Protein AF-A0A397I1F9-F1 (afdb_monomer_lite)

pLDDT: mean 70.6, std 22.12, range [21.94, 96.38]

Structure (mmCIF, N/CA/C/O backbone):
data_AF-A0A397I1F9-F1
#
_entry.id   AF-A0A397I1F9-F1
#
loop_
_atom_site.group_PDB
_atom_site.id
_atom_site.type_symbol
_atom_site.label_atom_id
_atom_site.label_alt_id
_atom_site.label_comp_id
_atom_site.label_asym_id
_atom_site.label_entity_id
_atom_site.label_seq_id
_atom_site.pdbx_PDB_ins_code
_atom_site.Cartn_x
_atom_site.Cartn_y
_atom_site.Cartn_z
_atom_site.occupancy
_atom_site.B_iso_or_equiv
_atom_site.auth_seq_id
_atom_site.auth_comp_id
_atom_site.auth_asym_id
_atom_site.auth_atom_id
_atom_site.pdbx_PDB_model_num
ATOM 1 N N . MET A 1 1 ? 2.936 24.582 43.185 1.00 27.88 1 MET A N 1
ATOM 2 C CA . MET A 1 1 ? 1.797 25.486 42.926 1.00 27.88 1 MET A CA 1
ATOM 3 C C . MET A 1 1 ? 1.192 25.019 41.609 1.00 27.88 1 MET A C 1
ATOM 5 O O . MET A 1 1 ? 1.853 25.183 40.596 1.00 27.88 1 MET A O 1
ATOM 9 N N . ALA A 1 2 ? 0.303 24.017 41.672 1.00 24.47 2 ALA A N 1
ATOM 10 C CA . ALA A 1 2 ? -1.173 24.152 41.738 1.00 24.47 2 ALA A CA 1
ATOM 11 C C . ALA A 1 2 ? -1.699 24.600 40.354 1.00 24.47 2 ALA A C 1
ATOM 13 O O . ALA A 1 2 ? -1.201 25.593 39.843 1.00 24.47 2 ALA A O 1
ATOM 14 N N . ASP A 1 3 ? -2.541 23.876 39.606 1.00 26.34 3 ASP A N 1
ATOM 15 C CA . ASP A 1 3 ? -3.704 23.024 39.932 1.00 26.34 3 ASP A CA 1
ATOM 16 C C . ASP A 1 3 ? -3.904 21.947 38.836 1.00 26.34 3 ASP A C 1
ATOM 18 O O . ASP A 1 3 ? -3.631 22.211 37.669 1.00 26.34 3 ASP A O 1
ATOM 22 N N . SER A 1 4 ? -4.156 20.657 39.097 1.00 28.75 4 SER A N 1
ATOM 23 C CA . SER A 1 4 ? -5.245 19.961 39.818 1.00 28.75 4 SER A CA 1
ATOM 24 C C . SER A 1 4 ? -6.558 19.838 39.014 1.00 28.75 4 SER A C 1
ATOM 26 O O . SER A 1 4 ? -7.244 20.820 38.779 1.00 28.75 4 SER A O 1
ATOM 28 N N . VAL A 1 5 ? -6.898 18.604 38.599 1.00 28.44 5 VAL A N 1
ATOM 29 C CA . VAL A 1 5 ? -8.202 17.960 38.869 1.00 28.44 5 VAL A CA 1
ATOM 30 C C . VAL A 1 5 ? -7.964 16.453 39.037 1.00 28.44 5 VAL A C 1
ATOM 32 O O . VAL A 1 5 ? -7.463 15.774 38.141 1.00 28.44 5 VAL A O 1
ATOM 35 N N . SER A 1 6 ? -8.316 15.982 40.232 1.00 28.05 6 SER A N 1
ATOM 36 C CA . SER A 1 6 ? -8.391 14.602 40.714 1.00 28.05 6 SER A CA 1
ATOM 37 C C . SER A 1 6 ? -9.757 13.984 40.373 1.00 28.05 6 SER A C 1
ATOM 39 O O . SER A 1 6 ? -10.758 14.699 40.310 1.00 28.05 6 SER A O 1
ATOM 41 N N . THR A 1 7 ? -9.832 12.660 40.218 1.00 33.09 7 THR A N 1
ATOM 42 C CA . THR A 1 7 ? -10.742 11.876 41.076 1.00 33.09 7 THR A CA 1
ATOM 43 C C . THR A 1 7 ? -10.315 10.415 41.155 1.00 33.09 7 THR A C 1
ATOM 45 O O . THR A 1 7 ? -10.215 9.702 40.157 1.00 33.09 7 THR A O 1
ATOM 48 N N . ASP A 1 8 ? -10.048 10.034 42.397 1.00 28.78 8 ASP A N 1
ATOM 49 C CA . ASP A 1 8 ? -9.703 8.728 42.932 1.00 28.78 8 ASP A CA 1
ATOM 50 C C . ASP A 1 8 ? -10.804 7.672 42.766 1.00 28.78 8 ASP A C 1
ATOM 52 O O . ASP A 1 8 ? -11.992 7.979 42.846 1.00 28.78 8 ASP A O 1
ATOM 56 N N . LEU A 1 9 ? -10.390 6.403 42.681 1.00 28.23 9 LEU A N 1
ATOM 57 C CA . LEU A 1 9 ? -10.968 5.312 43.472 1.00 28.23 9 LEU A CA 1
ATOM 58 C C . LEU A 1 9 ? -9.906 4.221 43.693 1.00 28.23 9 LEU A C 1
ATOM 60 O O . LEU A 1 9 ? -9.104 3.902 42.819 1.00 28.23 9 LEU A O 1
ATOM 64 N N . ASN A 1 10 ? -9.884 3.731 44.925 1.00 27.23 10 ASN A N 1
ATOM 65 C CA . ASN A 1 10 ? -8.749 3.170 45.646 1.00 27.23 10 ASN A CA 1
ATOM 66 C C . ASN A 1 10 ? -8.631 1.633 45.498 1.00 27.23 10 ASN A C 1
ATOM 68 O O . ASN A 1 10 ? -9.631 0.940 45.321 1.00 27.23 10 ASN A O 1
ATOM 72 N N . THR A 1 11 ? -7.410 1.120 45.709 1.00 30.20 11 THR A N 1
ATOM 73 C CA . THR A 1 11 ? -7.029 -0.271 46.077 1.00 30.20 11 THR A CA 1
ATOM 74 C C . THR A 1 11 ? -7.217 -1.433 45.079 1.00 30.20 11 THR A C 1
ATOM 76 O O . THR A 1 11 ? -8.131 -2.240 45.189 1.00 30.20 11 THR A O 1
ATOM 79 N N . SER A 1 12 ? -6.248 -1.612 44.176 1.00 30.16 12 SER A N 1
ATOM 80 C CA . SER A 1 12 ? -5.321 -2.771 44.110 1.00 30.16 12 SER A CA 1
ATOM 81 C C . SER A 1 12 ? -4.331 -2.531 42.956 1.00 30.16 12 SER A C 1
ATOM 83 O O . SER A 1 12 ? -4.649 -1.794 42.025 1.00 30.16 12 SER A O 1
ATOM 85 N N . HIS A 1 13 ? -3.107 -3.057 43.034 1.00 39.09 13 HIS A N 1
ATOM 86 C CA . HIS A 1 13 ? -2.066 -2.896 42.009 1.00 39.09 13 HIS A CA 1
ATOM 87 C C . HIS A 1 13 ? -2.605 -3.176 40.590 1.00 39.09 13 HIS A C 1
ATOM 89 O O . HIS A 1 13 ? -2.785 -4.329 40.214 1.00 39.09 13 HIS A O 1
ATOM 95 N N . SER A 1 14 ? -2.846 -2.142 39.773 1.00 41.03 14 SER A N 1
ATOM 96 C CA . SER A 1 14 ? -3.224 -2.354 38.372 1.00 41.03 14 SER A CA 1
ATOM 97 C C . SER A 1 14 ? -1.960 -2.607 37.544 1.00 41.03 14 SER A C 1
ATOM 99 O O . SER A 1 14 ? -1.305 -1.665 37.085 1.00 41.03 14 SER A O 1
ATOM 101 N N . THR A 1 15 ? -1.609 -3.874 37.344 1.00 53.12 15 THR A N 1
ATOM 102 C CA . THR A 1 15 ? -0.437 -4.332 36.571 1.00 53.12 15 THR A CA 1
ATOM 103 C C . THR A 1 15 ? -0.440 -3.817 35.122 1.00 53.12 15 THR A C 1
ATOM 105 O O . THR A 1 15 ? 0.609 -3.680 34.515 1.00 53.12 15 THR A O 1
ATOM 108 N N . ILE A 1 16 ? -1.578 -3.381 34.570 1.00 58.34 16 ILE A N 1
ATOM 109 C CA . ILE A 1 16 ? -1.631 -2.783 33.222 1.00 58.34 16 ILE A CA 1
ATOM 110 C C . ILE A 1 16 ? -1.205 -1.306 33.157 1.00 58.34 16 ILE A C 1
ATOM 112 O O . ILE A 1 16 ? -0.896 -0.778 32.087 1.00 58.34 16 ILE A O 1
ATOM 116 N N . GLY A 1 17 ? -1.182 -0.605 34.296 1.00 58.22 17 GLY A N 1
ATOM 117 C CA . GLY A 1 17 ? -0.945 0.840 34.333 1.00 58.22 17 GLY A CA 1
ATOM 118 C C . GLY A 1 17 ? 0.463 1.238 33.883 1.00 58.22 17 GLY A C 1
ATOM 119 O O . GLY A 1 17 ? 0.652 2.346 33.375 1.00 58.22 17 GLY A O 1
ATOM 120 N N . PHE A 1 18 ? 1.454 0.351 34.042 1.00 68.75 18 PHE A N 1
ATOM 121 C CA . PHE A 1 18 ? 2.818 0.613 33.583 1.00 68.75 18 PHE A CA 1
ATOM 122 C C . PHE A 1 18 ? 3.005 0.353 32.081 1.00 68.75 18 PHE A C 1
ATOM 124 O O . PHE A 1 18 ? 3.746 1.105 31.451 1.00 68.75 18 PHE A O 1
ATOM 131 N N . LEU A 1 19 ? 2.285 -0.617 31.495 1.00 65.19 19 LEU A N 1
ATOM 132 C CA . LEU A 1 19 ? 2.363 -0.965 30.066 1.00 65.19 19 LEU A CA 1
ATOM 133 C C . LEU A 1 19 ? 2.066 0.229 29.152 1.00 65.19 19 LEU A C 1
ATOM 135 O O . LEU A 1 19 ? 2.640 0.375 28.079 1.00 65.19 19 LEU A O 1
ATOM 139 N N . PHE A 1 20 ? 1.191 1.129 29.595 1.00 65.06 20 PHE A N 1
ATOM 140 C CA . PHE A 1 20 ? 0.831 2.329 28.837 1.00 65.06 20 PHE A CA 1
ATOM 141 C C . PHE A 1 20 ? 1.480 3.604 29.380 1.00 65.06 20 PHE A C 1
ATOM 143 O O . PHE A 1 20 ? 1.125 4.718 28.977 1.00 65.06 20 PHE A O 1
ATOM 150 N N . ARG A 1 21 ? 2.482 3.478 30.265 1.00 67.88 21 ARG A N 1
ATOM 151 C CA . ARG A 1 21 ? 3.368 4.606 30.569 1.00 67.88 21 ARG A CA 1
ATOM 152 C C . ARG A 1 21 ? 4.138 4.980 29.313 1.00 67.88 21 ARG A C 1
ATOM 154 O O . ARG A 1 21 ? 4.514 4.131 28.510 1.00 67.88 21 ARG A O 1
ATOM 161 N N . LYS A 1 22 ? 4.429 6.281 29.183 1.00 64.56 22 LYS A N 1
ATOM 162 C CA . LYS A 1 22 ? 5.320 6.795 28.133 1.00 64.56 22 LYS A CA 1
ATOM 163 C C . LYS A 1 22 ? 6.578 5.915 28.086 1.00 64.56 22 LYS A C 1
ATOM 165 O O . LYS A 1 22 ? 7.188 5.772 29.145 1.00 64.56 22 LYS A O 1
ATOM 170 N N . PRO A 1 23 ? 7.007 5.407 26.917 1.00 66.44 23 PRO A N 1
ATOM 171 C CA . PRO A 1 23 ? 8.088 4.421 26.848 1.00 66.44 23 PRO A CA 1
ATOM 172 C C . PRO A 1 23 ? 9.387 4.855 27.547 1.00 66.44 23 PRO A C 1
ATOM 174 O O . PRO A 1 23 ? 10.055 4.074 28.207 1.00 66.44 23 PRO A O 1
ATOM 177 N N . LYS A 1 24 ? 9.681 6.163 27.558 1.00 66.69 24 LYS A N 1
ATOM 178 C CA . LYS A 1 24 ? 10.809 6.753 28.308 1.00 66.69 24 LYS A CA 1
ATOM 179 C C . LYS A 1 24 ? 10.756 6.564 29.840 1.00 66.69 24 LYS A C 1
ATOM 181 O O . LYS A 1 24 ? 11.714 6.951 30.499 1.00 66.69 24 LYS A O 1
ATOM 186 N N . ARG A 1 25 ? 9.652 6.056 30.398 1.00 76.44 25 ARG A N 1
ATOM 187 C CA . ARG A 1 25 ? 9.411 5.827 31.836 1.00 76.44 25 ARG A CA 1
ATOM 188 C C . ARG A 1 25 ? 9.384 4.341 32.218 1.00 76.44 25 ARG A C 1
ATOM 190 O O . ARG A 1 25 ? 9.014 4.027 33.348 1.00 76.44 25 ARG A O 1
ATOM 197 N N . TRP A 1 26 ? 9.704 3.447 31.286 1.00 82.12 26 TRP A N 1
ATOM 198 C CA . TRP A 1 26 ? 9.887 2.031 31.581 1.00 82.12 26 TRP A CA 1
ATOM 199 C C . TRP A 1 26 ? 11.205 1.822 32.341 1.00 82.12 26 TRP A C 1
ATOM 201 O O . TRP A 1 26 ? 12.161 2.572 32.145 1.00 82.12 26 TRP A O 1
ATOM 211 N N . THR A 1 27 ? 11.216 0.850 33.250 1.00 82.94 27 THR A N 1
ATOM 212 C CA . THR A 1 27 ? 12.340 0.506 34.135 1.00 82.94 27 THR A CA 1
ATOM 213 C C . THR A 1 27 ? 12.668 -0.968 33.925 1.00 82.94 27 THR A C 1
ATOM 215 O O . THR A 1 27 ? 11.838 -1.697 33.381 1.00 82.94 27 THR A O 1
ATOM 218 N N . GLN A 1 28 ? 13.842 -1.414 34.371 1.00 82.44 28 GLN A N 1
ATOM 219 C CA . GLN A 1 28 ? 14.217 -2.825 34.270 1.00 82.44 28 GLN A CA 1
ATOM 220 C C . GLN A 1 28 ? 13.231 -3.732 35.022 1.00 82.44 28 GLN A C 1
ATOM 222 O O . GLN A 1 28 ? 12.773 -4.714 34.460 1.00 82.44 28 GLN A O 1
ATOM 227 N N . GLU A 1 29 ? 12.776 -3.319 36.209 1.00 81.06 29 GLU A N 1
ATOM 228 C CA . GLU A 1 29 ? 11.742 -4.037 36.975 1.00 81.06 29 GLU A CA 1
ATOM 229 C C . GLU A 1 29 ? 10.452 -4.272 36.167 1.00 81.06 29 GLU A C 1
ATOM 231 O O . GLU A 1 29 ? 9.812 -5.315 36.293 1.00 81.06 29 GLU A O 1
ATOM 236 N N . HIS A 1 30 ? 10.067 -3.324 35.302 1.00 82.69 30 HIS A N 1
ATOM 237 C CA . HIS A 1 30 ? 8.920 -3.518 34.415 1.00 82.69 30 HIS A CA 1
ATOM 238 C C . HIS A 1 30 ? 9.196 -4.592 33.356 1.00 82.69 30 HIS A C 1
ATOM 240 O O . HIS A 1 30 ? 8.290 -5.361 33.052 1.00 82.69 30 HIS A O 1
ATOM 246 N N . LEU A 1 31 ? 10.410 -4.671 32.801 1.00 82.12 31 LEU A N 1
ATOM 247 C CA . LEU A 1 31 ? 10.769 -5.740 31.863 1.00 82.12 31 LEU A CA 1
ATOM 248 C C . LEU A 1 31 ? 10.821 -7.104 32.550 1.00 82.12 31 LEU A C 1
ATOM 250 O O . LEU A 1 31 ? 10.291 -8.074 32.012 1.00 82.12 31 LEU A O 1
ATOM 254 N N . ASP A 1 32 ? 11.382 -7.160 33.755 1.00 84.06 32 ASP A N 1
ATOM 255 C CA . ASP A 1 32 ? 11.480 -8.396 34.532 1.00 84.06 32 ASP A CA 1
ATOM 256 C C . ASP A 1 32 ? 10.077 -8.960 34.832 1.00 84.06 32 ASP A C 1
ATOM 258 O O . ASP A 1 32 ? 9.851 -10.169 34.753 1.00 84.06 32 ASP A O 1
ATOM 262 N N . SER A 1 33 ? 9.089 -8.080 35.054 1.00 84.12 33 SER A N 1
ATOM 263 C CA . SER A 1 33 ? 7.685 -8.469 35.255 1.00 84.12 33 SER A CA 1
ATOM 264 C C . SER A 1 33 ? 7.003 -9.077 34.019 1.00 84.12 33 SER A C 1
ATOM 266 O O . SER A 1 33 ? 5.979 -9.746 34.155 1.00 84.12 33 SER A O 1
ATOM 268 N N . LEU A 1 34 ? 7.556 -8.875 32.817 1.00 87.06 34 LEU A N 1
ATOM 269 C CA . LEU A 1 34 ? 6.991 -9.399 31.569 1.00 87.06 34 LEU A CA 1
ATOM 270 C C . LEU A 1 34 ? 7.417 -10.834 31.261 1.00 87.06 34 LEU A C 1
ATOM 272 O O . LEU A 1 34 ? 6.855 -11.423 30.338 1.00 87.06 34 LEU A O 1
ATOM 276 N N . ARG A 1 35 ? 8.377 -11.399 32.008 1.00 90.62 35 ARG A N 1
ATOM 277 C CA . ARG A 1 35 ? 8.906 -12.755 31.775 1.00 90.62 35 ARG A CA 1
ATOM 278 C C . ARG A 1 35 ? 9.281 -12.968 30.307 1.00 90.62 35 ARG A C 1
ATOM 280 O O . ARG A 1 35 ? 8.723 -13.812 29.607 1.00 90.62 35 ARG A O 1
ATOM 287 N N . ILE A 1 36 ? 10.195 -12.136 29.830 1.00 91.06 36 ILE A N 1
ATOM 288 C CA . ILE A 1 36 ? 10.608 -12.111 28.428 1.00 91.06 36 ILE A CA 1
ATOM 289 C C . ILE A 1 36 ? 11.529 -13.295 28.131 1.00 91.06 36 ILE A C 1
ATOM 291 O O . ILE A 1 36 ? 12.448 -13.580 28.898 1.00 91.06 36 ILE A O 1
ATOM 295 N N . GLN A 1 37 ? 11.294 -13.957 27.000 1.00 94.19 37 GLN A N 1
ATOM 296 C CA . GLN A 1 37 ? 12.204 -14.931 26.414 1.00 94.19 37 GLN A CA 1
ATOM 297 C C . GLN A 1 37 ? 12.677 -14.422 25.051 1.00 94.19 37 GLN A C 1
ATOM 299 O O . GLN A 1 37 ? 11.871 -14.216 24.143 1.00 94.19 37 GLN A O 1
ATOM 304 N N . GLU A 1 38 ? 13.984 -14.217 24.917 1.00 92.56 38 GLU A N 1
ATOM 305 C CA . GLU A 1 38 ? 14.588 -13.605 23.733 1.00 92.56 38 GLU A CA 1
ATOM 306 C C . GLU A 1 38 ? 15.273 -14.645 22.836 1.00 92.56 38 GLU A C 1
ATOM 308 O O . GLU A 1 38 ? 15.910 -15.587 23.311 1.00 92.56 38 GLU A O 1
ATOM 313 N N . HIS A 1 39 ? 15.132 -14.454 21.527 1.00 94.00 39 HIS A N 1
ATOM 314 C CA . HIS A 1 39 ? 15.702 -15.279 20.470 1.00 94.00 39 HIS A CA 1
ATOM 315 C C . HIS A 1 39 ? 16.428 -14.372 19.467 1.00 94.00 39 HIS A C 1
ATOM 317 O O . HIS A 1 39 ? 15.799 -13.665 18.677 1.00 94.00 39 HIS A O 1
ATOM 323 N N . GLU A 1 40 ? 17.758 -14.387 19.500 1.00 92.25 40 GLU A N 1
ATOM 324 C CA . GLU A 1 40 ? 18.604 -13.561 18.631 1.00 92.25 40 GLU A CA 1
ATOM 325 C C . GLU A 1 40 ? 18.906 -14.231 17.288 1.00 92.25 40 GLU A C 1
ATOM 327 O O . GLU A 1 40 ? 18.930 -15.458 17.189 1.00 92.25 40 GLU A O 1
ATOM 332 N N . ASN A 1 41 ? 19.190 -13.419 16.262 1.00 90.44 41 ASN A N 1
ATOM 333 C CA . ASN A 1 41 ? 19.579 -13.871 14.917 1.00 90.44 41 ASN A CA 1
ATOM 334 C C . ASN A 1 41 ? 18.622 -14.914 14.314 1.00 90.44 41 ASN A C 1
ATOM 336 O O . ASN A 1 41 ? 19.025 -15.870 13.648 1.00 90.44 41 ASN A O 1
ATOM 340 N N . THR A 1 42 ? 17.329 -14.717 14.553 1.00 93.12 42 THR A N 1
ATOM 341 C CA . THR A 1 42 ? 16.265 -15.603 14.093 1.00 93.12 42 THR A CA 1
ATOM 342 C C . THR A 1 42 ? 16.159 -15.550 12.568 1.00 93.12 42 THR A C 1
ATOM 344 O O . THR A 1 42 ? 16.169 -14.475 11.963 1.00 93.12 42 THR A O 1
ATOM 347 N N . SER A 1 43 ? 16.020 -16.715 11.927 1.00 92.62 43 SER A N 1
ATOM 348 C CA . SER A 1 43 ? 15.908 -16.786 10.466 1.00 92.62 43 SER A CA 1
ATOM 349 C C . SER A 1 43 ? 14.648 -16.076 9.953 1.00 92.62 43 SER A C 1
ATOM 351 O O . SER A 1 43 ? 13.592 -16.121 10.588 1.00 92.62 43 SER A O 1
ATOM 353 N N . VAL A 1 44 ? 14.705 -15.512 8.740 1.00 91.38 44 VAL A N 1
ATOM 354 C CA . VAL A 1 44 ? 13.540 -14.868 8.097 1.00 91.38 44 VAL A CA 1
ATOM 355 C C . VAL A 1 44 ? 12.324 -15.805 8.093 1.00 91.38 44 VAL A C 1
ATOM 357 O O . VAL A 1 44 ? 11.207 -15.394 8.398 1.00 91.38 44 VAL A O 1
ATOM 360 N N . SER A 1 45 ? 12.545 -17.093 7.811 1.00 90.88 45 SER A N 1
ATOM 361 C CA . SER A 1 45 ? 11.481 -18.099 7.743 1.00 90.88 45 SER A CA 1
ATOM 362 C C . SER A 1 45 ? 10.789 -18.377 9.076 1.00 90.88 45 SER A C 1
ATOM 364 O O . SER A 1 45 ? 9.611 -18.725 9.083 1.00 90.88 45 SER A O 1
ATOM 366 N N . GLU A 1 46 ? 11.493 -18.202 10.189 1.00 92.00 46 GLU A N 1
ATOM 367 C CA . GLU A 1 46 ? 10.959 -18.369 11.540 1.00 92.00 46 GLU A CA 1
ATOM 368 C C . GLU A 1 46 ? 10.264 -17.087 12.026 1.00 92.00 46 GLU A C 1
ATOM 370 O O . GLU A 1 46 ? 9.230 -17.145 12.702 1.00 92.00 46 GLU A O 1
ATOM 375 N N . ILE A 1 47 ? 10.744 -15.920 11.581 1.00 93.06 47 ILE A N 1
ATOM 376 C CA . ILE A 1 47 ? 10.099 -14.631 11.848 1.00 93.06 47 ILE A CA 1
ATOM 377 C C . ILE A 1 47 ? 8.713 -14.581 11.198 1.00 93.06 47 ILE A C 1
ATOM 379 O O . ILE A 1 47 ? 7.707 -14.442 11.895 1.00 93.06 47 ILE A O 1
ATOM 383 N N . VAL A 1 48 ? 8.625 -14.734 9.875 1.00 92.50 48 VAL A N 1
ATOM 384 C CA . VAL A 1 48 ? 7.354 -14.517 9.154 1.00 92.50 48 VAL A CA 1
ATOM 385 C C . VAL A 1 48 ? 6.590 -15.805 8.847 1.00 92.50 48 VAL A C 1
ATOM 387 O O . VAL A 1 48 ? 5.393 -15.750 8.569 1.00 92.50 48 VAL A O 1
ATOM 390 N N . GLY A 1 49 ? 7.237 -16.968 8.933 1.00 89.69 49 GLY A N 1
ATOM 391 C CA . GLY A 1 49 ? 6.684 -18.256 8.514 1.00 89.69 49 GLY A CA 1
ATOM 392 C C . GLY A 1 49 ? 6.958 -18.552 7.037 1.00 89.69 49 GLY A C 1
ATOM 393 O O . GLY A 1 49 ? 6.775 -17.699 6.169 1.00 89.69 49 GLY A O 1
ATOM 394 N N . LYS A 1 50 ? 7.350 -19.795 6.724 1.00 88.31 50 LYS A N 1
ATOM 395 C CA . LYS A 1 50 ? 7.702 -20.235 5.355 1.00 88.31 50 LYS A CA 1
ATOM 396 C C . LYS A 1 50 ? 6.607 -19.971 4.315 1.00 88.31 50 LYS A C 1
ATOM 398 O O . LYS A 1 50 ? 6.917 -19.674 3.169 1.00 88.31 50 LYS A O 1
ATOM 403 N N . THR A 1 51 ? 5.338 -20.054 4.707 1.00 88.50 51 THR A N 1
ATOM 404 C CA . THR A 1 51 ? 4.175 -19.826 3.830 1.00 88.50 51 THR A CA 1
ATOM 405 C C . THR A 1 51 ? 3.980 -18.355 3.450 1.00 88.50 51 THR A C 1
ATOM 407 O O . THR A 1 51 ? 3.379 -18.049 2.414 1.00 88.50 51 THR A O 1
ATOM 410 N N . ASN A 1 52 ? 4.498 -17.438 4.268 1.00 89.56 52 ASN A N 1
ATOM 411 C CA . ASN A 1 52 ? 4.395 -16.000 4.043 1.00 89.56 52 ASN A CA 1
ATOM 412 C C . ASN A 1 52 ? 5.560 -15.449 3.221 1.00 89.56 52 ASN A C 1
ATOM 414 O O . ASN A 1 52 ? 5.465 -14.334 2.719 1.00 89.56 52 ASN A O 1
ATOM 418 N N . LEU A 1 53 ? 6.633 -16.217 3.033 1.00 90.06 53 LEU A N 1
ATOM 419 C CA . LEU A 1 53 ? 7.746 -15.771 2.208 1.00 90.06 53 LEU A CA 1
ATOM 420 C C . LEU A 1 53 ? 7.351 -15.699 0.727 1.00 90.06 53 LEU A C 1
ATOM 422 O O . LEU A 1 53 ? 6.632 -16.578 0.235 1.00 90.06 53 LEU A O 1
ATOM 426 N N . PRO A 1 54 ? 7.818 -14.668 0.002 1.00 85.00 54 PRO A N 1
ATOM 427 C CA . PRO A 1 54 ? 7.700 -14.645 -1.444 1.00 85.00 54 PRO A CA 1
ATOM 428 C C . PRO A 1 54 ? 8.520 -15.794 -2.040 1.00 85.00 54 PRO A C 1
ATOM 430 O O . PRO A 1 54 ? 9.568 -16.181 -1.520 1.00 85.00 54 PRO A O 1
ATOM 433 N N . THR A 1 55 ? 8.022 -16.373 -3.130 1.00 79.25 55 THR A N 1
ATOM 434 C CA . THR A 1 55 ? 8.715 -17.474 -3.806 1.00 79.25 55 THR A CA 1
ATOM 435 C C . THR A 1 55 ? 9.527 -16.931 -4.970 1.00 79.25 55 THR A C 1
ATOM 437 O O . THR A 1 55 ? 9.084 -16.023 -5.666 1.00 79.25 55 THR A O 1
ATOM 440 N N . ASN A 1 56 ? 10.680 -17.540 -5.255 1.00 75.12 56 ASN A N 1
ATOM 441 C CA . ASN A 1 56 ? 11.479 -17.193 -6.437 1.00 75.12 56 ASN A CA 1
ATOM 442 C C . ASN A 1 56 ? 10.740 -17.435 -7.766 1.00 75.12 56 ASN A C 1
ATOM 444 O O . ASN A 1 56 ? 11.239 -17.036 -8.810 1.00 75.12 56 ASN A O 1
ATOM 448 N N . ASN A 1 57 ? 9.567 -18.069 -7.742 1.00 76.50 57 ASN A N 1
ATOM 449 C CA . ASN A 1 57 ? 8.727 -18.263 -8.918 1.00 76.50 57 ASN A CA 1
ATOM 450 C C . ASN A 1 57 ? 7.827 -17.052 -9.214 1.00 76.50 57 ASN A C 1
ATOM 452 O O . ASN A 1 57 ? 7.280 -16.983 -10.308 1.00 76.50 57 ASN A O 1
ATOM 456 N N . ASP A 1 58 ? 7.682 -16.110 -8.277 1.00 81.75 58 ASP A N 1
ATOM 457 C CA . ASP A 1 58 ? 6.902 -14.885 -8.456 1.00 81.75 58 ASP A CA 1
ATOM 458 C C . ASP A 1 58 ? 7.694 -13.859 -9.300 1.00 81.75 58 ASP A C 1
ATOM 460 O O . ASP A 1 58 ? 8.731 -13.352 -8.845 1.00 81.75 58 ASP A O 1
ATOM 464 N N . PRO A 1 59 ? 7.240 -13.531 -10.529 1.00 79.25 59 PRO A N 1
ATOM 465 C CA . PRO A 1 59 ? 7.922 -12.572 -11.395 1.00 79.25 59 PRO A CA 1
ATOM 466 C C . PRO A 1 59 ? 8.030 -11.170 -10.785 1.00 79.25 59 PRO A C 1
ATOM 468 O O . PRO A 1 59 ? 9.047 -10.504 -10.990 1.00 79.25 59 PRO A O 1
ATOM 471 N N . ALA A 1 60 ? 7.029 -10.731 -10.012 1.00 81.19 60 ALA A N 1
ATOM 472 C CA . ALA A 1 60 ? 7.034 -9.417 -9.376 1.00 81.19 60 ALA A CA 1
ATOM 473 C C . ALA A 1 60 ? 8.102 -9.353 -8.281 1.00 81.19 60 ALA A C 1
ATOM 475 O O . ALA A 1 60 ? 8.917 -8.431 -8.254 1.00 81.19 60 ALA A O 1
ATOM 476 N N . TYR A 1 61 ? 8.178 -10.379 -7.430 1.00 86.88 61 TYR A N 1
ATOM 477 C CA . TYR A 1 61 ? 9.218 -10.463 -6.406 1.00 86.88 61 TYR A CA 1
ATOM 478 C C . TYR A 1 61 ? 10.630 -10.511 -7.006 1.00 86.88 61 TYR A C 1
ATOM 480 O O . TYR A 1 61 ? 11.528 -9.815 -6.522 1.00 86.88 61 TYR A O 1
ATOM 488 N N . ARG A 1 62 ? 10.834 -11.281 -8.085 1.00 87.12 62 ARG A N 1
ATOM 489 C CA . ARG A 1 62 ? 12.120 -11.316 -8.801 1.00 87.12 62 ARG A CA 1
ATOM 490 C C . ARG A 1 62 ? 12.509 -9.937 -9.321 1.00 87.12 62 ARG A C 1
ATOM 492 O O . ARG A 1 62 ? 13.656 -9.535 -9.145 1.00 87.12 62 ARG A O 1
ATOM 499 N N . LEU A 1 63 ? 11.569 -9.217 -9.936 1.00 86.69 63 LEU A N 1
ATOM 500 C CA . LEU A 1 63 ? 11.811 -7.874 -10.457 1.00 86.69 63 LEU A CA 1
ATOM 501 C C . LEU A 1 63 ? 12.180 -6.897 -9.336 1.00 86.69 63 LEU A C 1
ATOM 503 O O . LEU A 1 63 ? 13.198 -6.218 -9.440 1.00 86.69 63 LEU A O 1
ATOM 507 N N . LEU A 1 64 ? 11.407 -6.871 -8.246 1.00 90.75 64 LEU A N 1
ATOM 508 C CA . LEU A 1 64 ? 11.681 -5.998 -7.100 1.00 90.75 64 LEU A CA 1
ATOM 509 C C . LEU A 1 64 ? 13.038 -6.310 -6.461 1.00 90.75 64 LEU A C 1
ATOM 511 O O . LEU A 1 64 ? 13.790 -5.399 -6.129 1.00 90.75 64 LEU A O 1
ATOM 515 N N . THR A 1 65 ? 13.380 -7.593 -6.344 1.00 91.69 65 THR A N 1
ATOM 516 C CA . THR A 1 65 ? 14.668 -8.033 -5.799 1.00 91.69 65 THR A CA 1
ATOM 517 C C . THR A 1 65 ? 15.838 -7.611 -6.684 1.00 91.69 65 THR A C 1
ATOM 519 O O . THR A 1 65 ? 16.855 -7.148 -6.175 1.00 91.69 65 THR A O 1
ATOM 522 N N . LEU A 1 66 ? 15.698 -7.737 -8.008 1.00 88.25 66 LEU A N 1
ATOM 523 C CA . LEU A 1 66 ? 16.710 -7.267 -8.955 1.00 88.25 66 LEU A CA 1
ATOM 524 C C . LEU A 1 66 ? 16.870 -5.746 -8.886 1.00 88.25 66 LEU A C 1
ATOM 526 O O . LEU A 1 66 ? 17.991 -5.255 -8.859 1.00 88.25 66 LEU A O 1
ATOM 530 N N . GLN A 1 67 ? 15.763 -5.004 -8.823 1.00 90.19 67 GLN A N 1
ATOM 531 C CA . GLN A 1 67 ? 15.794 -3.544 -8.786 1.00 90.19 67 GLN A CA 1
ATOM 532 C C . GLN A 1 67 ? 16.376 -2.994 -7.480 1.00 90.19 67 GLN A C 1
ATOM 534 O O . GLN A 1 67 ? 17.177 -2.062 -7.541 1.00 90.19 67 GLN A O 1
ATOM 539 N N . ILE A 1 68 ? 16.020 -3.561 -6.319 1.00 92.81 68 ILE A N 1
ATOM 540 C CA . ILE A 1 68 ? 16.506 -3.074 -5.017 1.00 92.81 68 ILE A CA 1
ATOM 541 C C . ILE A 1 68 ? 17.993 -3.388 -4.792 1.00 92.81 68 ILE A C 1
ATOM 543 O O . ILE A 1 68 ? 18.689 -2.641 -4.104 1.00 92.81 68 ILE A O 1
ATOM 547 N N . ALA A 1 69 ? 18.488 -4.480 -5.381 1.00 91.88 69 ALA A N 1
ATOM 548 C CA . ALA A 1 69 ? 19.886 -4.894 -5.291 1.00 91.88 69 ALA A CA 1
ATOM 549 C C . ALA A 1 69 ? 20.770 -4.285 -6.394 1.00 91.88 69 ALA A C 1
ATOM 551 O O . ALA A 1 69 ? 21.980 -4.475 -6.352 1.00 91.88 69 ALA A O 1
ATOM 552 N N . LEU A 1 70 ? 20.185 -3.578 -7.372 1.00 89.44 70 LEU A N 1
ATOM 553 C CA . LEU A 1 70 ? 20.906 -3.086 -8.548 1.00 89.44 70 LEU A CA 1
ATOM 554 C C . LEU A 1 70 ? 22.054 -2.119 -8.204 1.00 89.44 70 LEU A C 1
ATOM 556 O O . LEU A 1 70 ? 23.145 -2.342 -8.724 1.00 89.44 70 LEU A O 1
ATOM 560 N N . PRO A 1 71 ? 21.865 -1.070 -7.374 1.00 89.19 71 PRO A N 1
ATOM 561 C CA . PRO A 1 71 ? 22.974 -0.185 -7.021 1.00 89.19 71 PRO A CA 1
ATOM 562 C C . PRO A 1 71 ? 23.977 -0.913 -6.124 1.00 89.19 71 PRO A C 1
ATOM 564 O O . PRO A 1 71 ? 23.564 -1.658 -5.235 1.00 89.19 71 PRO A O 1
ATOM 567 N N . SER A 1 72 ? 25.274 -0.678 -6.301 1.00 90.25 72 SER A N 1
ATOM 568 C CA . SER A 1 72 ? 26.293 -1.142 -5.352 1.00 90.25 72 SER A CA 1
ATOM 569 C C . SER A 1 72 ? 26.287 -0.321 -4.047 1.00 90.25 72 SER A C 1
ATOM 571 O O . SER A 1 72 ? 25.513 0.624 -3.863 1.00 90.25 72 SER A O 1
ATOM 573 N N . LYS A 1 73 ? 27.159 -0.686 -3.104 1.00 92.00 73 LYS A N 1
ATOM 574 C CA . LYS A 1 73 ? 27.445 0.137 -1.923 1.00 92.00 73 LYS A CA 1
ATOM 575 C C . LYS A 1 73 ? 28.045 1.486 -2.317 1.00 92.00 73 LYS A C 1
ATOM 577 O O . LYS A 1 73 ? 27.605 2.527 -1.837 1.00 92.00 73 LYS A O 1
ATOM 582 N N . GLU A 1 74 ? 29.057 1.462 -3.175 1.00 88.88 74 GLU A N 1
ATOM 583 C CA . GLU A 1 74 ? 29.792 2.640 -3.633 1.00 88.88 74 GLU A CA 1
ATOM 584 C C . GLU A 1 74 ? 28.861 3.585 -4.372 1.00 88.88 74 GLU A C 1
ATOM 586 O O . GLU A 1 74 ? 28.863 4.776 -4.087 1.00 88.88 74 GLU A O 1
ATOM 591 N N . ASP A 1 75 ? 28.014 3.037 -5.239 1.00 87.38 75 ASP A N 1
ATOM 592 C CA . ASP A 1 75 ? 26.902 3.732 -5.874 1.00 87.38 75 ASP A CA 1
ATOM 593 C C . ASP A 1 75 ? 26.117 4.543 -4.827 1.00 87.38 75 ASP A C 1
ATOM 595 O O . ASP A 1 75 ? 26.063 5.772 -4.903 1.00 87.38 75 ASP A O 1
ATOM 599 N N . ILE A 1 76 ? 25.570 3.883 -3.794 1.00 88.62 76 ILE A N 1
ATOM 600 C CA . ILE A 1 76 ? 24.773 4.526 -2.727 1.00 88.62 76 ILE A CA 1
ATOM 601 C C . ILE A 1 76 ? 25.555 5.595 -1.976 1.00 88.62 76 ILE A C 1
ATOM 603 O O . ILE A 1 76 ? 24.991 6.640 -1.658 1.00 88.62 76 ILE A O 1
ATOM 607 N N . LEU A 1 77 ? 26.832 5.371 -1.685 1.00 88.31 77 LEU A N 1
ATOM 608 C CA . LEU A 1 77 ? 27.636 6.312 -0.904 1.00 88.31 77 LEU A CA 1
ATOM 609 C C . LEU A 1 77 ? 28.124 7.511 -1.726 1.00 88.31 77 LEU A C 1
ATOM 611 O O . LEU A 1 77 ? 28.241 8.608 -1.183 1.00 88.31 77 LEU A O 1
ATOM 615 N N . THR A 1 78 ? 28.390 7.320 -3.018 1.00 81.06 78 THR A N 1
ATOM 616 C CA . THR A 1 78 ? 29.015 8.323 -3.899 1.00 81.06 78 THR A CA 1
ATOM 617 C C . THR A 1 78 ? 28.020 9.115 -4.737 1.00 81.06 78 THR A C 1
ATOM 619 O O . THR A 1 78 ? 28.458 9.886 -5.590 1.00 81.06 78 THR A O 1
ATOM 622 N N . LYS A 1 79 ? 26.711 8.943 -4.486 1.00 66.88 79 LYS A N 1
ATOM 623 C CA . LYS A 1 79 ? 25.600 9.595 -5.193 1.00 66.88 79 LYS A CA 1
ATOM 624 C C . LYS A 1 79 ? 25.991 10.978 -5.728 1.00 66.88 79 LYS A C 1
ATOM 626 O O . LYS A 1 79 ? 26.111 11.940 -4.971 1.00 66.88 79 LYS A O 1
ATOM 631 N N . ALA A 1 80 ? 26.184 11.060 -7.044 1.00 51.78 80 ALA A N 1
ATOM 632 C CA . ALA A 1 80 ? 26.368 12.332 -7.722 1.00 51.78 80 ALA A CA 1
ATOM 633 C C . ALA A 1 80 ? 25.065 13.133 -7.589 1.00 51.78 80 ALA A C 1
ATOM 635 O O . ALA A 1 80 ? 23.981 12.572 -7.740 1.00 51.78 80 ALA A O 1
ATOM 636 N N . GLU A 1 81 ? 25.161 14.433 -7.321 1.00 50.44 81 GLU A N 1
ATOM 637 C CA . GLU A 1 81 ? 24.034 15.359 -7.112 1.00 50.44 81 GLU A CA 1
ATOM 638 C C . GLU A 1 81 ? 23.075 15.505 -8.323 1.00 50.44 81 GLU A C 1
ATOM 640 O O . GLU A 1 81 ? 22.266 16.425 -8.352 1.00 50.44 81 GLU A O 1
ATOM 645 N N . SER A 1 82 ? 23.137 14.638 -9.343 1.00 49.66 82 SER A N 1
ATOM 646 C CA . SER A 1 82 ? 22.224 14.688 -10.488 1.00 49.66 82 SER A CA 1
ATOM 647 C C . SER A 1 82 ? 20.881 14.023 -10.172 1.00 49.66 82 SER A C 1
ATOM 649 O O . SER A 1 82 ? 20.841 12.861 -9.763 1.00 49.66 82 SER A O 1
ATOM 651 N N . ASP A 1 83 ? 19.794 14.738 -10.459 1.00 50.22 83 ASP A N 1
ATOM 652 C CA . ASP A 1 83 ? 18.397 14.356 -10.201 1.00 50.22 83 ASP A CA 1
ATOM 653 C C . ASP A 1 83 ? 17.897 13.091 -10.941 1.00 50.22 83 ASP A C 1
ATOM 655 O O . ASP A 1 83 ? 16.819 12.591 -10.629 1.00 50.22 83 ASP A O 1
ATOM 659 N N . ASP A 1 84 ? 18.684 12.509 -11.854 1.00 54.44 84 ASP A N 1
ATOM 660 C CA . ASP A 1 84 ? 18.280 11.384 -12.716 1.00 54.44 84 ASP A CA 1
ATOM 661 C C . ASP A 1 84 ? 19.056 10.091 -12.430 1.00 54.44 84 ASP A C 1
ATOM 663 O O . ASP A 1 84 ? 19.536 9.398 -13.333 1.00 54.44 84 ASP A O 1
ATOM 667 N N . TRP A 1 85 ? 19.213 9.735 -11.157 1.00 59.94 85 TRP A N 1
ATOM 668 C CA . TRP A 1 85 ? 19.850 8.468 -10.825 1.00 59.94 85 TRP A CA 1
ATOM 669 C C . TRP A 1 85 ? 18.847 7.308 -10.906 1.00 59.94 85 TRP A C 1
ATOM 671 O O . TRP A 1 85 ? 17.906 7.223 -10.123 1.00 59.94 85 TRP A O 1
ATOM 681 N N . PHE A 1 86 ? 19.034 6.428 -11.895 1.00 62.88 86 PHE A N 1
ATOM 682 C CA . PHE A 1 86 ? 18.132 5.321 -12.246 1.00 62.88 86 PHE A CA 1
ATOM 683 C C . PHE A 1 86 ? 16.655 5.743 -12.438 1.00 62.88 86 PHE A C 1
ATOM 685 O O . PHE A 1 86 ? 15.779 5.241 -11.735 1.00 62.88 86 PHE A O 1
ATOM 692 N N . PRO A 1 87 ? 16.319 6.601 -13.421 1.00 60.53 87 PRO A N 1
ATOM 693 C CA . PRO A 1 87 ? 14.950 7.101 -13.625 1.00 60.53 87 PRO A CA 1
ATOM 694 C C . PRO A 1 87 ? 13.915 5.998 -13.914 1.00 60.53 87 PRO A C 1
ATOM 696 O O . PRO A 1 87 ? 12.716 6.217 -13.778 1.00 60.53 87 PRO A O 1
ATOM 699 N N . ALA A 1 88 ? 14.368 4.796 -14.281 1.00 70.50 88 ALA A N 1
ATOM 700 C CA . ALA A 1 88 ? 13.526 3.623 -14.506 1.00 70.50 88 ALA A CA 1
ATOM 701 C C . ALA A 1 88 ? 13.454 2.647 -13.307 1.00 70.50 88 ALA A C 1
ATOM 703 O O . ALA A 1 88 ? 12.819 1.599 -13.426 1.00 70.50 88 ALA A O 1
ATOM 704 N N . ASN A 1 89 ? 14.114 2.930 -12.176 1.00 83.62 89 ASN A N 1
ATOM 705 C CA . ASN A 1 89 ? 14.104 2.053 -11.001 1.00 83.62 89 ASN A CA 1
ATOM 706 C C . ASN A 1 89 ? 13.022 2.487 -10.001 1.00 83.62 89 ASN A C 1
ATOM 708 O O . ASN A 1 89 ? 12.960 3.638 -9.577 1.00 83.62 89 ASN A O 1
ATOM 712 N N . ALA A 1 90 ? 12.178 1.545 -9.580 1.00 85.94 90 ALA A N 1
ATOM 713 C CA . ALA A 1 90 ? 11.081 1.820 -8.658 1.00 85.94 90 ALA A CA 1
ATOM 714 C C . ALA A 1 90 ? 11.548 2.218 -7.240 1.00 85.94 90 ALA A C 1
ATOM 716 O O . ALA A 1 90 ? 10.780 2.791 -6.468 1.00 85.94 90 ALA A O 1
ATOM 717 N N . PHE A 1 91 ? 12.809 1.934 -6.897 1.00 90.56 91 PHE A N 1
ATOM 718 C CA . PHE A 1 91 ? 13.416 2.197 -5.591 1.00 90.56 91 PHE A CA 1
ATOM 719 C C . PHE A 1 91 ? 14.279 3.467 -5.549 1.00 90.56 91 PHE A C 1
ATOM 721 O O . PHE A 1 91 ? 14.963 3.696 -4.554 1.00 90.56 91 PHE A O 1
ATOM 728 N N . THR A 1 92 ? 14.243 4.339 -6.562 1.00 88.00 92 THR A N 1
ATOM 729 C CA . THR A 1 92 ? 15.090 5.550 -6.601 1.00 88.00 92 THR A CA 1
ATOM 730 C C . THR A 1 92 ? 14.971 6.420 -5.344 1.00 88.00 92 THR A C 1
ATOM 732 O O . THR A 1 92 ? 15.981 6.850 -4.783 1.00 88.00 92 THR A O 1
ATOM 735 N N . TYR A 1 93 ? 13.756 6.603 -4.821 1.00 87.31 93 TYR A N 1
ATOM 736 C CA . TYR A 1 93 ? 13.540 7.333 -3.565 1.00 87.31 93 TYR A CA 1
ATOM 737 C C . TYR A 1 93 ? 14.075 6.588 -2.325 1.00 87.31 93 TYR A C 1
ATOM 739 O O . TYR A 1 93 ? 14.533 7.207 -1.362 1.00 87.31 93 TYR A O 1
ATOM 747 N N . VAL A 1 94 ? 14.065 5.251 -2.352 1.00 92.12 94 VAL A N 1
ATOM 748 C CA . VAL A 1 94 ? 14.665 4.421 -1.296 1.00 92.12 94 VAL A CA 1
ATOM 749 C C . VAL A 1 94 ? 16.177 4.619 -1.275 1.00 92.12 94 VAL A C 1
ATOM 751 O O . VAL A 1 94 ? 16.733 4.850 -0.205 1.00 92.12 94 VAL A O 1
ATOM 754 N N . PHE A 1 95 ? 16.840 4.624 -2.433 1.00 91.56 95 PHE A N 1
ATOM 755 C CA . PHE A 1 95 ? 18.286 4.860 -2.507 1.00 91.56 95 PHE A CA 1
ATOM 756 C C . PHE A 1 95 ? 18.671 6.275 -2.069 1.00 91.56 95 PHE A C 1
ATOM 758 O O . PHE A 1 95 ? 19.657 6.439 -1.355 1.00 91.56 95 PHE A O 1
ATOM 765 N N . ASP A 1 96 ? 17.871 7.288 -2.418 1.00 88.75 96 ASP A N 1
ATOM 766 C CA . ASP A 1 96 ? 18.049 8.650 -1.899 1.00 88.75 96 ASP A CA 1
ATOM 767 C C . ASP A 1 96 ? 17.960 8.703 -0.368 1.00 88.75 96 ASP A C 1
ATOM 769 O O . ASP A 1 96 ? 18.802 9.313 0.294 1.00 88.75 96 ASP A O 1
ATOM 773 N N . SER A 1 97 ? 16.976 8.008 0.200 1.00 91.62 97 SER A N 1
ATOM 774 C CA . SER A 1 97 ? 16.797 7.940 1.649 1.00 91.62 97 SER A CA 1
ATOM 775 C C . SER A 1 97 ? 17.970 7.227 2.327 1.00 91.62 97 SER A C 1
ATOM 777 O O . SER A 1 97 ? 18.484 7.724 3.325 1.00 91.62 97 SER A O 1
ATOM 779 N N . ILE A 1 98 ? 18.444 6.107 1.769 1.00 93.44 98 ILE A N 1
ATOM 780 C CA . ILE A 1 98 ? 19.598 5.358 2.298 1.00 93.44 98 ILE A CA 1
ATOM 781 C C . ILE A 1 98 ? 20.878 6.197 2.222 1.00 93.44 98 ILE A C 1
ATOM 783 O O . ILE A 1 98 ? 21.633 6.233 3.190 1.00 93.44 98 ILE A O 1
ATOM 787 N N . HIS A 1 99 ? 21.105 6.915 1.121 1.00 91.50 99 HIS A N 1
ATOM 788 C CA . HIS A 1 99 ? 22.250 7.815 0.987 1.00 91.50 99 HIS A CA 1
ATOM 789 C C . HIS A 1 99 ? 22.251 8.894 2.082 1.00 91.50 99 HIS A C 1
ATOM 791 O O . HIS A 1 99 ? 23.241 9.072 2.791 1.00 91.50 99 HIS A O 1
ATOM 797 N N . LYS A 1 100 ? 21.111 9.564 2.293 1.00 90.94 100 LYS A N 1
ATOM 798 C CA . LYS A 1 100 ? 20.952 10.576 3.353 1.00 90.94 100 LYS A CA 1
ATOM 799 C C . LYS A 1 100 ? 21.110 9.982 4.758 1.00 90.94 100 LYS A C 1
ATOM 801 O O . LYS A 1 100 ? 21.675 10.622 5.645 1.00 90.94 100 LYS A O 1
ATOM 806 N N . LEU A 1 101 ? 20.654 8.745 4.968 1.00 91.25 101 LEU A N 1
ATOM 807 C CA . LEU A 1 101 ? 20.878 8.011 6.216 1.00 91.25 101 LEU A CA 1
ATOM 808 C C . LEU A 1 101 ? 22.366 7.717 6.441 1.00 91.25 101 LEU A C 1
ATOM 810 O O . LEU A 1 101 ? 22.856 7.930 7.547 1.00 91.25 101 LEU A O 1
ATOM 814 N N . ALA A 1 102 ? 23.096 7.302 5.404 1.00 91.12 102 ALA A N 1
ATOM 815 C CA . ALA A 1 102 ? 24.530 7.024 5.479 1.00 91.12 102 ALA A CA 1
ATOM 816 C C . ALA A 1 102 ? 25.365 8.276 5.804 1.00 91.12 102 ALA A C 1
ATOM 818 O O . ALA A 1 102 ? 26.409 8.174 6.445 1.00 91.12 102 ALA A O 1
ATOM 819 N N . GLN A 1 103 ? 24.882 9.461 5.419 1.00 89.12 103 GLN A N 1
ATOM 820 C CA . GLN A 1 103 ? 25.488 10.749 5.774 1.00 89.12 103 GLN A CA 1
ATOM 821 C C . GLN A 1 103 ? 25.168 11.214 7.203 1.00 89.12 103 GLN A C 1
ATOM 823 O O . GLN A 1 103 ? 25.751 12.190 7.681 1.00 89.12 103 GLN A O 1
ATOM 828 N N . THR A 1 104 ? 24.236 10.556 7.898 1.00 86.62 104 THR A N 1
ATOM 829 C CA . THR A 1 104 ? 23.888 10.936 9.269 1.00 86.62 104 THR A CA 1
ATOM 830 C C . THR A 1 104 ? 25.031 10.553 10.221 1.00 86.62 104 THR A C 1
ATOM 832 O O . THR A 1 104 ? 25.449 9.393 10.225 1.00 86.62 104 THR A O 1
ATOM 835 N N . PRO A 1 105 ? 25.534 11.489 11.054 1.00 84.81 105 PRO A N 1
ATOM 836 C CA . PRO A 1 105 ? 26.576 11.198 12.039 1.00 84.81 105 PRO A CA 1
ATOM 837 C C . PRO A 1 105 ? 26.189 10.064 12.996 1.00 84.81 105 PRO A C 1
ATOM 839 O O . PRO A 1 105 ? 25.026 9.950 13.379 1.00 84.81 105 PRO A O 1
ATOM 842 N N . GLU A 1 106 ? 27.164 9.254 13.420 1.00 79.31 106 GLU A N 1
ATOM 843 C CA . GLU A 1 106 ? 26.930 8.067 14.265 1.00 79.31 106 GLU A CA 1
ATOM 844 C C . GLU A 1 106 ? 26.263 8.386 15.609 1.00 79.31 106 GLU A C 1
ATOM 846 O O . GLU A 1 106 ? 25.500 7.582 16.141 1.00 79.31 106 GLU A O 1
ATOM 851 N N . ASP A 1 107 ? 26.533 9.573 16.147 1.00 79.44 107 ASP A N 1
ATOM 852 C CA . ASP A 1 107 ? 26.021 10.072 17.420 1.00 79.44 107 ASP A CA 1
ATOM 853 C C . ASP A 1 107 ? 24.601 10.661 17.318 1.00 79.44 107 ASP A C 1
ATOM 855 O O . ASP A 1 107 ? 23.964 10.942 18.340 1.00 79.44 107 ASP A O 1
ATOM 859 N N . LYS A 1 108 ? 24.076 10.844 16.098 1.00 82.75 108 LYS A N 1
ATOM 860 C CA . LYS A 1 108 ? 22.775 11.474 15.850 1.00 82.75 108 LYS A CA 1
ATOM 861 C C . LYS A 1 108 ? 21.704 10.472 15.458 1.00 82.75 108 LYS A C 1
ATOM 863 O O . LYS A 1 108 ? 21.940 9.480 14.777 1.00 82.75 108 LYS A O 1
ATOM 868 N N . THR A 1 109 ? 20.472 10.768 15.877 1.00 80.19 109 THR A N 1
ATOM 869 C CA . THR A 1 109 ? 19.329 9.925 15.531 1.00 80.19 109 THR A CA 1
ATOM 870 C C . THR A 1 109 ? 18.996 10.064 14.064 1.00 80.19 109 THR A C 1
ATOM 872 O O . THR A 1 109 ? 18.795 11.198 13.626 1.00 80.19 109 THR A O 1
ATOM 875 N N . PRO A 1 110 ? 18.906 8.940 13.320 1.00 84.38 110 PRO A N 1
ATOM 876 C CA . PRO A 1 110 ? 18.494 8.999 11.934 1.00 84.38 110 PRO A CA 1
ATOM 877 C C . PRO A 1 110 ? 17.141 9.709 11.815 1.00 84.38 110 PRO A C 1
ATOM 879 O O . PRO A 1 110 ? 16.236 9.417 12.616 1.00 84.38 110 PRO A O 1
ATOM 882 N N . PRO A 1 111 ? 16.988 10.639 10.858 1.00 86.12 111 PRO A N 1
ATOM 883 C CA . PRO A 1 111 ? 15.716 11.304 10.618 1.00 86.12 111 PRO A CA 1
ATOM 884 C C . PRO A 1 111 ? 14.604 10.276 10.361 1.00 86.12 111 PRO A C 1
ATOM 886 O O . PRO A 1 111 ? 14.736 9.371 9.535 1.00 86.12 111 PRO A O 1
ATOM 889 N N . ALA A 1 112 ? 13.520 10.377 11.131 1.00 84.69 112 ALA A N 1
ATOM 890 C CA . ALA A 1 112 ? 12.418 9.414 11.112 1.00 84.69 112 ALA A CA 1
ATOM 891 C C . ALA A 1 112 ? 11.688 9.364 9.760 1.00 84.69 112 ALA A C 1
ATOM 893 O O . ALA A 1 112 ? 11.190 8.313 9.357 1.00 84.69 112 ALA A O 1
ATOM 894 N N . ASP A 1 113 ? 11.639 10.502 9.076 1.00 86.50 113 ASP A N 1
ATOM 895 C CA . ASP A 1 113 ? 11.060 10.705 7.754 1.00 86.50 113 ASP A CA 1
ATOM 896 C C . ASP A 1 113 ? 11.803 9.925 6.666 1.00 86.50 113 ASP A C 1
ATOM 898 O O . ASP A 1 113 ? 11.149 9.366 5.792 1.00 86.50 113 ASP A O 1
ATOM 902 N N . LEU A 1 114 ? 13.132 9.788 6.757 1.00 90.81 114 LEU A N 1
ATOM 903 C CA . LEU A 1 114 ? 13.901 8.988 5.797 1.00 90.81 114 LEU A CA 1
ATOM 904 C C . LEU A 1 114 ? 13.549 7.502 5.904 1.00 90.81 114 LEU A C 1
ATOM 906 O O . LEU A 1 114 ? 13.300 6.848 4.892 1.00 90.81 114 LEU A O 1
ATOM 910 N N . PHE A 1 115 ? 13.462 6.963 7.126 1.00 92.25 115 PHE A N 1
ATOM 911 C CA . PHE A 1 115 ? 13.059 5.565 7.298 1.00 92.25 115 PHE A CA 1
ATOM 912 C C . PHE A 1 115 ? 11.591 5.342 6.926 1.00 92.25 115 PHE A C 1
ATOM 914 O O . PHE A 1 115 ? 11.263 4.364 6.252 1.00 92.25 115 PHE A O 1
ATOM 921 N N . GLY A 1 116 ? 10.716 6.279 7.306 1.00 90.56 116 GLY A N 1
ATOM 922 C CA . GLY A 1 116 ? 9.320 6.280 6.880 1.00 90.56 116 GLY A CA 1
ATOM 923 C C . GLY A 1 116 ? 9.190 6.287 5.359 1.00 90.56 116 GLY A C 1
ATOM 924 O O . GLY A 1 116 ? 8.410 5.513 4.815 1.00 90.56 116 GLY A O 1
ATOM 925 N N . GLY A 1 117 ? 10.013 7.073 4.668 1.00 90.50 117 GLY A N 1
ATOM 926 C CA . GLY A 1 117 ? 10.102 7.116 3.215 1.00 90.50 117 GLY A CA 1
ATOM 927 C C . GLY A 1 117 ? 10.438 5.765 2.582 1.00 90.50 117 GLY A C 1
ATOM 928 O O . GLY A 1 117 ? 9.742 5.323 1.667 1.00 90.50 117 GLY A O 1
ATOM 929 N N . ILE A 1 118 ? 11.445 5.067 3.119 1.00 93.31 118 ILE A N 1
ATOM 930 C CA . ILE A 1 118 ? 11.832 3.718 2.671 1.00 93.31 118 ILE A CA 1
ATOM 931 C C . ILE A 1 118 ? 10.655 2.748 2.801 1.00 93.31 118 ILE A C 1
ATOM 933 O O . ILE A 1 118 ? 10.239 2.113 1.829 1.00 93.31 118 ILE A O 1
ATOM 937 N N . VAL A 1 119 ? 10.090 2.674 4.004 1.00 93.88 119 VAL A N 1
ATOM 938 C CA . VAL A 1 119 ? 8.995 1.762 4.348 1.00 93.88 119 VAL A CA 1
ATOM 939 C C . VAL A 1 119 ? 7.734 2.066 3.524 1.00 93.88 119 VAL A C 1
ATOM 941 O O . VAL A 1 119 ? 7.048 1.144 3.079 1.00 93.88 119 VAL A O 1
ATOM 944 N N . SER A 1 120 ? 7.460 3.343 3.249 1.00 90.75 120 SER A N 1
ATOM 945 C CA . SER A 1 120 ? 6.298 3.791 2.470 1.00 90.75 120 SER A CA 1
ATOM 946 C C . SER A 1 120 ? 6.409 3.440 0.990 1.00 90.75 120 SER A C 1
ATOM 948 O O . SER A 1 120 ? 5.430 2.981 0.400 1.00 90.75 120 SER A O 1
ATOM 950 N N . VAL A 1 121 ? 7.593 3.589 0.382 1.00 92.12 121 VAL A N 1
ATOM 951 C CA . VAL A 1 121 ? 7.816 3.165 -1.011 1.00 92.12 121 VAL A CA 1
ATOM 952 C C . VAL A 1 121 ? 7.721 1.649 -1.132 1.00 92.12 121 VAL A C 1
ATOM 954 O O . VAL A 1 121 ? 7.048 1.148 -2.031 1.00 92.12 121 VAL A O 1
ATOM 957 N N . MET A 1 122 ? 8.305 0.897 -0.197 1.00 93.69 122 MET A N 1
ATOM 958 C CA . MET A 1 122 ? 8.172 -0.563 -0.191 1.00 93.69 122 MET A CA 1
ATOM 959 C C . MET A 1 122 ? 6.706 -0.999 -0.040 1.00 93.69 122 MET A C 1
ATOM 961 O O . MET A 1 122 ? 6.251 -1.891 -0.759 1.00 93.69 122 MET A O 1
ATOM 965 N N . ALA A 1 123 ? 5.934 -0.337 0.828 1.00 91.44 123 ALA A N 1
ATOM 966 C CA . ALA A 1 123 ? 4.498 -0.573 0.959 1.00 91.44 123 ALA A CA 1
ATOM 967 C C . ALA A 1 123 ? 3.720 -0.179 -0.312 1.00 91.44 123 ALA A C 1
ATOM 969 O O . ALA A 1 123 ? 2.787 -0.878 -0.702 1.00 91.44 123 ALA A O 1
ATOM 970 N N . LEU A 1 124 ? 4.093 0.908 -0.996 1.00 90.00 124 LEU A N 1
ATOM 971 C CA . LEU A 1 124 ? 3.507 1.307 -2.280 1.00 90.00 124 LEU A CA 1
ATOM 972 C C . LEU A 1 124 ? 3.720 0.239 -3.361 1.00 90.00 124 LEU A C 1
ATOM 974 O O . LEU A 1 124 ? 2.757 -0.158 -4.014 1.00 90.00 124 LEU A O 1
ATOM 978 N N . LEU A 1 125 ? 4.945 -0.266 -3.506 1.00 89.88 125 LEU A N 1
ATOM 979 C CA . LEU A 1 125 ? 5.258 -1.321 -4.472 1.00 89.88 125 LEU A CA 1
ATOM 980 C C . LEU A 1 125 ? 4.532 -2.622 -4.128 1.00 89.88 125 LEU A C 1
ATOM 982 O O . LEU A 1 125 ? 3.974 -3.274 -5.008 1.00 89.88 125 LEU A O 1
ATOM 986 N N . TYR A 1 126 ? 4.442 -2.956 -2.840 1.00 89.12 126 TYR A N 1
ATOM 987 C CA . TYR A 1 126 ? 3.652 -4.098 -2.395 1.00 89.12 126 TYR A CA 1
ATOM 988 C C . TYR A 1 126 ? 2.178 -3.979 -2.807 1.00 89.12 126 TYR A C 1
ATOM 990 O O . TYR A 1 126 ? 1.620 -4.936 -3.341 1.00 89.12 126 TYR A O 1
ATOM 998 N N . ARG A 1 127 ? 1.565 -2.801 -2.627 1.00 87.62 127 ARG A N 1
ATOM 999 C CA . ARG A 1 127 ? 0.174 -2.520 -3.029 1.00 87.62 127 ARG A CA 1
ATOM 1000 C C . ARG A 1 127 ? -0.056 -2.633 -4.524 1.00 87.62 127 ARG A C 1
ATOM 1002 O O . ARG A 1 127 ? -1.085 -3.159 -4.932 1.00 87.62 127 ARG A O 1
ATOM 1009 N N . PHE A 1 128 ? 0.898 -2.164 -5.321 1.00 84.44 128 PHE A N 1
ATOM 1010 C CA . PHE A 1 128 ? 0.808 -2.239 -6.775 1.00 84.44 128 PHE A CA 1
ATOM 1011 C C . PHE A 1 128 ? 0.704 -3.690 -7.265 1.00 84.44 128 PHE A C 1
ATOM 1013 O O . PHE A 1 128 ? -0.046 -3.981 -8.192 1.00 84.44 128 PHE A O 1
ATOM 1020 N N . HIS A 1 129 ? 1.397 -4.613 -6.594 1.00 82.38 129 HIS A N 1
ATOM 1021 C CA . HIS A 1 129 ? 1.377 -6.038 -6.930 1.00 82.38 129 HIS A CA 1
ATOM 1022 C C . HIS A 1 129 ? 0.337 -6.863 -6.150 1.00 82.38 129 HIS A C 1
ATOM 1024 O O . HIS A 1 129 ? 0.103 -8.016 -6.498 1.00 82.38 129 HIS A O 1
ATOM 1030 N N . ASN A 1 130 ? -0.298 -6.304 -5.111 1.00 81.81 130 ASN A N 1
ATOM 1031 C CA . ASN A 1 130 ? -1.238 -7.018 -4.238 1.00 81.81 130 ASN A CA 1
ATOM 1032 C C . ASN A 1 130 ? -2.504 -6.173 -3.993 1.00 81.81 130 ASN A C 1
ATOM 1034 O O . ASN A 1 130 ? -2.528 -5.362 -3.063 1.00 81.81 130 ASN A O 1
ATOM 1038 N N . PRO A 1 131 ? -3.590 -6.386 -4.762 1.00 79.12 131 PRO A N 1
ATOM 1039 C CA . PRO A 1 131 ? -4.828 -5.607 -4.638 1.00 79.12 131 PRO A CA 1
ATOM 1040 C C . PRO A 1 131 ? -5.466 -5.647 -3.240 1.00 79.12 131 PRO A C 1
ATOM 1042 O O . PRO A 1 131 ? -6.070 -4.667 -2.798 1.00 79.12 131 PRO A O 1
ATOM 1045 N N . GLU A 1 132 ? -5.297 -6.753 -2.508 1.00 81.06 132 GLU A N 1
ATOM 1046 C CA . GLU A 1 132 ? -5.773 -6.909 -1.124 1.00 81.06 132 GLU A CA 1
ATOM 1047 C C . GLU A 1 132 ? -5.103 -5.925 -0.151 1.00 81.06 132 GLU A C 1
ATOM 1049 O O . GLU A 1 132 ? -5.673 -5.575 0.881 1.00 81.06 132 GLU A O 1
ATOM 1054 N N . ALA A 1 133 ? -3.917 -5.422 -0.502 1.00 83.62 133 ALA A N 1
ATOM 1055 C CA . ALA A 1 133 ? -3.140 -4.493 0.303 1.00 83.62 133 ALA A CA 1
ATOM 1056 C C . ALA A 1 133 ? -3.524 -3.020 0.098 1.00 83.62 133 ALA A C 1
ATOM 1058 O O . ALA A 1 133 ? -2.925 -2.159 0.739 1.00 83.62 133 ALA A O 1
ATOM 1059 N N . ARG A 1 134 ? -4.498 -2.688 -0.767 1.00 81.31 134 ARG A N 1
ATOM 1060 C CA . ARG A 1 134 ? -4.816 -1.295 -1.166 1.00 81.31 134 ARG A CA 1
ATOM 1061 C C . ARG A 1 134 ? -5.027 -0.313 -0.004 1.00 81.31 134 ARG A C 1
ATOM 1063 O O . ARG A 1 134 ? -4.777 0.878 -0.146 1.00 81.31 134 ARG A O 1
ATOM 1070 N N . ASN A 1 135 ? -5.457 -0.823 1.148 1.00 82.38 135 ASN A N 1
ATOM 1071 C CA . ASN A 1 135 ? -5.749 -0.048 2.351 1.00 82.38 135 ASN A CA 1
ATOM 1072 C C . ASN A 1 135 ? -4.573 0.045 3.330 1.00 82.38 135 ASN A C 1
ATOM 1074 O O . ASN A 1 135 ? -4.747 0.548 4.436 1.00 82.38 135 ASN A O 1
ATOM 1078 N N . ILE A 1 136 ? -3.392 -0.441 2.962 1.00 85.56 136 ILE A N 1
ATOM 1079 C CA . ILE A 1 136 ? -2.188 -0.277 3.770 1.00 85.56 136 ILE A CA 1
ATOM 1080 C C . ILE A 1 136 ? -1.603 1.108 3.509 1.00 85.56 136 ILE A C 1
ATOM 1082 O O . ILE A 1 136 ? -1.273 1.451 2.374 1.00 85.56 136 ILE A O 1
ATOM 1086 N N . TRP A 1 137 ? -1.454 1.885 4.572 1.00 85.19 137 TRP A N 1
ATOM 1087 C CA . TRP A 1 137 ? -0.901 3.232 4.533 1.00 85.19 137 TRP A CA 1
ATOM 1088 C C . TRP A 1 137 ? 0.086 3.435 5.675 1.00 85.19 137 TRP A C 1
ATOM 1090 O O . TRP A 1 137 ? 0.009 2.772 6.716 1.00 85.19 137 TRP A O 1
ATOM 1100 N N . ASP A 1 138 ? 1.027 4.341 5.459 1.00 85.50 138 ASP A N 1
ATOM 1101 C CA . ASP A 1 138 ? 1.928 4.834 6.482 1.00 85.50 138 ASP A CA 1
ATOM 1102 C C . ASP A 1 138 ? 1.288 5.976 7.274 1.00 85.50 138 ASP A C 1
ATOM 1104 O O . ASP A 1 138 ? 0.430 6.718 6.792 1.00 85.50 138 ASP A O 1
ATOM 1108 N N . LEU A 1 139 ? 1.704 6.096 8.528 1.00 81.62 139 LEU A N 1
ATOM 1109 C CA . LEU A 1 139 ? 1.334 7.184 9.409 1.00 81.62 139 LEU A CA 1
ATOM 1110 C C . LEU A 1 139 ? 2.570 7.626 10.183 1.00 81.62 139 LEU A C 1
ATOM 1112 O O . LEU A 1 139 ? 3.126 6.873 10.979 1.00 81.62 139 LEU A O 1
ATOM 1116 N N . SER A 1 140 ? 2.986 8.868 9.966 1.00 73.38 140 SER A N 1
ATOM 1117 C CA . SER A 1 140 ? 4.209 9.454 10.530 1.00 73.38 140 SER A CA 1
ATOM 1118 C C . SER A 1 140 ? 3.947 10.341 11.754 1.00 73.38 140 SER A C 1
ATOM 1120 O O . SER A 1 140 ? 4.804 11.117 12.178 1.00 73.38 140 SER A O 1
ATOM 1122 N N . HIS A 1 141 ? 2.739 10.287 12.322 1.00 70.38 141 HIS A N 1
ATOM 1123 C CA . HIS A 1 141 ? 2.326 11.113 13.457 1.00 70.38 141 HIS A CA 1
ATOM 1124 C C . HIS A 1 141 ? 1.763 10.238 14.574 1.00 70.38 141 HIS A C 1
ATOM 1126 O O . HIS A 1 141 ? 1.285 9.130 14.338 1.00 70.38 141 HIS A O 1
ATOM 1132 N N . GLY A 1 142 ? 1.784 10.749 15.805 1.00 70.25 142 GLY A N 1
ATOM 1133 C CA . GLY A 1 142 ? 1.166 10.040 16.919 1.00 70.25 142 GLY A CA 1
ATOM 1134 C C . GLY A 1 142 ? -0.345 9.915 16.731 1.00 70.25 142 GLY A C 1
ATOM 1135 O O . GLY A 1 142 ? -1.005 10.905 16.416 1.00 70.25 142 GLY A O 1
ATOM 1136 N N . PHE A 1 143 ? -0.887 8.719 16.953 1.00 75.00 143 PHE A N 1
ATOM 1137 C CA . PHE A 1 143 ? -2.299 8.422 16.718 1.00 75.00 143 PHE A CA 1
ATOM 1138 C C . PHE A 1 143 ? -3.031 8.018 18.004 1.00 75.00 143 PHE A C 1
ATOM 1140 O O . PHE A 1 143 ? -2.449 7.362 18.881 1.00 75.00 143 PHE A O 1
ATOM 1147 N N . PRO A 1 144 ? -4.298 8.445 18.162 1.00 79.00 144 PRO A N 1
ATOM 1148 C CA . PRO A 1 144 ? -5.125 8.042 19.286 1.00 79.00 144 PRO A CA 1
ATOM 1149 C C . PRO A 1 144 ? -5.498 6.561 19.181 1.00 79.00 144 PRO A C 1
ATOM 1151 O O . PRO A 1 144 ? -5.702 6.031 18.093 1.00 79.00 144 PRO A O 1
ATOM 1154 N N . PHE A 1 145 ? -5.618 5.894 20.325 1.00 81.25 145 PHE A N 1
ATOM 1155 C CA . PHE A 1 145 ? -6.076 4.511 20.406 1.00 81.25 145 PHE A CA 1
ATOM 1156 C C . PHE A 1 145 ? -7.034 4.313 21.576 1.00 81.25 145 PHE A C 1
ATOM 1158 O O . PHE A 1 145 ? -6.975 5.014 22.593 1.00 81.25 145 PHE A O 1
ATOM 1165 N N . HIS A 1 146 ? -7.894 3.309 21.441 1.00 82.31 146 HIS A N 1
ATOM 1166 C CA . HIS A 1 146 ? -8.762 2.835 22.504 1.00 82.31 146 HIS A CA 1
ATOM 1167 C C . HIS A 1 146 ? -8.857 1.312 22.445 1.00 82.31 146 HIS A C 1
ATOM 1169 O O . HIS A 1 146 ? -9.396 0.776 21.485 1.00 82.31 146 HIS A O 1
ATOM 1175 N N . PHE A 1 147 ? -8.344 0.643 23.478 1.00 82.75 147 PHE A N 1
ATOM 1176 C CA . PHE A 1 147 ? -8.497 -0.793 23.676 1.00 82.75 147 PHE A CA 1
ATOM 1177 C C . PHE A 1 147 ? -9.686 -1.043 24.593 1.00 82.75 147 PHE A C 1
ATOM 1179 O O . PHE A 1 147 ? -9.631 -0.756 25.794 1.00 82.75 147 PHE A O 1
ATOM 1186 N N . GLN A 1 148 ? -10.776 -1.551 24.027 1.00 80.50 148 GLN A N 1
ATOM 1187 C CA . GLN A 1 148 ? -12.022 -1.785 24.755 1.00 80.50 148 GLN A CA 1
ATOM 1188 C C . GLN A 1 148 ? -11.895 -2.925 25.762 1.00 80.50 148 GLN A C 1
ATOM 1190 O O . GLN A 1 148 ? -12.346 -2.802 26.902 1.00 80.50 148 GLN A O 1
ATOM 1195 N N . THR A 1 149 ? -11.226 -4.000 25.358 1.00 80.56 149 THR A N 1
ATOM 1196 C CA . THR A 1 149 ? -11.020 -5.227 26.134 1.00 80.56 149 THR A CA 1
ATOM 1197 C C . THR A 1 149 ? -10.290 -4.939 27.438 1.00 80.56 149 THR A C 1
ATOM 1199 O O . THR A 1 149 ? -10.651 -5.464 28.486 1.00 80.56 149 THR A O 1
ATOM 1202 N N . CYS A 1 150 ? -9.309 -4.037 27.386 1.00 75.75 150 CYS A N 1
ATOM 1203 C CA . CYS A 1 150 ? -8.491 -3.660 28.539 1.00 75.75 150 CYS A CA 1
ATOM 1204 C C . CYS A 1 150 ? -8.911 -2.311 29.146 1.00 75.75 150 CYS A C 1
ATOM 1206 O O . CYS A 1 150 ? -8.320 -1.861 30.122 1.00 75.75 150 CYS A O 1
ATOM 1208 N N . ARG A 1 151 ? -9.949 -1.666 28.589 1.00 79.50 151 ARG A N 1
ATOM 1209 C CA . ARG A 1 151 ? -10.491 -0.361 29.012 1.00 79.50 151 ARG A CA 1
ATOM 1210 C C . ARG A 1 151 ? -9.441 0.754 29.079 1.00 79.50 151 ARG A C 1
ATOM 1212 O O . ARG A 1 151 ? -9.518 1.643 29.925 1.00 79.50 151 ARG A O 1
ATOM 1219 N N . VAL A 1 152 ? -8.483 0.740 28.155 1.00 77.44 152 VAL A N 1
ATOM 1220 C CA . VAL A 1 152 ? -7.418 1.749 28.064 1.00 77.44 152 VAL A CA 1
ATOM 1221 C C . VAL A 1 152 ? -7.646 2.634 26.843 1.00 77.44 152 VAL A C 1
ATOM 1223 O O . VAL A 1 152 ? -8.107 2.183 25.798 1.00 77.44 152 VAL A O 1
ATOM 1226 N N . ARG A 1 153 ? -7.327 3.922 26.959 1.00 81.75 153 ARG A N 1
ATOM 1227 C CA . ARG A 1 153 ? -7.252 4.849 25.825 1.00 81.75 153 ARG A CA 1
ATOM 1228 C C . ARG A 1 153 ? -6.046 5.760 25.973 1.00 81.75 153 ARG A C 1
ATOM 1230 O O . ARG A 1 153 ? -5.653 6.081 27.094 1.00 81.75 153 ARG A O 1
ATOM 1237 N N . GLY A 1 154 ? -5.488 6.208 24.859 1.00 80.25 154 GLY A N 1
ATOM 1238 C CA . GLY A 1 154 ? -4.318 7.072 24.870 1.00 80.25 154 GLY A CA 1
ATOM 1239 C C . GLY A 1 154 ? -3.946 7.572 23.486 1.00 80.25 154 GLY A C 1
ATOM 1240 O O . GLY A 1 154 ? -4.709 7.442 22.536 1.00 80.25 154 GLY A O 1
ATOM 1241 N N . VAL A 1 155 ? -2.756 8.156 23.393 1.00 79.69 155 VAL A N 1
ATOM 1242 C CA . VAL A 1 155 ? -2.133 8.546 22.126 1.00 79.69 155 VAL A CA 1
ATOM 1243 C C . VAL A 1 155 ? -0.760 7.905 22.088 1.00 79.69 155 VAL A C 1
ATOM 1245 O O . VAL A 1 155 ? 0.059 8.153 22.982 1.00 79.69 155 VAL A O 1
ATOM 1248 N N . LEU A 1 156 ? -0.511 7.082 21.074 1.00 81.62 156 LEU A N 1
ATOM 1249 C CA . LEU A 1 156 ? 0.802 6.496 20.867 1.00 81.62 156 LEU A CA 1
ATOM 1250 C C . LEU A 1 156 ? 1.699 7.522 20.175 1.00 81.62 156 LEU A C 1
ATOM 1252 O O . LEU A 1 156 ? 1.308 8.123 19.181 1.00 81.62 156 LEU A O 1
ATOM 1256 N N . LYS A 1 157 ? 2.904 7.735 20.707 1.00 82.00 157 LYS A N 1
ATOM 1257 C CA . LYS A 1 157 ? 3.940 8.542 20.054 1.00 82.00 157 LYS A CA 1
ATOM 1258 C C . LYS A 1 157 ? 5.053 7.615 19.584 1.00 82.00 157 LYS A C 1
ATOM 1260 O O . LYS A 1 157 ? 5.780 7.088 20.423 1.00 82.00 157 LYS A O 1
ATOM 1265 N N . CYS A 1 158 ? 5.175 7.455 18.276 1.00 84.88 158 CYS A N 1
ATOM 1266 C CA . CYS A 1 158 ? 6.227 6.701 17.599 1.00 84.88 158 CYS A CA 1
ATOM 1267 C C . CYS A 1 158 ? 6.740 7.508 16.400 1.00 84.88 158 CYS A C 1
ATOM 1269 O O . CYS A 1 158 ? 6.150 8.534 16.049 1.00 84.88 158 CYS A O 1
ATOM 1271 N N . ASN A 1 159 ? 7.834 7.057 15.790 1.00 87.69 159 ASN A N 1
ATOM 1272 C CA . ASN A 1 159 ? 8.372 7.690 14.584 1.00 87.69 159 ASN A CA 1
ATOM 1273 C C . ASN A 1 159 ? 7.448 7.464 13.379 1.00 87.69 159 ASN A C 1
ATOM 1275 O O . ASN A 1 159 ? 7.258 8.367 12.569 1.00 87.69 159 ASN A O 1
ATOM 1279 N N . GLY A 1 160 ? 6.831 6.286 13.303 1.00 89.75 160 GLY A N 1
ATOM 1280 C CA . GLY A 1 160 ? 5.704 6.036 12.423 1.00 89.75 160 GLY A CA 1
ATOM 1281 C C . GLY A 1 160 ? 5.203 4.600 12.502 1.00 89.75 160 GLY A C 1
ATOM 1282 O O . GLY A 1 160 ? 5.738 3.770 13.243 1.00 89.75 160 GLY A O 1
ATOM 1283 N N . ALA A 1 161 ? 4.130 4.328 11.774 1.00 90.88 161 ALA A N 1
ATOM 1284 C CA . ALA A 1 161 ? 3.513 3.018 11.699 1.00 90.88 161 ALA A CA 1
ATOM 1285 C C . ALA A 1 161 ? 2.994 2.742 10.287 1.00 90.88 161 ALA A C 1
ATOM 1287 O O . ALA A 1 161 ? 2.501 3.645 9.621 1.00 90.88 161 ALA A O 1
ATOM 1288 N N . LEU A 1 162 ? 3.057 1.484 9.859 1.00 90.56 162 LEU A N 1
ATOM 1289 C CA . LEU A 1 162 ? 2.250 0.986 8.748 1.00 90.56 162 LEU A CA 1
ATOM 1290 C C . LEU A 1 162 ? 0.985 0.361 9.316 1.00 90.56 162 LEU A C 1
ATOM 1292 O O . LEU A 1 162 ? 1.037 -0.329 10.337 1.00 90.56 162 LEU A O 1
ATOM 1296 N N . GLY A 1 163 ? -0.148 0.568 8.662 1.00 87.44 163 GLY A N 1
ATOM 1297 C CA . GLY A 1 163 ? -1.419 0.056 9.148 1.00 87.44 163 GLY A CA 1
ATOM 1298 C C . GLY A 1 163 ? -2.517 0.083 8.105 1.00 87.44 163 GLY A C 1
ATOM 1299 O O . GLY A 1 163 ? -2.357 0.611 7.008 1.00 87.44 163 GLY A O 1
ATOM 1300 N N . TRP A 1 164 ? -3.641 -0.526 8.458 1.00 84.44 164 TRP A N 1
ATOM 1301 C CA . TRP A 1 164 ? -4.831 -0.561 7.624 1.00 84.44 164 TRP A CA 1
ATOM 1302 C C . TRP A 1 164 ? -5.694 0.679 7.875 1.00 84.44 164 TRP A C 1
ATOM 1304 O O . TRP A 1 164 ? -6.184 0.870 8.992 1.00 84.44 164 TRP A O 1
ATOM 1314 N N . ALA A 1 165 ? -5.910 1.490 6.838 1.00 78.50 165 ALA A N 1
ATOM 1315 C CA . ALA A 1 165 ? -6.821 2.630 6.856 1.00 78.50 165 ALA A CA 1
ATOM 1316 C C . ALA A 1 165 ? -8.183 2.231 6.270 1.00 78.50 165 ALA A C 1
ATOM 1318 O O . ALA A 1 165 ? -8.268 1.734 5.146 1.00 78.50 165 ALA A O 1
ATOM 1319 N N . VAL A 1 166 ? -9.258 2.453 7.030 1.00 66.38 166 VAL A N 1
ATOM 1320 C CA . VAL A 1 166 ? -10.617 2.026 6.644 1.00 66.38 166 VAL A CA 1
ATOM 1321 C C . VAL A 1 166 ? -11.152 2.786 5.418 1.00 66.38 166 VAL A C 1
ATOM 1323 O O . VAL A 1 166 ? -11.878 2.192 4.625 1.00 66.38 166 VAL A O 1
ATOM 1326 N N . ASP A 1 167 ? -10.712 4.030 5.202 1.00 60.34 167 ASP A N 1
ATOM 1327 C CA . ASP A 1 167 ? -11.216 4.910 4.132 1.00 60.34 167 ASP A CA 1
ATOM 1328 C C . ASP A 1 167 ? -10.240 5.099 2.952 1.00 60.34 167 ASP A C 1
ATOM 1330 O O . ASP A 1 167 ? -10.452 5.956 2.098 1.00 60.34 167 ASP A O 1
ATOM 1334 N N . GLY A 1 168 ? -9.162 4.307 2.881 1.00 51.00 168 GLY A N 1
ATOM 1335 C CA . GLY A 1 168 ? -8.294 4.228 1.695 1.00 51.00 168 GLY A CA 1
ATOM 1336 C C . GLY A 1 168 ? -7.534 5.508 1.298 1.00 51.00 168 GLY A C 1
ATOM 1337 O O . GLY A 1 168 ? -6.968 5.540 0.209 1.00 51.00 168 GLY A O 1
ATOM 1338 N N . GLY A 1 169 ? -7.506 6.551 2.137 1.00 47.47 169 GLY A N 1
ATOM 1339 C CA . GLY A 1 169 ? -6.826 7.825 1.861 1.00 47.47 169 GLY A CA 1
ATOM 1340 C C . GLY A 1 169 ? -5.539 8.031 2.669 1.00 47.47 169 GLY A C 1
ATOM 1341 O O . GLY A 1 169 ? -5.471 7.655 3.836 1.00 47.47 169 GLY A O 1
ATOM 1342 N N . SER A 1 170 ? -4.537 8.691 2.069 1.00 44.00 170 SER A N 1
ATOM 1343 C CA . SER A 1 170 ? -3.259 9.040 2.725 1.00 44.00 170 SER A CA 1
ATOM 1344 C C . SER A 1 170 ? -3.370 10.203 3.721 1.00 44.00 170 SER A C 1
ATOM 1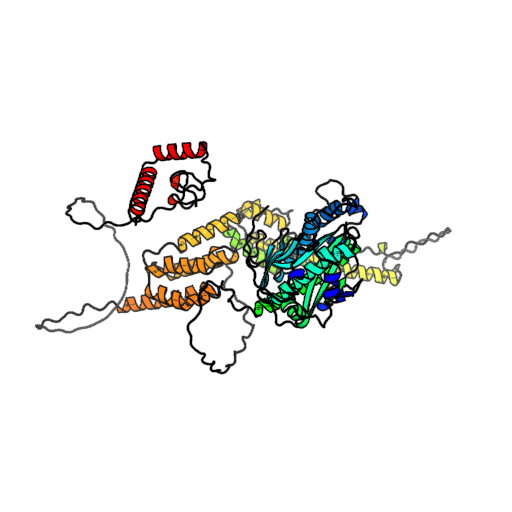346 O O . SER A 1 170 ? -2.456 10.447 4.505 1.00 44.00 170 SER A O 1
ATOM 1348 N N . THR A 1 171 ? -4.477 10.950 3.699 1.00 46.12 171 THR A N 1
ATOM 1349 C CA . THR A 1 171 ? -4.762 12.021 4.657 1.00 46.12 171 THR A CA 1
ATOM 1350 C C . THR A 1 171 ? -5.687 11.474 5.730 1.00 46.12 171 THR A C 1
ATOM 1352 O O . THR A 1 171 ? -6.906 11.640 5.655 1.00 46.12 171 THR A O 1
ATOM 1355 N N . VAL A 1 172 ? -5.108 10.787 6.713 1.00 45.97 172 VAL A N 1
ATOM 1356 C CA . VAL A 1 172 ? -5.822 10.367 7.921 1.00 45.97 172 VAL A CA 1
ATOM 1357 C C . VAL A 1 172 ? -6.300 11.642 8.619 1.00 45.97 172 VAL A C 1
ATOM 1359 O O . VAL A 1 172 ? -5.550 12.300 9.339 1.00 45.97 172 VAL A O 1
ATOM 1362 N N . ALA A 1 173 ? -7.553 12.036 8.379 1.00 46.28 173 ALA A N 1
ATOM 1363 C CA . ALA A 1 173 ? -8.247 12.921 9.301 1.00 46.28 173 ALA A CA 1
ATOM 1364 C C . ALA A 1 173 ? -8.156 12.248 10.674 1.00 46.28 173 ALA A C 1
ATOM 1366 O O . ALA A 1 173 ? -8.342 11.034 10.763 1.00 46.28 173 ALA A O 1
ATOM 1367 N N . THR A 1 174 ? -7.853 13.005 11.727 1.00 49.59 174 THR A N 1
ATOM 1368 C CA . THR A 1 174 ? -7.531 12.500 13.078 1.00 49.59 174 THR A CA 1
ATOM 1369 C C . THR A 1 174 ? -8.572 11.553 13.694 1.00 49.59 174 THR A C 1
ATOM 1371 O O . THR A 1 174 ? -8.284 10.925 14.709 1.00 49.59 174 THR A O 1
ATOM 1374 N N . ASP A 1 175 ? -9.746 11.433 13.069 1.00 51.88 175 ASP A N 1
ATOM 1375 C CA . ASP A 1 175 ? -10.881 10.609 13.484 1.00 51.88 175 ASP A CA 1
ATOM 1376 C C . ASP A 1 175 ? -11.089 9.332 12.642 1.00 51.88 175 ASP A C 1
ATOM 1378 O O . ASP A 1 175 ? -12.012 8.565 12.922 1.00 51.88 175 ASP A O 1
ATOM 1382 N N . THR A 1 176 ? -10.266 9.071 11.618 1.00 56.09 176 THR A N 1
ATOM 1383 C CA . THR A 1 176 ? -10.389 7.840 10.812 1.00 56.09 176 THR A CA 1
ATOM 1384 C C . THR A 1 176 ? -9.714 6.646 11.502 1.00 56.09 176 THR A C 1
ATOM 1386 O O . THR A 1 176 ? -8.593 6.784 11.998 1.00 56.09 176 THR A O 1
ATOM 1389 N N . PRO A 1 177 ? -10.360 5.461 11.569 1.00 66.94 177 PRO A N 1
ATOM 1390 C CA . PRO A 1 177 ? -9.776 4.302 12.236 1.00 66.94 177 PRO A CA 1
ATOM 1391 C C . PRO A 1 177 ? -8.520 3.825 11.498 1.00 66.94 177 PRO A C 1
ATOM 1393 O O . PRO A 1 177 ? -8.587 3.408 10.338 1.00 66.94 177 PRO A O 1
ATOM 1396 N N . PHE A 1 178 ? -7.381 3.869 12.189 1.00 74.94 178 PHE A N 1
ATOM 1397 C CA . PHE A 1 178 ? -6.106 3.342 11.715 1.00 74.94 178 PHE A CA 1
ATOM 1398 C C . PHE A 1 178 ? -5.715 2.127 12.551 1.00 74.94 178 PHE A C 1
ATOM 1400 O O . PHE A 1 178 ? -5.532 2.223 13.767 1.00 74.94 178 PHE A O 1
ATOM 1407 N N . HIS A 1 179 ? -5.585 0.974 11.901 1.00 82.94 179 HIS A N 1
ATOM 1408 C CA . HIS A 1 179 ? -5.175 -0.255 12.568 1.00 82.94 179 HIS A CA 1
ATOM 1409 C C . HIS A 1 179 ? -3.702 -0.531 12.295 1.00 82.94 179 HIS A C 1
ATOM 1411 O O . HIS A 1 179 ? -3.346 -1.066 11.245 1.00 82.94 179 HIS A O 1
ATOM 1417 N N . SER A 1 180 ? -2.849 -0.165 13.247 1.00 85.56 180 SER A N 1
ATOM 1418 C CA . SER A 1 180 ? -1.406 -0.367 13.151 1.00 85.56 180 SER A CA 1
ATOM 1419 C C . SER A 1 180 ? -1.054 -1.846 13.021 1.00 85.56 180 SER A C 1
ATOM 1421 O O . SER A 1 180 ? -1.509 -2.684 13.798 1.00 85.56 180 SER A O 1
ATOM 1423 N N . LEU A 1 181 ? -0.220 -2.137 12.031 1.00 86.25 181 LEU A N 1
ATOM 1424 C CA . LEU A 1 181 ? 0.326 -3.452 11.717 1.00 86.25 181 LEU A CA 1
ATOM 1425 C C . LEU A 1 181 ? 1.777 -3.568 12.160 1.00 86.25 181 LEU A C 1
ATOM 1427 O O . LEU A 1 181 ? 2.181 -4.564 12.754 1.00 86.25 181 LEU A O 1
ATOM 1431 N N . ILE A 1 182 ? 2.543 -2.524 11.861 1.00 92.38 182 ILE A N 1
ATOM 1432 C CA . ILE A 1 182 ? 3.974 -2.443 12.111 1.00 92.38 182 ILE A CA 1
ATOM 1433 C C . ILE A 1 182 ? 4.239 -1.063 12.686 1.00 92.38 182 ILE A C 1
ATOM 1435 O O . ILE A 1 182 ? 3.708 -0.071 12.185 1.00 92.38 182 ILE A O 1
ATOM 1439 N N . ILE A 1 183 ? 5.082 -0.987 13.706 1.00 92.94 183 ILE A N 1
ATOM 1440 C CA . ILE A 1 183 ? 5.645 0.278 14.177 1.00 92.94 183 ILE A CA 1
ATOM 1441 C C . ILE A 1 183 ? 7.114 0.291 13.788 1.00 92.94 183 ILE A C 1
ATOM 1443 O O . ILE A 1 183 ? 7.823 -0.687 14.021 1.00 92.94 183 ILE A O 1
ATOM 1447 N N . TYR A 1 184 ? 7.571 1.396 13.212 1.00 92.88 184 TYR A N 1
ATOM 1448 C CA . TYR A 1 184 ? 8.965 1.572 12.838 1.00 92.88 184 TYR A CA 1
ATOM 1449 C C . TYR A 1 184 ? 9.582 2.753 13.588 1.00 92.88 184 TYR A C 1
ATOM 1451 O O . TYR A 1 184 ? 8.928 3.776 13.802 1.00 92.88 184 TYR A O 1
ATOM 1459 N N . ASN A 1 185 ? 10.841 2.614 14.010 1.00 90.50 185 ASN A N 1
ATOM 1460 C CA . ASN A 1 185 ? 11.573 3.638 14.755 1.00 90.50 185 ASN A CA 1
ATOM 1461 C C . ASN A 1 185 ? 13.023 3.760 14.315 1.00 90.50 185 ASN A C 1
ATOM 1463 O O . ASN A 1 185 ? 13.612 2.821 13.789 1.00 90.50 185 ASN A O 1
ATOM 1467 N N . THR A 1 186 ? 13.600 4.928 14.586 1.00 89.25 186 THR A N 1
ATOM 1468 C CA . THR A 1 186 ? 15.031 5.185 14.437 1.00 89.25 186 THR A CA 1
ATOM 1469 C C . THR A 1 186 ? 15.685 5.261 15.813 1.00 89.25 186 THR A C 1
ATOM 1471 O O . THR A 1 186 ? 15.116 5.810 16.763 1.00 89.25 186 THR A O 1
ATOM 1474 N N . VAL A 1 187 ? 16.867 4.663 15.943 1.00 85.69 187 VAL A N 1
ATOM 1475 C CA . VAL A 1 187 ? 17.505 4.383 17.233 1.00 85.69 187 VAL A CA 1
ATOM 1476 C C . VAL A 1 187 ? 18.956 4.855 17.220 1.00 85.69 187 VAL A C 1
ATOM 1478 O O . VAL A 1 187 ? 19.696 4.584 16.281 1.00 85.69 187 VAL A O 1
ATOM 1481 N N . THR A 1 188 ? 19.374 5.528 18.296 1.00 80.00 188 THR A N 1
ATOM 1482 C CA . THR A 1 188 ? 20.791 5.856 18.596 1.00 80.00 188 THR A CA 1
ATOM 1483 C C . THR A 1 188 ? 21.320 5.203 19.853 1.00 80.00 188 THR A C 1
ATOM 1485 O O . THR A 1 188 ? 22.490 5.335 20.191 1.00 80.00 188 THR A O 1
ATOM 1488 N N . LYS A 1 189 ? 20.423 4.598 20.623 1.00 69.25 189 LYS A N 1
ATOM 1489 C CA . LYS A 1 189 ? 20.673 4.234 22.007 1.00 69.25 189 LYS A CA 1
ATOM 1490 C C . LYS A 1 189 ? 21.234 2.819 22.114 1.00 69.25 189 LYS A C 1
ATOM 1492 O O . LYS A 1 189 ? 20.988 2.013 21.211 1.00 69.25 189 LYS A O 1
ATOM 1497 N N . PRO A 1 190 ? 21.924 2.509 23.229 1.00 68.94 190 PRO A N 1
ATOM 1498 C CA . PRO A 1 190 ? 22.317 1.143 23.552 1.00 68.94 190 PRO A CA 1
ATOM 1499 C C . PRO A 1 190 ? 21.124 0.188 23.449 1.00 68.94 190 PRO A C 1
ATOM 1501 O O . PRO A 1 190 ? 19.991 0.579 23.739 1.00 68.94 190 PRO A O 1
ATOM 1504 N N . GLU A 1 191 ? 21.379 -1.064 23.073 1.00 71.81 191 GLU A N 1
ATOM 1505 C CA . GLU A 1 191 ? 20.344 -2.082 22.819 1.00 71.81 191 GLU A CA 1
ATOM 1506 C C . GLU A 1 191 ? 19.359 -2.232 23.973 1.00 71.81 191 GLU A C 1
ATOM 1508 O O . GLU A 1 191 ? 18.156 -2.140 23.752 1.00 71.81 191 GLU A O 1
ATOM 1513 N N . ALA A 1 192 ? 19.850 -2.315 25.210 1.00 75.56 192 ALA A N 1
ATOM 1514 C CA . ALA A 1 192 ? 18.997 -2.408 26.394 1.00 75.56 192 ALA A CA 1
ATOM 1515 C C . ALA A 1 192 ? 18.063 -1.192 26.558 1.00 75.56 192 ALA A C 1
ATOM 1517 O O . ALA A 1 192 ? 16.892 -1.321 26.918 1.00 75.56 192 ALA A O 1
ATOM 1518 N N . GLU A 1 193 ? 18.552 0.016 26.263 1.00 76.38 193 GLU A N 1
ATOM 1519 C CA . GLU A 1 193 ? 17.732 1.223 26.357 1.00 76.38 193 GLU A CA 1
ATOM 1520 C C . GLU A 1 193 ? 16.710 1.302 25.214 1.00 76.38 193 GLU A C 1
ATOM 1522 O O . GLU A 1 193 ? 15.591 1.780 25.419 1.00 76.38 193 GLU A O 1
ATOM 1527 N N . ASN A 1 194 ? 17.069 0.810 24.027 1.00 80.62 194 ASN A N 1
ATOM 1528 C CA . ASN A 1 194 ? 16.147 0.683 22.904 1.00 80.62 194 ASN A CA 1
ATOM 1529 C C . ASN A 1 194 ? 15.042 -0.348 23.181 1.00 80.62 194 ASN A C 1
ATOM 1531 O O . ASN A 1 194 ? 13.863 -0.049 22.967 1.00 80.62 194 ASN A O 1
ATOM 1535 N N . ALA A 1 195 ? 15.415 -1.511 23.719 1.00 79.19 195 ALA A N 1
ATOM 1536 C CA . ALA A 1 195 ? 14.498 -2.575 24.106 1.00 79.19 195 ALA A CA 1
ATOM 1537 C C . ALA A 1 195 ? 13.418 -2.041 25.061 1.00 79.19 195 ALA A C 1
ATOM 1539 O O . ALA A 1 195 ? 12.218 -2.163 24.802 1.00 79.19 195 ALA A O 1
ATOM 1540 N N . MET A 1 196 ? 13.849 -1.322 26.106 1.00 78.50 196 MET A N 1
ATOM 1541 C CA . MET A 1 196 ? 12.966 -0.697 27.096 1.00 78.50 196 MET A CA 1
ATOM 1542 C C . MET A 1 196 ? 12.082 0.426 26.540 1.00 78.50 196 MET A C 1
ATOM 1544 O O . MET A 1 196 ? 10.971 0.621 27.031 1.00 78.50 196 MET A O 1
ATOM 1548 N N . LYS A 1 197 ? 12.575 1.234 25.591 1.00 78.31 197 LYS A N 1
ATOM 1549 C CA . LYS A 1 197 ? 11.918 2.501 25.208 1.00 78.31 197 LYS A CA 1
ATOM 1550 C C . LYS A 1 197 ? 11.190 2.467 23.876 1.00 78.31 197 LYS A C 1
ATOM 1552 O O . LYS A 1 197 ? 10.400 3.374 23.631 1.00 78.31 197 LYS A O 1
ATOM 1557 N N . CYS A 1 198 ? 11.457 1.499 23.018 1.00 81.19 198 CYS A N 1
ATOM 1558 C CA . CYS A 1 198 ? 10.878 1.476 21.683 1.00 81.19 198 CYS A CA 1
ATOM 1559 C C . CYS A 1 198 ? 10.408 0.068 21.341 1.00 81.19 198 CYS A C 1
ATOM 1561 O O . CYS A 1 198 ? 9.238 -0.131 21.059 1.00 81.19 198 CYS A O 1
ATOM 1563 N N . GLU A 1 199 ? 11.276 -0.929 21.427 1.00 89.00 199 GLU A N 1
ATOM 1564 C CA . GLU A 1 199 ? 10.974 -2.255 20.890 1.00 89.00 199 GLU A CA 1
ATOM 1565 C C . GLU A 1 199 ? 9.834 -2.969 21.638 1.00 89.00 199 GLU A C 1
ATOM 1567 O O . GLU A 1 199 ? 8.766 -3.209 21.068 1.00 89.00 199 GLU A O 1
ATOM 1572 N N . ILE A 1 200 ? 10.031 -3.262 22.927 1.00 90.12 200 ILE A N 1
ATOM 1573 C CA . ILE A 1 200 ? 9.105 -4.079 23.722 1.00 90.12 200 ILE A CA 1
ATOM 1574 C C . ILE A 1 200 ? 7.762 -3.362 23.927 1.00 90.12 200 ILE A C 1
ATOM 1576 O O . ILE A 1 200 ? 6.721 -3.972 23.663 1.00 90.12 200 ILE A O 1
ATOM 1580 N N . PRO A 1 201 ? 7.723 -2.066 24.315 1.00 88.62 201 PRO A N 1
ATOM 1581 C CA . PRO A 1 201 ? 6.454 -1.367 24.494 1.00 88.62 201 PRO A CA 1
ATOM 1582 C C . PRO A 1 201 ? 5.629 -1.283 23.205 1.00 88.62 201 PRO A C 1
ATOM 1584 O O . PRO A 1 201 ? 4.406 -1.417 23.254 1.00 88.62 201 PRO A O 1
ATOM 1587 N N . PHE A 1 202 ? 6.265 -1.069 22.046 1.00 90.38 202 PHE A N 1
ATOM 1588 C CA . PHE A 1 202 ? 5.541 -0.968 20.778 1.00 90.38 202 PHE A CA 1
ATOM 1589 C C . PHE A 1 202 ? 5.078 -2.325 20.258 1.00 90.38 202 PHE A C 1
ATOM 1591 O O . PHE A 1 202 ? 3.956 -2.427 19.761 1.00 90.38 202 PHE A O 1
ATOM 1598 N N . GLY A 1 203 ? 5.875 -3.380 20.418 1.00 91.69 203 GLY A N 1
ATOM 1599 C CA . GLY A 1 203 ? 5.433 -4.713 20.028 1.00 91.69 203 GLY A CA 1
ATOM 1600 C C . GLY A 1 203 ? 4.294 -5.225 20.919 1.00 91.69 203 GLY A C 1
ATOM 1601 O O . GLY A 1 203 ? 3.319 -5.770 20.396 1.00 91.69 203 GLY A O 1
ATOM 1602 N N . LEU A 1 204 ? 4.327 -4.944 22.229 1.00 90.62 204 LEU A N 1
ATOM 1603 C CA . LEU A 1 204 ? 3.196 -5.206 23.128 1.00 90.62 204 LEU A CA 1
ATOM 1604 C C . LEU A 1 204 ? 1.964 -4.374 22.768 1.00 90.62 204 LEU A C 1
ATOM 1606 O O . LEU A 1 204 ? 0.856 -4.905 22.755 1.00 90.62 204 LEU A O 1
ATOM 1610 N N . PHE A 1 205 ? 2.137 -3.093 22.431 1.00 90.06 205 PHE A N 1
ATOM 1611 C CA . PHE A 1 205 ? 1.038 -2.255 21.954 1.00 90.06 205 PHE A CA 1
ATOM 1612 C C . PHE A 1 205 ? 0.335 -2.879 20.742 1.00 90.06 205 PHE A C 1
ATOM 1614 O O . PHE A 1 205 ? -0.892 -2.972 20.723 1.00 90.06 205 PHE A O 1
ATOM 1621 N N . LEU A 1 206 ? 1.101 -3.341 19.750 1.00 91.50 206 LEU A N 1
ATOM 1622 C CA . LEU A 1 206 ? 0.561 -3.992 18.556 1.00 91.50 206 LEU A CA 1
ATOM 1623 C C . LEU A 1 206 ? -0.119 -5.329 18.881 1.00 91.50 206 LEU A C 1
ATOM 1625 O O . LEU A 1 206 ? -1.183 -5.617 18.333 1.00 91.50 206 LEU A O 1
ATOM 1629 N N . ALA A 1 207 ? 0.441 -6.119 19.802 1.00 92.06 207 ALA A N 1
ATOM 1630 C CA . ALA A 1 207 ? -0.182 -7.358 20.264 1.00 92.06 207 ALA A CA 1
ATOM 1631 C C . ALA A 1 207 ? -1.533 -7.082 20.950 1.00 92.06 207 ALA A C 1
ATOM 1633 O O . ALA A 1 207 ? -2.524 -7.747 20.649 1.00 92.06 207 ALA A O 1
ATOM 1634 N N . PHE A 1 208 ? -1.615 -6.044 21.790 1.00 89.94 208 PHE A N 1
ATOM 1635 C CA . PHE A 1 208 ? -2.878 -5.604 22.388 1.00 89.94 208 PHE A CA 1
ATOM 1636 C C . PHE A 1 208 ? -3.864 -5.059 21.358 1.00 89.94 208 PHE A C 1
ATOM 1638 O O . PHE A 1 208 ? -5.051 -5.350 21.463 1.00 89.94 208 PHE A O 1
ATOM 1645 N N . ALA A 1 209 ? -3.402 -4.325 20.344 1.00 88.38 209 ALA A N 1
ATOM 1646 C CA . ALA A 1 209 ? -4.265 -3.870 19.257 1.00 88.38 209 ALA A CA 1
ATOM 1647 C C . ALA A 1 209 ? -4.870 -5.055 18.483 1.00 88.38 209 ALA A C 1
ATOM 1649 O O . ALA A 1 209 ? -6.054 -5.045 18.140 1.00 88.38 209 ALA A O 1
ATOM 1650 N N . ALA A 1 210 ? -4.081 -6.108 18.249 1.00 88.94 210 ALA A N 1
ATOM 1651 C CA . ALA A 1 210 ? -4.557 -7.336 17.623 1.00 88.94 210 ALA A CA 1
ATOM 1652 C C . ALA A 1 210 ? -5.522 -8.126 18.532 1.00 88.94 210 ALA A C 1
ATOM 1654 O O . ALA A 1 210 ? -6.550 -8.603 18.043 1.00 88.94 210 ALA A O 1
ATOM 1655 N N . PHE A 1 211 ? -5.227 -8.218 19.833 1.00 89.94 211 PHE A N 1
ATOM 1656 C CA . PHE A 1 211 ? -6.078 -8.848 20.851 1.00 89.94 211 PHE A CA 1
ATOM 1657 C C . PHE A 1 211 ? -7.417 -8.147 21.013 1.00 89.94 211 PHE A C 1
ATOM 1659 O O . PHE A 1 211 ? -8.450 -8.808 21.022 1.00 89.94 211 PHE A O 1
ATOM 1666 N N . ASP A 1 212 ? -7.414 -6.818 21.066 1.00 87.25 212 ASP A N 1
ATOM 1667 C CA . ASP A 1 212 ? -8.633 -6.030 21.207 1.00 87.25 212 ASP A CA 1
ATOM 1668 C C . ASP A 1 212 ? -9.575 -6.217 20.017 1.00 87.25 212 ASP A C 1
ATOM 1670 O O . ASP A 1 212 ? -10.789 -6.324 20.172 1.00 87.25 212 ASP A O 1
ATOM 1674 N N . ARG A 1 213 ? -8.999 -6.321 18.818 1.00 85.00 213 ARG A N 1
ATOM 1675 C CA . ARG A 1 213 ? -9.754 -6.559 17.592 1.00 85.00 213 ARG A CA 1
ATOM 1676 C C . ARG A 1 213 ? -10.327 -7.972 17.514 1.00 85.00 213 ARG A C 1
ATOM 1678 O O . ARG A 1 213 ? -11.437 -8.149 17.022 1.00 85.00 213 ARG A O 1
ATOM 1685 N N . ASN A 1 214 ? -9.557 -8.979 17.919 1.00 87.06 214 ASN A N 1
ATOM 1686 C CA . ASN A 1 214 ? -10.002 -10.366 17.899 1.00 87.06 214 ASN A CA 1
ATOM 1687 C C . ASN A 1 214 ? -9.495 -11.123 19.139 1.00 87.06 214 ASN A C 1
ATOM 1689 O O . ASN A 1 214 ? -8.454 -11.779 19.065 1.00 87.06 214 ASN A O 1
ATOM 1693 N N . PRO A 1 215 ? -10.240 -11.105 20.257 1.00 87.06 215 PRO A N 1
ATOM 1694 C CA . PRO A 1 215 ? -9.818 -11.699 21.526 1.00 87.06 215 PRO A CA 1
ATOM 1695 C C . PRO A 1 215 ? -9.979 -13.228 21.579 1.00 87.06 215 PRO A C 1
ATOM 1697 O O . PRO A 1 215 ? -9.875 -13.812 22.665 1.00 87.06 215 PRO A O 1
ATOM 1700 N N . THR A 1 216 ? -10.307 -13.891 20.460 1.00 87.56 216 THR A N 1
ATOM 1701 C CA . THR A 1 216 ? -10.494 -15.352 20.397 1.00 87.56 216 THR A CA 1
ATOM 1702 C C . THR A 1 216 ? -9.307 -16.104 19.812 1.00 87.56 216 THR A C 1
ATOM 1704 O O . THR A 1 216 ? -9.330 -17.328 19.866 1.00 87.56 216 THR A O 1
ATOM 1707 N N . ARG A 1 217 ? -8.300 -15.419 19.254 1.00 87.31 217 ARG A N 1
ATOM 1708 C CA . ARG A 1 217 ? -7.075 -16.076 18.774 1.00 87.31 217 ARG A CA 1
ATOM 1709 C C . ARG A 1 217 ? -6.285 -16.642 19.946 1.00 87.31 217 ARG A C 1
ATOM 1711 O O . ARG A 1 217 ? -6.302 -16.063 21.029 1.00 87.31 217 ARG A O 1
ATOM 1718 N N . ASP A 1 218 ? -5.590 -17.746 19.706 1.00 90.69 218 ASP A N 1
ATOM 1719 C CA . ASP A 1 218 ? -4.720 -18.364 20.708 1.00 90.69 218 ASP A CA 1
ATOM 1720 C C . ASP A 1 218 ? -3.409 -17.586 20.865 1.00 90.69 218 ASP A C 1
ATOM 1722 O O . ASP A 1 218 ? -2.905 -17.440 21.979 1.00 90.69 218 ASP A O 1
ATOM 1726 N N . GLU A 1 219 ? -2.915 -17.004 19.769 1.00 92.81 219 GLU A N 1
ATOM 1727 C CA . GLU A 1 219 ? -1.665 -16.250 19.717 1.00 92.81 219 GLU A CA 1
ATOM 1728 C C . GLU A 1 219 ? -1.801 -14.944 18.927 1.00 92.81 219 GLU A C 1
ATOM 1730 O O . GLU A 1 219 ? -2.576 -14.824 17.970 1.00 92.81 219 GLU A O 1
ATOM 1735 N N . TYR A 1 220 ? -0.992 -13.967 19.329 1.00 92.88 220 TYR A N 1
ATOM 1736 C CA . TYR A 1 220 ? -0.919 -12.630 18.761 1.00 92.88 220 TYR A CA 1
ATOM 1737 C C . TYR A 1 220 ? 0.520 -12.332 18.377 1.00 92.88 220 TYR A C 1
ATOM 1739 O O . TYR A 1 220 ? 1.403 -12.287 19.232 1.00 92.88 220 TYR A O 1
ATOM 1747 N N . VAL A 1 221 ? 0.732 -12.124 17.079 1.00 93.69 221 VAL A N 1
ATOM 1748 C CA . VAL A 1 221 ? 2.039 -11.830 16.493 1.00 93.69 221 VAL A CA 1
ATOM 1749 C C . VAL A 1 221 ? 2.077 -10.363 16.090 1.00 93.69 221 VAL A C 1
ATOM 1751 O O . VAL A 1 221 ? 1.165 -9.884 15.413 1.00 93.69 221 VAL A O 1
ATOM 1754 N N . SER A 1 222 ? 3.130 -9.656 16.485 1.00 94.62 222 SER A N 1
ATOM 1755 C CA . SER A 1 222 ? 3.371 -8.268 16.093 1.00 94.62 222 SER A CA 1
ATOM 1756 C C . SER A 1 222 ? 4.804 -8.049 15.628 1.00 94.62 222 SER A C 1
ATOM 1758 O O . SER A 1 222 ? 5.701 -8.817 15.973 1.00 94.62 222 SER A O 1
ATOM 1760 N N . PHE A 1 223 ? 5.013 -6.993 14.835 1.00 95.81 223 PHE A N 1
ATOM 1761 C CA . PHE A 1 223 ? 6.311 -6.673 14.249 1.00 95.81 223 PHE A CA 1
ATOM 1762 C C . PHE A 1 223 ? 6.715 -5.226 14.531 1.00 95.81 223 PHE A C 1
ATOM 1764 O O . PHE A 1 223 ? 5.924 -4.297 14.345 1.00 95.81 223 PHE A O 1
ATOM 1771 N N . VAL A 1 224 ? 7.965 -5.033 14.945 1.00 95.19 224 VAL A N 1
ATOM 1772 C CA . VAL A 1 224 ? 8.580 -3.719 15.161 1.00 95.19 224 VAL A CA 1
ATOM 1773 C C . VAL A 1 224 ? 9.851 -3.626 14.334 1.00 95.19 224 VAL A C 1
ATOM 1775 O O . VAL A 1 224 ? 10.672 -4.539 14.365 1.00 95.19 224 VAL A O 1
ATOM 1778 N N . PHE A 1 225 ? 10.013 -2.538 13.583 1.00 95.31 225 PHE A N 1
ATOM 1779 C CA . PHE A 1 225 ? 11.211 -2.295 12.780 1.00 95.31 225 PHE A CA 1
ATOM 1780 C C . PHE A 1 225 ? 12.064 -1.221 13.446 1.00 95.31 225 PHE A C 1
ATOM 1782 O O . PHE A 1 225 ? 11.592 -0.115 13.708 1.00 95.31 225 PHE A O 1
ATOM 1789 N N . ASN A 1 226 ? 13.329 -1.527 13.692 1.00 92.94 226 ASN A N 1
ATOM 1790 C CA . ASN A 1 226 ? 14.276 -0.595 14.283 1.00 92.94 226 ASN A CA 1
ATOM 1791 C C . ASN A 1 226 ? 15.389 -0.310 13.278 1.00 92.94 226 ASN A C 1
ATOM 1793 O O . ASN A 1 226 ? 16.093 -1.223 12.860 1.00 92.94 226 ASN A O 1
ATOM 1797 N N . LEU A 1 227 ? 15.547 0.957 12.901 1.00 92.56 227 LEU A N 1
ATOM 1798 C CA . LEU A 1 227 ? 16.661 1.430 12.090 1.00 92.56 227 LEU A CA 1
ATOM 1799 C C . LEU A 1 227 ? 17.744 2.024 12.995 1.00 92.56 227 LEU A C 1
ATOM 1801 O O . LEU A 1 227 ? 17.501 2.996 13.720 1.00 92.56 227 LEU A O 1
ATOM 1805 N N . ARG A 1 228 ? 18.955 1.484 12.892 1.00 89.31 228 ARG A N 1
ATOM 1806 C CA . ARG A 1 228 ? 20.178 2.008 13.495 1.00 89.31 228 ARG A CA 1
ATOM 1807 C C . ARG A 1 228 ? 21.126 2.404 12.371 1.00 89.31 228 ARG A C 1
ATOM 1809 O O . ARG A 1 228 ? 21.644 1.549 11.665 1.00 89.31 228 ARG A O 1
ATOM 1816 N N . ARG A 1 229 ? 21.363 3.709 12.211 1.00 87.94 229 ARG A N 1
ATOM 1817 C CA . ARG A 1 229 ? 22.097 4.272 11.062 1.00 87.94 229 ARG A CA 1
ATOM 1818 C C . ARG A 1 229 ? 21.457 3.835 9.737 1.00 87.94 229 ARG A C 1
ATOM 1820 O O . ARG A 1 229 ? 20.424 4.382 9.365 1.00 87.94 229 ARG A O 1
ATOM 1827 N N . THR A 1 230 ? 22.041 2.842 9.075 1.00 92.69 230 THR A N 1
ATOM 1828 C CA . THR A 1 230 ? 21.581 2.241 7.819 1.00 92.69 230 THR A CA 1
ATOM 1829 C C . THR A 1 230 ? 21.137 0.790 7.988 1.00 92.69 230 THR A C 1
ATOM 1831 O O . THR A 1 230 ? 20.579 0.227 7.053 1.00 92.69 230 THR A O 1
ATOM 1834 N N . ALA A 1 231 ? 21.338 0.192 9.164 1.00 94.00 231 ALA A N 1
ATOM 1835 C CA . ALA A 1 231 ? 20.990 -1.189 9.449 1.00 94.00 231 ALA A CA 1
ATOM 1836 C C . ALA A 1 231 ? 19.586 -1.302 10.046 1.00 94.00 231 ALA A C 1
ATOM 1838 O O . ALA A 1 231 ? 19.244 -0.600 11.003 1.00 94.00 231 ALA A O 1
ATOM 1839 N N . VAL A 1 232 ? 18.765 -2.186 9.481 1.00 95.00 232 VAL A N 1
ATOM 1840 C CA . VAL A 1 232 ? 17.420 -2.476 9.983 1.00 95.00 232 VAL A CA 1
ATOM 1841 C C . VAL A 1 232 ? 17.410 -3.813 10.702 1.00 95.00 232 VAL A C 1
ATOM 1843 O O . VAL A 1 232 ? 17.824 -4.824 10.145 1.00 95.00 232 VAL A O 1
ATOM 1846 N N . GLN A 1 233 ? 16.853 -3.827 11.907 1.00 94.44 233 GLN A N 1
ATOM 1847 C CA . GLN A 1 233 ? 16.488 -5.040 12.621 1.00 94.44 233 GLN A CA 1
ATOM 1848 C C . GLN A 1 233 ? 14.967 -5.135 12.714 1.00 94.44 233 GLN A C 1
ATOM 1850 O O . GLN A 1 233 ? 14.283 -4.145 12.997 1.00 94.44 233 GLN A O 1
ATOM 1855 N N . VAL A 1 234 ? 14.432 -6.331 12.488 1.00 96.00 234 VAL A N 1
ATOM 1856 C CA . VAL A 1 234 ? 13.012 -6.616 12.662 1.00 96.00 234 VAL A CA 1
ATOM 1857 C C . VAL A 1 234 ? 12.804 -7.535 13.848 1.00 96.00 234 VAL A C 1
ATOM 1859 O O . VAL A 1 234 ? 13.366 -8.626 13.927 1.00 96.00 234 VAL A O 1
ATOM 1862 N N . THR A 1 235 ? 11.923 -7.094 14.733 1.00 96.12 235 THR A N 1
ATOM 1863 C CA . THR A 1 235 ? 11.542 -7.810 15.939 1.00 96.12 235 THR A CA 1
ATOM 1864 C C . THR A 1 235 ? 10.129 -8.335 15.785 1.00 96.12 235 THR A C 1
ATOM 1866 O O . THR A 1 235 ? 9.200 -7.563 15.545 1.00 96.12 235 THR A O 1
ATOM 1869 N N . LYS A 1 236 ? 9.955 -9.642 15.959 1.00 96.06 236 LYS A N 1
ATOM 1870 C CA . LYS A 1 236 ? 8.659 -10.302 16.101 1.00 96.06 236 LYS A CA 1
ATOM 1871 C C . LYS A 1 236 ? 8.389 -10.546 17.578 1.00 96.06 236 LYS A C 1
ATOM 1873 O O . LYS A 1 236 ? 9.205 -11.165 18.254 1.00 96.06 236 LYS A O 1
ATOM 1878 N N . ILE A 1 237 ? 7.224 -10.126 18.051 1.00 95.69 237 ILE A N 1
ATOM 1879 C CA . ILE A 1 237 ? 6.741 -10.456 19.392 1.00 95.69 237 ILE A CA 1
ATOM 1880 C C . ILE A 1 237 ? 5.570 -11.423 19.267 1.00 95.69 237 ILE A C 1
ATOM 1882 O O . ILE A 1 237 ? 4.681 -11.215 18.440 1.00 95.69 237 ILE A O 1
ATOM 1886 N N . VAL A 1 238 ? 5.577 -12.477 20.083 1.00 95.56 238 VAL A N 1
ATOM 1887 C CA . VAL A 1 238 ? 4.489 -13.451 20.181 1.00 95.56 238 VAL A CA 1
ATOM 1888 C C . VAL A 1 238 ? 3.986 -13.486 21.616 1.00 95.56 238 VAL A C 1
ATOM 1890 O O . VAL A 1 238 ? 4.740 -13.766 22.548 1.00 95.56 238 VAL A O 1
ATOM 1893 N N . ALA A 1 239 ? 2.699 -13.194 21.778 1.00 95.00 239 ALA A N 1
ATOM 1894 C CA . ALA A 1 239 ? 2.000 -13.274 23.050 1.00 95.00 239 ALA A CA 1
ATOM 1895 C C . ALA A 1 239 ? 0.774 -14.174 22.909 1.00 95.00 239 ALA A C 1
ATOM 1897 O O . ALA A 1 239 ? 0.016 -14.062 21.943 1.00 95.00 239 ALA A O 1
ATOM 1898 N N . THR A 1 240 ? 0.549 -15.044 23.883 1.00 95.25 240 THR A N 1
ATOM 1899 C CA . THR A 1 240 ? -0.651 -15.879 23.916 1.00 95.25 240 THR A CA 1
ATOM 1900 C C . THR A 1 240 ? -1.856 -15.086 24.417 1.00 95.25 240 THR A C 1
ATOM 1902 O O . THR A 1 240 ? -1.758 -14.028 25.056 1.00 95.25 240 THR A O 1
ATOM 1905 N N . ARG A 1 241 ? -3.040 -15.635 24.169 1.00 93.44 241 ARG A N 1
ATOM 1906 C CA . ARG A 1 241 ? -4.304 -15.114 24.687 1.00 93.44 241 ARG A CA 1
ATOM 1907 C C . ARG A 1 241 ? -4.335 -15.036 26.211 1.00 93.44 241 ARG A C 1
ATOM 1909 O O . ARG A 1 241 ? -4.816 -14.047 26.765 1.00 93.44 241 ARG A O 1
ATOM 1916 N N . SER A 1 242 ? -3.879 -16.090 26.883 1.00 92.50 242 SER A N 1
ATOM 1917 C CA . SER A 1 242 ? -3.804 -16.181 28.344 1.00 92.50 242 SER A CA 1
ATOM 1918 C C . SER A 1 242 ? -2.852 -15.130 28.901 1.00 92.50 242 SER A C 1
ATOM 1920 O O . SER A 1 242 ? -3.220 -14.445 29.856 1.00 92.50 242 SER A O 1
ATOM 1922 N N . TYR A 1 243 ? -1.696 -14.936 28.261 1.00 93.19 243 TYR A N 1
ATOM 1923 C CA . TYR A 1 243 ? -0.716 -13.921 28.638 1.00 93.19 243 TYR A CA 1
ATOM 1924 C C . TYR A 1 243 ? -1.299 -12.500 28.571 1.00 93.19 243 TYR A C 1
ATOM 1926 O O . TYR A 1 243 ? -1.311 -11.781 29.573 1.00 93.19 243 TYR A O 1
ATOM 1934 N N . LEU A 1 244 ? -1.868 -12.098 27.425 1.00 91.25 244 LEU A N 1
ATOM 1935 C CA . LEU A 1 244 ? -2.449 -10.755 27.269 1.00 91.25 244 LEU A CA 1
ATOM 1936 C C . LEU A 1 244 ? -3.662 -10.534 28.184 1.00 91.25 244 LEU A C 1
ATOM 1938 O O . LEU A 1 244 ? -3.840 -9.441 28.726 1.00 91.25 244 LEU A O 1
ATOM 1942 N N . ARG A 1 245 ? -4.478 -11.571 28.410 1.00 89.50 245 ARG A N 1
ATOM 1943 C CA . ARG A 1 245 ? -5.600 -11.505 29.355 1.00 89.50 245 ARG A CA 1
ATOM 1944 C C . ARG A 1 245 ? -5.120 -11.317 30.793 1.00 89.50 245 ARG A C 1
ATOM 1946 O O . ARG A 1 245 ? -5.677 -10.471 31.488 1.00 89.50 245 ARG A O 1
ATOM 1953 N N . ALA A 1 246 ? -4.101 -12.060 31.228 1.00 88.56 246 ALA A N 1
ATOM 1954 C CA . ALA A 1 246 ? -3.526 -11.914 32.563 1.00 88.56 246 ALA A CA 1
ATOM 1955 C C . ALA A 1 246 ? -3.022 -10.481 32.787 1.00 88.56 246 ALA A C 1
ATOM 1957 O O . ALA A 1 246 ? -3.381 -9.860 33.788 1.00 88.56 246 ALA A O 1
ATOM 1958 N N . LEU A 1 247 ? -2.318 -9.911 31.802 1.00 87.38 247 LEU A N 1
ATOM 1959 C CA . LEU A 1 247 ? -1.887 -8.513 31.843 1.00 87.38 247 LEU A CA 1
ATOM 1960 C C . LEU A 1 247 ? -3.063 -7.526 31.925 1.00 87.38 247 LEU A C 1
ATOM 1962 O O . LEU A 1 247 ? -3.005 -6.590 32.724 1.00 87.38 247 LEU A O 1
ATOM 1966 N N . CYS A 1 248 ? -4.145 -7.733 31.161 1.00 83.94 248 CYS A N 1
ATOM 1967 C CA . CYS A 1 248 ? -5.327 -6.859 31.221 1.00 83.94 248 CYS A CA 1
ATOM 1968 C C . CYS A 1 248 ? -6.112 -6.945 32.526 1.00 83.94 248 CYS A C 1
ATOM 1970 O O . CYS A 1 248 ? -6.692 -5.950 32.956 1.00 83.94 248 CYS A O 1
ATOM 1972 N N . GLU A 1 249 ? -6.092 -8.098 33.182 1.00 82.94 249 GLU A N 1
ATOM 1973 C CA . GLU A 1 249 ? -6.761 -8.319 34.464 1.00 82.94 249 GLU A CA 1
ATOM 1974 C C . GLU A 1 249 ? -5.877 -7.975 35.668 1.00 82.94 249 GLU A C 1
ATOM 1976 O O . GLU A 1 249 ? -6.325 -8.074 36.808 1.00 82.94 249 GLU A O 1
ATOM 1981 N N . GLY A 1 250 ? -4.627 -7.569 35.439 1.00 78.12 250 GLY A N 1
ATOM 1982 C CA . GLY A 1 250 ? -3.695 -7.266 36.517 1.00 78.12 250 GLY A CA 1
ATOM 1983 C C . GLY A 1 250 ? -3.108 -8.501 37.211 1.00 78.12 250 GLY A C 1
ATOM 1984 O O . GLY A 1 250 ? -2.518 -8.368 38.280 1.00 78.12 250 GLY A O 1
ATOM 1985 N N . ARG A 1 251 ? -3.272 -9.698 36.638 1.00 82.75 251 ARG A N 1
ATOM 1986 C CA . ARG A 1 251 ? -2.793 -10.962 37.211 1.00 82.75 251 ARG A CA 1
ATOM 1987 C C . ARG A 1 251 ? -1.322 -11.207 36.871 1.00 82.75 251 ARG A C 1
ATOM 1989 O O . ARG A 1 251 ? -0.801 -10.668 35.898 1.00 82.75 251 ARG A O 1
ATOM 1996 N N . GLU A 1 252 ? -0.665 -12.037 37.674 1.00 80.94 252 GLU A N 1
ATOM 1997 C CA . GLU A 1 252 ? 0.698 -12.494 37.398 1.00 80.94 252 GLU A CA 1
ATOM 1998 C C . GLU A 1 252 ? 0.731 -13.341 36.115 1.00 80.94 252 GLU A C 1
ATOM 2000 O O . GLU A 1 252 ? -0.146 -14.179 35.884 1.00 80.94 252 GLU A O 1
ATOM 2005 N N . VAL A 1 253 ? 1.730 -13.106 35.262 1.00 86.69 253 VAL A N 1
ATOM 2006 C CA . VAL A 1 253 ? 1.895 -13.836 34.000 1.00 86.69 253 VAL A CA 1
ATOM 2007 C C . VAL A 1 253 ? 2.612 -15.168 34.241 1.00 86.69 253 VAL A C 1
ATOM 2009 O O . VAL A 1 253 ? 3.757 -15.225 34.691 1.00 86.69 253 VAL A O 1
ATOM 2012 N N . SER A 1 254 ? 1.940 -16.279 33.938 1.00 85.06 254 SER A N 1
ATOM 2013 C CA . SER A 1 254 ? 2.513 -17.629 34.060 1.00 85.06 254 SER A CA 1
ATOM 2014 C C . SER A 1 254 ? 3.334 -18.053 32.838 1.00 85.06 254 SER A C 1
ATOM 2016 O O . SER A 1 254 ? 4.192 -18.929 32.954 1.00 85.06 254 SER A O 1
ATOM 2018 N N . GLU A 1 255 ? 3.084 -17.431 31.690 1.00 91.88 255 GLU A N 1
ATOM 2019 C CA . GLU A 1 255 ? 3.700 -17.730 30.393 1.00 91.88 255 GLU A CA 1
ATOM 2020 C C . GLU A 1 255 ? 4.747 -16.668 30.020 1.00 91.88 255 GLU A C 1
ATOM 2022 O O . GLU A 1 255 ? 4.778 -15.594 30.627 1.00 91.88 255 GLU A O 1
ATOM 2027 N N . HIS A 1 256 ? 5.610 -16.969 29.046 1.00 93.38 256 HIS A N 1
ATOM 2028 C CA . HIS A 1 256 ? 6.652 -16.047 28.588 1.00 93.38 256 HIS A CA 1
ATOM 2029 C C . HIS A 1 256 ? 6.174 -15.195 27.409 1.00 93.38 256 HIS A C 1
ATOM 2031 O O . HIS A 1 256 ? 5.405 -15.653 26.562 1.00 93.38 256 HIS A O 1
ATOM 2037 N N . LEU A 1 257 ? 6.676 -13.962 27.334 1.00 94.38 257 LEU A N 1
ATOM 2038 C CA . LEU A 1 257 ? 6.595 -13.148 26.124 1.00 94.38 257 LEU A CA 1
ATOM 2039 C C . LEU A 1 257 ? 7.766 -13.511 25.214 1.00 94.38 257 LEU A C 1
ATOM 2041 O O . LEU A 1 257 ? 8.914 -13.243 25.568 1.00 94.38 257 LEU A O 1
ATOM 2045 N N . HIS A 1 258 ? 7.489 -14.090 24.049 1.00 96.06 258 HIS A N 1
ATOM 2046 C CA . HIS A 1 258 ? 8.548 -14.482 23.123 1.00 96.06 258 HIS A CA 1
ATOM 2047 C C . HIS A 1 258 ? 8.913 -13.325 22.198 1.00 96.06 258 HIS A C 1
ATOM 2049 O O . HIS A 1 258 ? 8.048 -12.755 21.527 1.00 96.06 258 HIS A O 1
ATOM 2055 N N . ILE A 1 259 ? 10.202 -13.003 22.141 1.00 95.44 259 ILE A N 1
ATOM 2056 C CA . ILE A 1 259 ? 10.760 -11.959 21.286 1.00 95.44 259 ILE A CA 1
ATOM 2057 C C . ILE A 1 259 ? 11.795 -12.593 20.366 1.00 95.44 259 ILE A C 1
ATOM 2059 O O . ILE A 1 259 ? 12.780 -13.154 20.831 1.00 95.44 259 ILE A O 1
ATOM 2063 N N . TYR A 1 260 ? 11.575 -12.481 19.061 1.00 96.31 260 TYR A N 1
ATOM 2064 C CA . TYR A 1 260 ? 12.478 -12.970 18.027 1.00 96.31 260 TYR A CA 1
ATOM 2065 C C . TYR A 1 260 ? 13.047 -11.787 17.262 1.00 96.31 260 TYR A C 1
ATOM 2067 O O . TYR A 1 260 ? 12.291 -11.031 16.645 1.00 96.31 260 TYR A O 1
ATOM 2075 N N . ARG A 1 261 ? 14.367 -11.635 17.275 1.00 94.81 261 ARG A N 1
ATOM 2076 C CA . ARG A 1 261 ? 15.074 -10.581 16.549 1.00 94.81 261 ARG A CA 1
ATOM 2077 C C . ARG A 1 261 ? 15.737 -11.160 15.312 1.00 94.81 261 ARG A C 1
ATOM 2079 O O . ARG A 1 261 ? 16.371 -12.214 15.377 1.00 94.81 261 ARG A O 1
ATOM 2086 N N . SER A 1 262 ? 15.570 -10.488 14.178 1.00 95.88 262 SER A N 1
ATOM 2087 C CA . SER A 1 262 ? 16.316 -10.804 12.962 1.00 95.88 262 SER A CA 1
ATOM 2088 C C . SER A 1 262 ? 17.797 -10.468 13.122 1.00 95.88 262 SER A C 1
ATOM 2090 O O . SER A 1 262 ? 18.189 -9.728 14.028 1.00 95.88 262 SER A O 1
ATOM 2092 N N . ALA A 1 263 ? 18.607 -10.943 12.177 1.00 93.94 263 ALA A N 1
ATOM 2093 C CA . ALA A 1 263 ? 19.892 -10.308 11.906 1.00 93.94 263 ALA A CA 1
ATOM 2094 C C . ALA A 1 263 ? 19.692 -8.818 11.553 1.00 93.94 263 ALA A C 1
ATOM 2096 O O . ALA A 1 263 ? 18.607 -8.414 11.114 1.00 93.94 263 ALA A O 1
ATOM 2097 N N . GLU A 1 264 ? 20.727 -8.004 11.748 1.00 93.94 264 GLU A N 1
ATOM 2098 C CA . GLU A 1 264 ? 20.741 -6.625 11.260 1.00 93.94 264 GLU A CA 1
ATOM 2099 C C . GLU A 1 264 ? 21.034 -6.608 9.749 1.00 93.94 264 GLU A C 1
ATOM 2101 O O . GLU A 1 264 ? 22.018 -7.185 9.289 1.00 93.94 264 GLU A O 1
ATOM 2106 N N . TYR A 1 265 ? 20.183 -5.934 8.975 1.00 95.88 265 TYR A N 1
ATOM 2107 C CA . TYR A 1 265 ? 20.318 -5.808 7.525 1.00 95.88 265 TYR A CA 1
ATOM 2108 C C . TYR A 1 265 ? 20.810 -4.409 7.161 1.00 95.88 265 TYR A C 1
ATOM 2110 O O . TYR A 1 265 ? 20.034 -3.452 7.219 1.00 95.88 265 TYR A O 1
ATOM 2118 N N . ASP A 1 266 ? 22.081 -4.271 6.778 1.00 95.94 266 ASP A N 1
ATOM 2119 C CA . ASP A 1 266 ? 22.612 -2.987 6.310 1.00 95.94 266 ASP A CA 1
ATOM 2120 C C . ASP A 1 266 ? 22.035 -2.634 4.936 1.00 95.94 266 ASP A C 1
ATOM 2122 O O . ASP A 1 266 ? 22.314 -3.287 3.931 1.00 95.94 266 ASP A O 1
ATOM 2126 N N . LEU A 1 267 ? 21.228 -1.575 4.884 1.00 96.25 267 LEU A N 1
ATOM 2127 C CA . LEU A 1 267 ? 20.592 -1.122 3.654 1.00 96.25 267 LEU A CA 1
ATOM 2128 C C . LEU A 1 267 ? 21.577 -0.481 2.672 1.00 96.25 267 LEU A C 1
ATOM 2130 O O . LEU A 1 267 ? 21.205 -0.262 1.521 1.00 96.25 267 LEU A O 1
ATOM 2134 N N . VAL A 1 268 ? 22.815 -0.187 3.072 1.00 95.06 268 VAL A N 1
ATOM 2135 C CA . VAL A 1 268 ? 23.875 0.221 2.136 1.00 95.06 268 VAL A CA 1
ATOM 2136 C C . VAL A 1 268 ? 24.400 -0.979 1.340 1.00 95.06 268 VAL A C 1
ATOM 2138 O O . VAL A 1 268 ? 24.792 -0.822 0.181 1.00 95.06 268 VAL A O 1
ATOM 2141 N N . GLU A 1 269 ? 24.299 -2.191 1.884 1.00 96.19 269 GLU A N 1
ATOM 2142 C CA . GLU A 1 269 ? 24.734 -3.415 1.212 1.00 96.19 269 GLU A CA 1
ATOM 2143 C C . GLU A 1 269 ? 23.621 -4.002 0.318 1.00 96.19 269 GLU A C 1
ATOM 2145 O O . GLU A 1 269 ? 22.469 -4.111 0.755 1.00 96.19 269 GLU A O 1
ATOM 2150 N N . PRO A 1 270 ? 23.923 -4.409 -0.934 1.00 95.12 270 PRO A N 1
ATOM 2151 C CA . PRO A 1 270 ? 22.940 -5.028 -1.831 1.00 95.12 270 PRO A CA 1
ATOM 2152 C C . PRO A 1 270 ? 22.231 -6.243 -1.227 1.00 95.12 270 PRO A C 1
ATOM 2154 O O . PRO A 1 270 ? 21.006 -6.361 -1.325 1.00 95.12 270 PRO A O 1
ATOM 2157 N N . ASP A 1 271 ? 22.987 -7.111 -0.555 1.00 94.69 271 ASP A N 1
ATOM 2158 C CA . ASP A 1 271 ? 22.440 -8.303 0.092 1.00 94.69 271 ASP A CA 1
ATOM 2159 C C . ASP A 1 271 ? 21.547 -7.929 1.281 1.00 94.69 271 ASP A C 1
ATOM 2161 O O . ASP A 1 271 ? 20.437 -8.451 1.397 1.00 94.69 271 ASP A O 1
ATOM 2165 N N . GLY A 1 272 ? 21.951 -6.942 2.089 1.00 95.12 272 GLY A N 1
ATOM 2166 C CA . GLY A 1 272 ? 21.138 -6.434 3.196 1.00 95.12 272 GLY A CA 1
ATOM 2167 C C . GLY A 1 272 ? 19.795 -5.869 2.721 1.00 95.12 272 GLY A C 1
ATOM 2168 O O . GLY A 1 272 ? 18.748 -6.212 3.273 1.00 95.12 272 GLY A O 1
ATOM 2169 N N . ARG A 1 273 ? 19.778 -5.092 1.627 1.00 94.94 273 ARG A N 1
ATOM 2170 C CA . ARG A 1 273 ? 18.522 -4.612 1.013 1.00 94.94 273 ARG A CA 1
ATOM 2171 C C . ARG A 1 273 ? 17.628 -5.747 0.529 1.00 94.94 273 ARG A C 1
ATOM 2173 O O . ARG A 1 273 ? 16.413 -5.697 0.725 1.00 94.94 273 ARG A O 1
ATOM 2180 N N . LYS A 1 274 ? 18.206 -6.760 -0.115 1.00 94.94 274 LYS A N 1
ATOM 2181 C CA . LYS A 1 274 ? 17.468 -7.917 -0.636 1.00 94.94 274 LYS A CA 1
ATOM 2182 C C . LYS A 1 274 ? 16.853 -8.752 0.485 1.00 94.94 274 LYS A C 1
ATOM 2184 O O . LYS A 1 274 ? 15.681 -9.136 0.396 1.00 94.94 274 LYS A O 1
ATOM 2189 N N . GLU A 1 275 ? 17.615 -9.035 1.535 1.00 94.50 275 GLU A N 1
ATOM 2190 C CA . GLU A 1 275 ? 17.120 -9.788 2.686 1.00 94.50 275 GLU A CA 1
ATOM 2191 C C . GLU A 1 275 ? 16.042 -9.005 3.436 1.00 94.50 275 GLU A C 1
ATOM 2193 O O . GLU A 1 275 ? 14.970 -9.554 3.712 1.00 94.50 275 GLU A O 1
ATOM 2198 N N . PHE A 1 276 ? 16.252 -7.701 3.644 1.00 96.38 276 PHE A N 1
ATOM 2199 C CA . PHE A 1 276 ? 15.241 -6.837 4.241 1.00 96.38 276 PHE A CA 1
ATOM 2200 C C . PHE A 1 276 ? 13.962 -6.768 3.397 1.00 96.38 276 PHE A C 1
ATOM 2202 O O . PHE A 1 276 ? 12.875 -6.901 3.952 1.00 96.38 276 PHE A O 1
ATOM 2209 N N . LEU A 1 277 ? 14.051 -6.637 2.066 1.00 95.88 277 LEU A N 1
ATOM 2210 C CA . LEU A 1 277 ? 12.879 -6.677 1.180 1.00 95.88 277 LEU A CA 1
ATOM 2211 C C . LEU A 1 277 ? 12.117 -7.997 1.319 1.00 95.88 277 LEU A C 1
ATOM 2213 O O . LEU A 1 277 ? 10.893 -8.004 1.422 1.00 95.88 277 LEU A O 1
ATOM 2217 N N . THR A 1 278 ? 12.833 -9.117 1.342 1.00 94.69 278 THR A N 1
ATOM 2218 C CA . THR A 1 278 ? 12.232 -10.450 1.475 1.00 94.69 278 THR A CA 1
ATOM 2219 C C . THR A 1 278 ? 11.467 -10.582 2.786 1.00 94.69 278 THR A C 1
ATOM 2221 O O . THR A 1 278 ? 10.316 -11.027 2.803 1.00 94.69 278 THR A O 1
ATOM 2224 N N . LEU A 1 279 ? 12.094 -10.148 3.879 1.00 95.69 279 LEU A N 1
ATOM 2225 C CA . LEU A 1 279 ? 11.487 -10.142 5.198 1.00 95.69 279 LEU A CA 1
ATOM 2226 C C . LEU A 1 279 ? 10.291 -9.181 5.257 1.00 95.69 279 LEU A C 1
ATOM 2228 O O . LEU A 1 279 ? 9.226 -9.573 5.728 1.00 95.69 279 LEU A O 1
ATOM 2232 N N . PHE A 1 280 ? 10.430 -7.969 4.716 1.00 95.75 280 PHE A N 1
ATOM 2233 C CA . PHE A 1 280 ? 9.372 -6.963 4.636 1.00 95.75 280 PHE A CA 1
ATOM 2234 C C . PHE A 1 280 ? 8.127 -7.520 3.944 1.00 95.75 280 PHE A C 1
ATOM 2236 O O . PHE A 1 280 ? 7.042 -7.501 4.520 1.00 95.75 280 PHE A O 1
ATOM 2243 N N . LEU A 1 281 ? 8.279 -8.085 2.743 1.00 93.75 281 LEU A N 1
ATOM 2244 C CA . LEU A 1 281 ? 7.168 -8.669 1.987 1.00 93.75 281 LEU A CA 1
ATOM 2245 C C . LEU A 1 281 ? 6.498 -9.818 2.754 1.00 93.75 281 LEU A C 1
ATOM 2247 O O . LEU A 1 281 ? 5.270 -9.932 2.750 1.00 93.75 281 LEU A O 1
ATOM 2251 N N . GLY A 1 282 ? 7.288 -10.628 3.463 1.00 93.31 282 GLY A N 1
ATOM 2252 C CA . GLY A 1 282 ? 6.772 -11.678 4.334 1.00 93.31 282 GLY A CA 1
ATOM 2253 C C . GLY A 1 282 ? 5.965 -11.145 5.518 1.00 93.31 282 GLY A C 1
ATOM 2254 O O . GLY A 1 282 ? 4.885 -11.663 5.808 1.00 93.31 282 GLY A O 1
ATOM 2255 N N . VAL A 1 283 ? 6.437 -10.073 6.163 1.00 94.25 283 VAL A N 1
ATOM 2256 C CA . VAL A 1 283 ? 5.707 -9.385 7.239 1.00 94.25 283 VAL A CA 1
ATOM 2257 C C . VAL A 1 283 ? 4.399 -8.801 6.708 1.00 94.25 283 VAL A C 1
ATOM 2259 O O . VAL A 1 283 ? 3.361 -8.952 7.356 1.00 94.25 283 VAL A O 1
ATOM 2262 N N . MET A 1 284 ? 4.415 -8.179 5.525 1.00 91.75 284 MET A N 1
ATOM 2263 C CA . MET A 1 284 ? 3.215 -7.620 4.897 1.00 91.75 284 MET A CA 1
ATOM 2264 C C . MET A 1 284 ? 2.174 -8.702 4.601 1.00 91.75 284 MET A C 1
ATOM 2266 O O . MET A 1 284 ? 1.005 -8.546 4.961 1.00 91.75 284 MET A O 1
ATOM 2270 N N . LYS A 1 285 ? 2.597 -9.835 4.029 1.00 90.19 285 LYS A N 1
ATOM 2271 C CA . LYS A 1 285 ? 1.711 -10.971 3.751 1.00 90.19 285 LYS A CA 1
ATOM 2272 C C . LYS A 1 285 ? 1.148 -11.580 5.037 1.00 90.19 285 LYS A C 1
ATOM 2274 O O . LYS A 1 285 ? -0.063 -11.767 5.138 1.00 90.19 285 LYS A O 1
ATOM 2279 N N . HIS A 1 286 ? 1.989 -11.811 6.049 1.00 90.25 286 HIS A N 1
ATOM 2280 C CA . HIS A 1 286 ? 1.540 -12.281 7.364 1.00 90.25 286 HIS A CA 1
ATOM 2281 C C . HIS A 1 286 ? 0.490 -11.330 7.959 1.00 90.25 286 HIS A C 1
ATOM 2283 O O . HIS A 1 286 ? -0.592 -11.743 8.379 1.00 90.25 286 HIS A O 1
ATOM 2289 N N . SER A 1 287 ? 0.786 -10.034 7.938 1.00 86.06 287 SER A N 1
ATOM 2290 C CA . SER A 1 287 ? -0.088 -8.978 8.443 1.00 86.06 287 SER A CA 1
ATOM 2291 C C . SER A 1 287 ? -1.438 -8.945 7.727 1.00 86.06 287 SER A C 1
ATOM 2293 O O . SER A 1 287 ? -2.470 -8.796 8.376 1.00 86.06 287 SER A O 1
ATOM 2295 N N . LEU A 1 288 ? -1.466 -9.150 6.408 1.00 80.31 288 LEU A N 1
ATOM 2296 C CA . LEU A 1 288 ? -2.712 -9.233 5.648 1.00 80.31 288 LEU A CA 1
ATOM 2297 C C . LEU A 1 288 ? -3.556 -10.448 6.022 1.00 80.31 288 LEU A C 1
ATOM 2299 O O . LEU A 1 288 ? -4.754 -10.286 6.244 1.00 80.31 288 LEU A O 1
ATOM 2303 N N . THR A 1 289 ? -2.952 -11.632 6.173 1.00 80.00 289 THR A N 1
ATOM 2304 C CA . THR A 1 289 ? -3.699 -12.834 6.597 1.00 80.00 289 THR A CA 1
ATOM 2305 C C . THR A 1 289 ? -4.368 -12.630 7.959 1.00 80.00 289 THR A C 1
ATOM 2307 O O . THR A 1 289 ? -5.529 -12.983 8.169 1.00 80.00 289 THR A O 1
ATOM 2310 N N . GLN A 1 290 ? -3.688 -11.920 8.866 1.00 71.25 290 GLN A N 1
ATOM 2311 C CA . GLN A 1 290 ? -4.244 -11.548 10.163 1.00 71.25 290 GLN A CA 1
ATOM 2312 C C . GLN A 1 290 ? -5.466 -10.617 10.050 1.00 71.25 290 GLN A C 1
ATOM 2314 O O . GLN A 1 290 ? -6.238 -10.557 11.009 1.00 71.25 290 GLN A O 1
ATOM 2319 N N . PHE A 1 291 ? -5.643 -9.885 8.944 1.00 66.62 291 PHE A N 1
ATOM 2320 C CA . PHE A 1 291 ? -6.758 -8.962 8.685 1.00 66.62 291 PHE A CA 1
ATOM 2321 C C . PHE A 1 291 ? -7.860 -9.577 7.810 1.00 66.62 291 PHE A C 1
ATOM 2323 O O . PHE A 1 291 ? -9.037 -9.290 8.042 1.00 66.62 291 PHE A O 1
ATOM 2330 N N . SER A 1 292 ? -7.519 -10.455 6.862 1.00 58.97 292 SER A N 1
ATOM 2331 C CA . SER A 1 292 ? -8.488 -11.134 5.994 1.00 58.97 292 SER A CA 1
ATOM 2332 C C . SER A 1 292 ? -9.460 -12.012 6.786 1.00 58.97 292 SER A C 1
ATOM 2334 O O . SER A 1 292 ? -10.651 -12.033 6.471 1.00 58.97 292 SER A O 1
ATOM 2336 N N . ASP A 1 293 ? -9.003 -12.647 7.870 1.00 49.06 293 ASP A N 1
ATOM 2337 C CA . ASP A 1 293 ? -9.867 -13.413 8.783 1.00 49.06 293 ASP A CA 1
ATOM 2338 C C . ASP A 1 293 ? -10.949 -12.550 9.447 1.00 49.06 293 ASP A C 1
ATOM 2340 O O . ASP A 1 293 ? -12.052 -13.018 9.718 1.00 49.06 293 ASP A O 1
ATOM 2344 N N . VAL A 1 294 ? -10.650 -11.269 9.682 1.00 45.66 294 VAL A N 1
ATOM 2345 C CA . VAL A 1 294 ? -11.549 -10.334 10.370 1.00 45.66 294 VAL A CA 1
ATOM 2346 C C . VAL A 1 294 ? -12.596 -9.771 9.401 1.00 45.66 294 VAL A C 1
ATOM 2348 O O . VAL A 1 294 ? -13.733 -9.521 9.796 1.00 45.66 294 VAL A O 1
ATOM 2351 N N . SER A 1 295 ? -12.272 -9.661 8.105 1.00 39.75 295 SER A N 1
ATOM 2352 C CA . SER A 1 295 ? -13.239 -9.253 7.069 1.00 39.75 295 SER A CA 1
ATOM 2353 C C . SER A 1 295 ? -14.436 -10.211 6.946 1.00 39.75 295 SER A C 1
ATOM 2355 O O . SER A 1 295 ? -15.522 -9.787 6.556 1.00 39.75 295 SER A O 1
ATOM 2357 N N . LYS A 1 296 ? -14.266 -11.478 7.353 1.00 35.25 296 LYS A N 1
ATOM 2358 C CA . LYS A 1 296 ? -15.328 -12.496 7.396 1.00 35.25 296 LYS A CA 1
ATOM 2359 C C . LYS A 1 296 ? -16.131 -12.491 8.704 1.00 35.25 296 LYS A C 1
ATOM 2361 O O . LYS A 1 296 ? -17.194 -13.103 8.749 1.00 35.25 296 LYS A O 1
ATOM 2366 N N . SER A 1 297 ? -15.652 -11.818 9.757 1.00 28.95 297 SER A N 1
ATOM 2367 C CA . SER A 1 297 ? -16.207 -11.915 11.114 1.00 28.95 297 SER A CA 1
ATOM 2368 C C . SER A 1 297 ? -16.725 -10.601 11.705 1.00 28.95 297 SER A C 1
ATOM 2370 O O . SER A 1 297 ? -17.012 -10.585 12.897 1.00 28.95 297 SER A O 1
ATOM 2372 N N . TYR A 1 298 ? -16.840 -9.503 10.950 1.00 28.11 298 TYR A N 1
ATOM 2373 C CA . TYR A 1 298 ? -17.398 -8.246 11.475 1.00 28.11 298 TYR A CA 1
ATOM 2374 C C . TYR A 1 298 ? -18.939 -8.241 11.442 1.00 28.11 298 TYR A C 1
ATOM 2376 O O . TYR A 1 298 ? -19.525 -8.128 10.363 1.00 28.11 298 TYR A O 1
ATOM 2384 N N . PRO A 1 299 ? -19.639 -8.221 12.594 1.00 28.52 299 PRO A N 1
ATOM 2385 C CA . PRO A 1 299 ? -20.955 -7.611 12.666 1.00 28.52 299 PRO A CA 1
ATOM 2386 C C . PRO A 1 299 ? -20.783 -6.083 12.626 1.00 28.52 299 PRO A C 1
ATOM 2388 O O . PRO A 1 299 ? -19.900 -5.521 13.276 1.00 28.52 299 PRO A O 1
ATOM 2391 N N . ARG A 1 300 ? -21.658 -5.387 11.892 1.00 29.81 300 ARG A N 1
ATOM 2392 C CA . ARG A 1 300 ? -21.746 -3.912 11.784 1.00 29.81 300 ARG A CA 1
ATOM 2393 C C . ARG A 1 300 ? -22.167 -3.214 13.101 1.00 29.81 300 ARG A C 1
ATOM 2395 O O . ARG A 1 300 ? -23.046 -2.352 13.101 1.00 29.81 300 ARG A O 1
ATOM 2402 N N . THR A 1 301 ? -21.580 -3.565 14.242 1.00 28.02 301 THR A N 1
ATOM 2403 C CA . THR A 1 301 ? -21.956 -3.036 15.564 1.00 28.02 301 THR A CA 1
ATOM 2404 C C . THR A 1 301 ? -20.782 -2.441 16.334 1.00 28.02 301 THR A C 1
ATOM 2406 O O . THR A 1 301 ? -20.664 -2.650 17.532 1.00 28.02 301 THR A O 1
ATOM 2409 N N . TYR A 1 302 ? -19.975 -1.600 15.691 1.00 25.86 302 TYR A N 1
ATOM 2410 C CA . TYR A 1 302 ? -19.350 -0.478 16.401 1.00 25.86 302 TYR A CA 1
ATOM 2411 C C . TYR A 1 302 ? -20.247 0.753 16.242 1.00 25.86 302 TYR A C 1
ATOM 2413 O O . TYR A 1 302 ? -19.932 1.729 15.569 1.00 25.86 302 TYR A O 1
ATOM 2421 N N . ARG A 1 303 ? -21.441 0.668 16.847 1.00 28.00 303 ARG A N 1
ATOM 2422 C CA . ARG A 1 303 ? -22.222 1.856 17.194 1.00 28.00 303 ARG A CA 1
ATOM 2423 C C . ARG A 1 303 ? -21.560 2.477 18.414 1.00 28.00 303 ARG A C 1
ATOM 2425 O O . ARG A 1 303 ? -21.382 1.808 19.427 1.00 28.00 303 ARG A O 1
ATOM 2432 N N . PHE A 1 304 ? -21.266 3.767 18.326 1.00 26.89 304 PHE A N 1
ATOM 2433 C CA . PHE A 1 304 ? -21.028 4.603 19.491 1.00 26.89 304 PHE A CA 1
ATOM 2434 C C . PHE A 1 304 ? -22.123 4.373 20.540 1.00 26.89 304 PHE A C 1
ATOM 2436 O O . PHE A 1 304 ? -23.313 4.556 20.266 1.00 26.89 304 PHE A O 1
ATOM 2443 N N . ALA A 1 305 ? -21.706 4.007 21.751 1.00 23.80 305 ALA A N 1
ATOM 2444 C CA . ALA A 1 305 ? -22.529 4.119 22.939 1.00 23.80 305 ALA A CA 1
ATOM 2445 C C . ALA A 1 305 ? -22.789 5.611 23.205 1.00 23.80 305 ALA A C 1
ATOM 2447 O O . ALA A 1 305 ? -21.940 6.325 23.737 1.00 23.80 305 ALA A O 1
ATOM 2448 N N . ARG A 1 306 ? -23.975 6.091 22.823 1.00 26.84 306 ARG A N 1
ATOM 2449 C CA . ARG A 1 306 ? -24.624 7.189 23.543 1.00 26.84 306 ARG A CA 1
ATOM 2450 C C . ARG A 1 306 ? -25.434 6.566 24.677 1.00 26.84 306 ARG A C 1
ATOM 2452 O O . ARG A 1 306 ? -26.204 5.641 24.447 1.00 26.84 306 ARG A O 1
ATOM 2459 N N . PHE A 1 307 ? -25.188 7.072 25.881 1.00 26.92 307 PHE A N 1
ATOM 2460 C CA . PHE A 1 307 ? -25.906 6.838 27.133 1.00 26.92 307 PHE A CA 1
ATOM 2461 C C . PHE A 1 307 ? -27.405 6.561 26.944 1.00 26.92 307 PHE A C 1
ATOM 2463 O O . PHE A 1 307 ? -28.070 7.395 26.346 1.00 26.92 307 PHE A O 1
ATOM 2470 N N . PHE A 1 308 ? -27.894 5.424 27.458 1.00 24.55 308 PHE A N 1
ATOM 2471 C CA . PHE A 1 308 ? -29.143 5.217 28.224 1.00 24.55 308 PHE A CA 1
ATOM 2472 C C . PHE A 1 308 ? -29.299 3.703 28.522 1.00 24.55 308 PHE A C 1
ATOM 2474 O O . PHE A 1 308 ? -29.287 2.886 27.604 1.00 24.55 308 PHE A O 1
ATOM 2481 N N . SER A 1 309 ? -29.421 3.328 29.803 1.00 23.17 309 SER A N 1
ATOM 2482 C CA . SER A 1 309 ? -29.818 1.978 30.273 1.00 23.17 309 SER A CA 1
ATOM 2483 C C . SER A 1 309 ? -31.363 1.877 30.398 1.00 23.17 309 SER A C 1
ATOM 2485 O O . SER A 1 309 ? -32.045 2.862 30.119 1.00 23.17 309 SER A O 1
ATOM 2487 N N . PRO A 1 310 ? -31.965 0.733 30.790 1.00 30.59 310 PRO A N 1
ATOM 2488 C CA . PRO A 1 310 ? -32.492 -0.270 29.865 1.00 30.59 310 PRO A CA 1
ATOM 2489 C C . PRO A 1 310 ? -34.006 -0.515 30.049 1.00 30.59 310 PRO A C 1
ATOM 2491 O O . PRO A 1 310 ? -34.577 -0.232 31.098 1.00 30.59 310 PRO A O 1
ATOM 2494 N N . SER A 1 311 ? -34.663 -1.144 29.072 1.00 21.94 311 SER A N 1
ATOM 2495 C CA . SER A 1 311 ? -35.875 -1.923 29.362 1.00 21.94 311 SER A CA 1
ATOM 2496 C C . SER A 1 311 ? -35.927 -3.202 28.529 1.00 21.94 311 SER A C 1
ATOM 2498 O O . SER A 1 311 ? -35.424 -3.289 27.412 1.00 21.94 311 SER A O 1
ATOM 2500 N N . SER A 1 312 ? -36.444 -4.218 29.201 1.00 23.77 312 SER A N 1
ATOM 2501 C CA . SER A 1 312 ? -36.394 -5.658 28.984 1.00 23.77 312 SER A CA 1
ATOM 2502 C C . SER A 1 312 ? -37.296 -6.188 27.869 1.00 23.77 312 SER A C 1
ATOM 2504 O O . SER A 1 312 ? -38.449 -5.776 27.772 1.00 23.77 312 SER A O 1
ATOM 2506 N N . SER A 1 313 ? -36.848 -7.221 27.149 1.00 25.00 313 SER A N 1
ATOM 2507 C CA . SER A 1 313 ? -37.612 -8.470 26.937 1.00 25.00 313 SER A CA 1
ATOM 2508 C C . SER A 1 313 ? -36.796 -9.523 26.168 1.00 25.00 313 SER A C 1
ATOM 2510 O O . SER A 1 313 ? -35.922 -9.208 25.366 1.00 25.00 313 SER A O 1
ATOM 2512 N N . SER A 1 314 ? -37.064 -10.776 26.527 1.00 26.53 314 SER A N 1
ATOM 2513 C CA . SER A 1 314 ? -36.318 -12.020 26.301 1.00 26.53 314 SER A CA 1
ATOM 2514 C C . SER A 1 314 ? -36.416 -12.602 24.869 1.00 26.53 314 SER A C 1
ATOM 2516 O O . SER A 1 314 ? -37.221 -12.123 24.070 1.00 26.53 314 SER A O 1
ATOM 2518 N N . PRO A 1 315 ? -35.619 -13.642 24.529 1.00 25.70 315 PRO A N 1
ATOM 2519 C CA . PRO A 1 315 ? -35.380 -14.092 23.160 1.00 25.70 315 PRO A CA 1
ATOM 2520 C C . PRO A 1 315 ? -36.298 -15.250 22.738 1.00 25.70 315 PRO A C 1
ATOM 2522 O O . PRO A 1 315 ? -36.698 -16.074 23.558 1.00 25.70 315 PRO A O 1
ATOM 2525 N N . THR A 1 316 ? -36.567 -15.366 21.437 1.00 24.83 316 THR A N 1
ATOM 2526 C CA . THR A 1 316 ? -37.107 -16.588 20.820 1.00 24.83 316 THR A CA 1
ATOM 2527 C C . THR A 1 316 ? -36.131 -17.110 19.764 1.00 24.83 316 THR A C 1
ATOM 2529 O O . THR A 1 316 ? -35.622 -16.356 18.937 1.00 24.83 316 THR A O 1
ATOM 2532 N N . SER A 1 317 ? -35.818 -18.403 19.875 1.00 25.77 317 SER A N 1
ATOM 2533 C CA . SER A 1 317 ? -34.854 -19.170 19.076 1.00 25.77 317 SER A CA 1
ATOM 2534 C C . SER A 1 317 ? -35.224 -19.277 17.586 1.00 25.77 317 SER A C 1
ATOM 2536 O O . SER A 1 317 ? -36.408 -19.221 17.253 1.00 25.77 317 SER A O 1
ATOM 2538 N N . PRO A 1 318 ? -34.246 -19.503 16.685 1.00 26.72 318 PRO A N 1
ATOM 2539 C CA . PRO A 1 318 ? -34.497 -19.636 15.255 1.00 26.72 318 PRO A CA 1
ATOM 2540 C C . PRO A 1 318 ? -34.916 -21.064 14.877 1.00 26.72 318 PRO A C 1
ATOM 2542 O O . PRO A 1 318 ? -34.257 -22.043 15.229 1.00 26.72 318 PRO A O 1
ATOM 2545 N N . THR A 1 319 ? -36.001 -21.176 14.112 1.00 24.38 319 THR A N 1
ATOM 2546 C CA . THR A 1 319 ? -36.414 -22.410 13.435 1.00 24.38 319 THR A CA 1
ATOM 2547 C C . THR A 1 319 ? -35.569 -22.611 12.178 1.00 24.38 319 THR A C 1
ATOM 2549 O O . THR A 1 319 ? -35.554 -21.774 11.279 1.00 24.38 319 THR A O 1
ATOM 2552 N N . VAL A 1 320 ? -34.863 -23.739 12.138 1.00 27.50 320 VAL A N 1
ATOM 2553 C CA . VAL A 1 320 ? -34.124 -24.269 10.987 1.00 27.50 320 VAL A CA 1
ATOM 2554 C C . VAL A 1 320 ? -35.121 -24.759 9.930 1.00 27.50 320 VAL A C 1
ATOM 2556 O O . VAL A 1 320 ? -36.017 -25.536 10.252 1.00 27.50 320 VAL A O 1
ATOM 2559 N N . LEU A 1 321 ? -34.946 -24.342 8.672 1.00 26.53 321 LEU A N 1
ATOM 2560 C CA . LEU A 1 321 ? -35.583 -24.958 7.501 1.00 26.53 321 LEU A CA 1
ATOM 2561 C C . LEU A 1 321 ? -34.511 -25.421 6.494 1.00 26.53 321 LEU A C 1
ATOM 2563 O O . LEU A 1 321 ? -33.415 -24.857 6.480 1.00 26.53 321 LEU A O 1
ATOM 2567 N N . PRO A 1 322 ? -34.790 -26.469 5.695 1.00 23.92 322 PRO A N 1
ATOM 2568 C CA . PRO A 1 322 ? -33.774 -27.283 5.036 1.00 23.92 322 PRO A CA 1
ATOM 2569 C C . PRO A 1 322 ? -33.269 -26.666 3.728 1.00 23.92 322 PRO A C 1
ATOM 2571 O O . PRO A 1 322 ? -34.025 -26.061 2.969 1.00 23.92 322 PRO A O 1
ATOM 2574 N N . LEU A 1 323 ? -31.985 -26.897 3.450 1.00 23.73 323 LEU A N 1
ATOM 2575 C CA . LEU A 1 323 ? -31.328 -26.616 2.176 1.00 23.73 323 LEU A CA 1
ATOM 2576 C C . LEU A 1 323 ? -31.985 -27.424 1.047 1.00 23.73 323 LEU A C 1
ATOM 2578 O O . LEU A 1 323 ? -32.087 -28.647 1.136 1.00 23.73 323 LEU A O 1
ATOM 2582 N N . THR A 1 324 ? -32.383 -26.743 -0.026 1.00 27.72 324 THR A N 1
ATOM 2583 C CA . THR A 1 324 ? -32.683 -27.371 -1.321 1.00 27.72 324 THR A CA 1
ATOM 2584 C C . THR A 1 324 ? -31.498 -27.173 -2.277 1.00 27.72 324 THR A C 1
ATOM 2586 O O . THR A 1 324 ? -30.770 -26.186 -2.134 1.00 27.72 324 THR A O 1
ATOM 2589 N N . PRO A 1 325 ? -31.241 -28.112 -3.208 1.00 24.44 325 PRO A N 1
ATOM 2590 C CA . PRO A 1 325 ? -30.012 -28.135 -3.997 1.00 24.44 325 PRO A CA 1
ATOM 2591 C C . PRO A 1 325 ? -30.020 -27.065 -5.094 1.00 24.44 325 PRO A C 1
ATOM 2593 O O . PRO A 1 325 ? -31.012 -26.891 -5.799 1.00 24.44 325 PRO A O 1
ATOM 2596 N N . ILE A 1 326 ? -28.885 -26.388 -5.259 1.00 25.91 326 ILE A N 1
ATOM 2597 C CA . ILE A 1 326 ? -28.600 -25.486 -6.380 1.00 25.91 326 ILE A CA 1
ATOM 2598 C C . ILE A 1 326 ? -28.310 -26.355 -7.619 1.00 25.91 326 ILE A C 1
ATOM 2600 O O . ILE A 1 326 ? -27.450 -27.230 -7.519 1.00 25.91 326 ILE A O 1
ATOM 2604 N N . PRO A 1 327 ? -28.977 -26.156 -8.771 1.00 24.70 327 PRO A N 1
ATOM 2605 C CA . PRO A 1 327 ? -28.603 -26.845 -10.001 1.00 24.70 327 PRO A CA 1
ATOM 2606 C C . PRO A 1 327 ? -27.302 -26.261 -10.571 1.00 24.70 327 PRO A C 1
ATOM 2608 O O . PRO A 1 327 ? -27.118 -25.044 -10.616 1.00 24.70 327 PRO A O 1
ATOM 2611 N N . GLU A 1 328 ? -26.403 -27.151 -10.994 1.00 24.83 328 GLU A N 1
ATOM 2612 C CA . GLU A 1 328 ? -25.148 -26.844 -11.683 1.00 24.83 328 GLU A CA 1
ATOM 2613 C C . GLU A 1 328 ? -25.399 -25.965 -12.918 1.00 24.83 328 GLU A C 1
ATOM 2615 O O . GLU A 1 328 ? -26.172 -26.322 -13.807 1.00 24.83 328 GLU A O 1
ATOM 2620 N N . ILE A 1 329 ? -24.736 -24.806 -12.978 1.00 26.48 329 ILE A N 1
ATOM 2621 C CA . ILE A 1 329 ? -24.694 -23.971 -14.180 1.00 26.48 329 ILE A CA 1
ATOM 2622 C C . ILE A 1 329 ? -23.497 -24.425 -15.012 1.00 26.48 329 ILE A C 1
ATOM 2624 O O . ILE A 1 329 ? -22.343 -24.209 -14.643 1.00 26.48 329 ILE A O 1
ATOM 2628 N N . ASP A 1 330 ? -23.816 -25.047 -16.141 1.00 23.66 330 ASP A N 1
ATOM 2629 C CA . ASP A 1 330 ? -22.920 -25.375 -17.243 1.00 23.66 330 ASP A CA 1
ATOM 2630 C C . ASP A 1 330 ? -22.264 -24.097 -17.799 1.00 23.66 330 ASP A C 1
ATOM 2632 O O . ASP A 1 330 ? -22.925 -23.187 -18.314 1.00 23.66 330 ASP A O 1
ATOM 2636 N N . VAL A 1 331 ? -20.941 -24.010 -17.657 1.00 28.09 331 VAL A N 1
ATOM 2637 C CA . VAL A 1 331 ? -20.116 -22.887 -18.115 1.00 28.09 331 VAL A CA 1
ATOM 2638 C C . VAL A 1 331 ? -19.738 -23.113 -19.580 1.00 28.09 331 VAL A C 1
ATOM 2640 O O . VAL A 1 331 ? -18.574 -23.293 -19.925 1.00 28.09 331 VAL A O 1
ATOM 2643 N N . SER A 1 332 ? -20.734 -23.118 -20.462 1.00 26.16 332 SER A N 1
ATOM 2644 C CA . SER A 1 332 ? -20.516 -23.232 -21.908 1.00 26.16 332 SER A CA 1
ATOM 2645 C C . SER A 1 332 ? -21.509 -22.394 -22.718 1.00 26.16 332 SER A C 1
ATOM 2647 O O . SER A 1 332 ? -22.116 -22.846 -23.678 1.00 26.16 332 SER A O 1
ATOM 2649 N N . ASN A 1 333 ? -21.636 -21.108 -22.380 1.00 25.16 333 ASN A N 1
ATOM 2650 C CA . ASN A 1 333 ? -22.234 -20.123 -23.283 1.00 25.16 333 ASN A CA 1
ATOM 2651 C C . ASN A 1 333 ? -21.276 -18.951 -23.498 1.00 25.16 333 ASN A C 1
ATOM 2653 O O . ASN A 1 333 ? -21.308 -17.926 -22.819 1.00 25.16 333 ASN A O 1
ATOM 2657 N N . THR A 1 334 ? -20.403 -19.130 -24.486 1.00 27.72 334 THR A N 1
ATOM 2658 C CA . THR A 1 334 ? -19.696 -18.049 -25.168 1.00 27.72 334 THR A CA 1
ATOM 2659 C C . THR A 1 334 ? -20.708 -17.038 -25.702 1.00 27.72 334 THR A C 1
ATOM 2661 O O . THR A 1 334 ? -21.596 -17.390 -26.480 1.00 27.72 334 THR A O 1
ATOM 2664 N N . TRP A 1 335 ? -20.557 -15.779 -25.300 1.00 26.62 335 TRP A N 1
ATOM 2665 C CA . TRP A 1 335 ? -21.321 -14.642 -25.798 1.00 26.62 335 TRP A CA 1
ATOM 2666 C C . TRP A 1 335 ? -21.155 -14.503 -27.314 1.00 26.62 335 TRP A C 1
ATOM 2668 O O . TRP A 1 335 ? -20.188 -13.924 -27.805 1.00 26.62 335 TRP A O 1
ATOM 2678 N N . ASN A 1 336 ? -22.122 -15.017 -28.070 1.00 25.89 336 ASN A N 1
ATOM 2679 C CA . ASN A 1 336 ? -22.272 -14.705 -29.483 1.00 25.89 336 ASN A CA 1
ATOM 2680 C C . ASN A 1 336 ? -22.875 -13.293 -29.590 1.00 25.89 336 ASN A C 1
ATOM 2682 O O . ASN A 1 336 ? -24.094 -13.118 -29.606 1.00 25.89 336 ASN A O 1
ATOM 2686 N N . MET A 1 337 ? -22.021 -12.262 -29.608 1.00 26.38 337 MET A N 1
ATOM 2687 C CA . MET A 1 337 ? -22.459 -10.900 -29.919 1.00 26.38 337 MET A CA 1
ATOM 2688 C C . MET A 1 337 ? -22.861 -10.815 -31.394 1.00 26.38 337 MET A C 1
ATOM 2690 O O . MET A 1 337 ? -22.048 -10.955 -32.307 1.00 26.38 337 MET A O 1
ATOM 2694 N N . SER A 1 338 ? -24.151 -10.587 -31.609 1.00 27.02 338 SER A N 1
ATOM 2695 C CA . SER A 1 338 ? -24.772 -10.433 -32.917 1.00 27.02 338 SER A CA 1
ATOM 2696 C C . SER A 1 338 ? -24.298 -9.149 -33.628 1.00 27.02 338 SER A C 1
ATOM 2698 O O . SER A 1 338 ? -24.405 -8.052 -33.087 1.00 27.02 338 SER A O 1
ATOM 2700 N N . SER A 1 339 ? -23.813 -9.313 -34.867 1.00 32.41 339 SER A N 1
ATOM 2701 C CA . SER A 1 339 ? -23.574 -8.311 -35.925 1.00 32.41 339 SER A CA 1
ATOM 2702 C C . SER A 1 339 ? -22.579 -7.158 -35.654 1.00 32.41 339 SER A C 1
ATOM 2704 O O . SER A 1 339 ? -22.965 -6.030 -35.348 1.00 32.41 339 SER A O 1
ATOM 2706 N N . ASN A 1 340 ? -21.294 -7.396 -35.959 1.00 39.06 340 ASN A N 1
ATOM 2707 C CA . ASN A 1 340 ? -20.246 -6.378 -36.149 1.00 39.06 340 ASN A CA 1
ATOM 2708 C C . ASN A 1 340 ? -20.645 -5.310 -37.195 1.00 39.06 340 ASN A C 1
ATOM 2710 O O . ASN A 1 340 ? -20.427 -5.487 -38.395 1.00 39.06 340 ASN A O 1
ATOM 2714 N N . LYS A 1 341 ? -21.154 -4.153 -36.758 1.00 47.78 341 LYS A N 1
ATOM 2715 C CA . LYS A 1 341 ? -20.997 -2.914 -37.535 1.00 47.78 341 LYS A CA 1
ATOM 2716 C C . LYS A 1 341 ? -19.571 -2.417 -37.301 1.00 47.78 341 LYS A C 1
ATOM 2718 O O . LYS A 1 341 ? -19.229 -2.066 -36.177 1.00 47.78 341 LYS A O 1
ATOM 2723 N N . SER A 1 342 ? -18.740 -2.398 -38.343 1.00 57.19 342 SER A N 1
ATOM 2724 C CA . SER A 1 342 ? -17.389 -1.830 -38.274 1.00 57.19 342 SER A CA 1
ATOM 2725 C C . SER A 1 342 ? -17.479 -0.353 -37.879 1.00 57.19 342 SER A C 1
ATOM 2727 O O . SER A 1 342 ? -17.985 0.461 -38.658 1.00 57.19 342 SER A O 1
ATOM 2729 N N . VAL A 1 343 ? -17.030 -0.008 -36.673 1.00 68.50 343 VAL A N 1
ATOM 2730 C CA . VAL A 1 343 ? -16.983 1.385 -36.220 1.00 68.50 343 VAL A CA 1
ATOM 2731 C C . VAL A 1 343 ? -15.856 2.066 -36.984 1.00 68.50 343 VAL A C 1
ATOM 2733 O O . VAL A 1 343 ? -14.706 1.636 -36.929 1.00 68.50 343 VAL A O 1
ATOM 2736 N N . ILE A 1 344 ? -16.203 3.093 -37.757 1.00 82.69 344 ILE A N 1
ATOM 2737 C CA . ILE A 1 344 ? -15.233 3.886 -38.510 1.00 82.69 344 ILE A CA 1
ATOM 2738 C C . ILE A 1 344 ? -14.974 5.159 -37.712 1.00 82.69 344 ILE A C 1
ATOM 2740 O O . ILE A 1 344 ? -15.909 5.927 -37.487 1.00 82.69 344 ILE A O 1
ATOM 2744 N N . LEU A 1 345 ? -13.719 5.401 -37.337 1.00 81.94 345 LEU A N 1
ATOM 2745 C CA . LEU A 1 345 ? -13.285 6.630 -36.676 1.00 81.94 345 LEU A CA 1
ATOM 2746 C C . LEU A 1 345 ? -13.405 7.809 -37.650 1.00 81.94 345 LEU A C 1
ATOM 2748 O O . LEU A 1 345 ? -12.548 8.000 -38.518 1.00 81.94 345 LEU A O 1
ATOM 2752 N N . LYS A 1 346 ? -14.502 8.566 -37.543 1.00 79.88 346 LYS A N 1
ATOM 2753 C CA . LYS A 1 346 ? -14.810 9.727 -38.398 1.00 79.88 346 LYS A CA 1
ATOM 2754 C C . LYS A 1 346 ? -14.723 11.048 -37.645 1.00 79.88 346 LYS A C 1
ATOM 2756 O O . LYS A 1 346 ? -14.573 12.088 -38.282 1.00 79.88 346 LYS A O 1
ATOM 2761 N N . SER A 1 347 ? -14.833 11.016 -36.322 1.00 71.38 347 SER A N 1
ATOM 2762 C CA . SER A 1 347 ? -14.847 12.197 -35.467 1.00 71.38 347 SER A CA 1
ATOM 2763 C C . SER A 1 347 ? -14.353 11.883 -34.053 1.00 71.38 347 SER A C 1
ATOM 2765 O O . SER A 1 347 ? -14.253 10.719 -33.669 1.00 71.38 347 SER A O 1
ATOM 2767 N N . LEU A 1 348 ? -14.124 12.930 -33.254 1.00 71.31 348 LEU A N 1
ATOM 2768 C CA . LEU A 1 348 ? -13.758 12.823 -31.833 1.00 71.31 348 LEU A CA 1
ATOM 2769 C C . LEU A 1 348 ? -14.745 11.969 -31.015 1.00 71.31 348 LEU A C 1
ATOM 2771 O O . LEU A 1 348 ? -14.348 11.295 -30.073 1.00 71.31 348 LEU A O 1
ATOM 2775 N N . ARG A 1 349 ? -16.032 11.951 -31.387 1.00 66.44 349 ARG A N 1
ATOM 2776 C CA . ARG A 1 349 ? -17.071 11.185 -30.672 1.00 66.44 349 ARG A CA 1
ATOM 2777 C C . ARG A 1 349 ? -16.946 9.677 -30.866 1.00 66.44 349 ARG A C 1
ATOM 2779 O O . ARG A 1 349 ? -17.398 8.913 -30.022 1.00 66.44 349 ARG A O 1
ATOM 2786 N N . ASP A 1 350 ? -16.324 9.257 -31.963 1.00 76.81 350 ASP A N 1
ATOM 2787 C CA . ASP A 1 350 ? -16.146 7.843 -32.288 1.00 76.81 350 ASP A CA 1
ATOM 2788 C C . ASP A 1 350 ? -14.902 7.255 -31.597 1.00 76.81 350 ASP A C 1
ATOM 2790 O O . ASP A 1 350 ? -14.725 6.037 -31.602 1.00 76.81 350 ASP A O 1
ATOM 2794 N N . TRP A 1 351 ? -14.053 8.102 -30.991 1.00 80.06 351 TRP A N 1
ATOM 2795 C CA . TRP A 1 351 ? -12.773 7.710 -30.397 1.00 80.06 351 TRP A CA 1
ATOM 2796 C C . TRP A 1 351 ? -12.923 6.658 -29.300 1.00 80.06 351 TRP A C 1
ATOM 2798 O O . TRP A 1 351 ? -12.245 5.642 -29.367 1.00 80.06 351 TRP A O 1
ATOM 2808 N N . ASP A 1 352 ? -13.822 6.844 -28.327 1.00 73.50 352 ASP A N 1
ATOM 2809 C CA . ASP A 1 352 ? -13.960 5.903 -27.200 1.00 73.50 352 ASP A CA 1
ATOM 2810 C C . ASP A 1 352 ? -14.372 4.504 -27.675 1.00 73.50 352 ASP A C 1
ATOM 2812 O O . ASP A 1 352 ? -13.780 3.493 -27.300 1.00 73.50 352 ASP A O 1
ATOM 2816 N N . THR A 1 353 ? -15.354 4.455 -28.577 1.00 77.69 353 THR A N 1
ATOM 2817 C CA . THR A 1 353 ? -15.861 3.193 -29.129 1.00 77.69 353 THR A CA 1
ATOM 2818 C C . THR A 1 353 ? -14.817 2.527 -30.026 1.00 77.69 353 THR A C 1
ATOM 2820 O O . THR A 1 353 ? -14.608 1.316 -29.947 1.00 77.69 353 THR A O 1
ATOM 2823 N N . TRP A 1 354 ? -14.131 3.307 -30.863 1.00 84.88 354 TRP A N 1
ATOM 2824 C CA . TRP A 1 354 ? -13.085 2.803 -31.747 1.00 84.88 354 TRP A CA 1
ATOM 2825 C C . TRP A 1 354 ? -11.854 2.321 -30.968 1.00 84.88 354 TRP A C 1
ATOM 2827 O O . TRP A 1 354 ? -11.340 1.241 -31.247 1.00 84.88 354 TRP A O 1
ATOM 2837 N N . ASN A 1 355 ? -11.420 3.067 -29.950 1.00 83.12 355 ASN A N 1
ATOM 2838 C CA . ASN A 1 355 ? -10.285 2.722 -29.096 1.00 83.12 355 ASN A CA 1
ATOM 2839 C C . ASN A 1 355 ? -10.550 1.427 -28.315 1.00 83.12 355 ASN A C 1
ATOM 2841 O O . ASN A 1 355 ? -9.678 0.565 -28.254 1.00 83.12 355 ASN A O 1
ATOM 2845 N N . LYS A 1 356 ? -11.770 1.228 -27.797 1.00 80.81 356 LYS A N 1
ATOM 2846 C CA . LYS A 1 356 ? -12.178 -0.042 -27.169 1.00 80.81 356 LYS A CA 1
ATOM 2847 C C . LYS A 1 356 ? -12.071 -1.225 -28.135 1.00 80.81 356 LYS A C 1
ATOM 2849 O O . LYS A 1 356 ? -11.525 -2.262 -27.771 1.00 80.81 356 LYS A O 1
ATOM 2854 N N . GLN A 1 357 ? -12.529 -1.066 -29.379 1.00 82.50 357 GLN A N 1
ATOM 2855 C CA . GLN A 1 357 ? -12.399 -2.113 -30.400 1.00 82.50 357 GLN A CA 1
ATOM 2856 C C . GLN A 1 357 ? -10.942 -2.364 -30.801 1.00 82.50 357 GLN A C 1
ATOM 2858 O O . GLN A 1 357 ? -10.546 -3.514 -30.973 1.00 82.50 357 GLN A O 1
ATOM 2863 N N . PHE A 1 358 ? -10.135 -1.309 -30.916 1.00 83.81 358 PHE A N 1
ATOM 2864 C CA . PHE A 1 358 ? -8.711 -1.419 -31.214 1.00 83.81 358 PHE A CA 1
ATOM 2865 C C . PHE A 1 358 ? -7.954 -2.152 -30.100 1.00 83.81 358 PHE A C 1
ATOM 2867 O O . PHE A 1 358 ? -7.185 -3.067 -30.391 1.00 83.81 358 PHE A O 1
ATOM 2874 N N . ARG A 1 359 ? -8.221 -1.818 -28.830 1.00 80.00 359 ARG A N 1
ATOM 2875 C CA . ARG A 1 359 ? -7.631 -2.507 -27.674 1.00 80.00 359 ARG A CA 1
ATOM 2876 C C . ARG A 1 359 ? -8.051 -3.973 -27.610 1.00 80.00 359 ARG A C 1
ATOM 2878 O O . ARG A 1 359 ? -7.180 -4.824 -27.481 1.00 80.00 359 ARG A O 1
ATOM 2885 N N . ALA A 1 360 ? -9.329 -4.285 -27.829 1.00 78.62 360 ALA A N 1
ATOM 2886 C CA . ALA A 1 360 ? -9.800 -5.671 -27.904 1.00 78.62 360 ALA A CA 1
ATOM 2887 C C . ALA A 1 360 ? -9.140 -6.463 -29.054 1.00 78.62 360 ALA A C 1
ATOM 2889 O O . ALA A 1 360 ? -8.816 -7.642 -28.912 1.00 78.62 360 ALA A O 1
ATOM 2890 N N . GLU A 1 361 ? -8.905 -5.827 -30.206 1.00 79.50 361 GLU A N 1
ATOM 2891 C CA . GLU A 1 361 ? -8.193 -6.446 -31.330 1.00 79.50 361 GLU A CA 1
ATOM 2892 C C . GLU A 1 361 ? -6.692 -6.636 -31.075 1.00 79.50 361 GLU A C 1
ATOM 2894 O O . GLU A 1 361 ? -6.120 -7.620 -31.557 1.00 79.50 361 GLU A O 1
ATOM 2899 N N . GLY A 1 362 ? -6.072 -5.720 -30.324 1.00 80.44 362 GLY A N 1
ATOM 2900 C CA . GLY A 1 362 ? -4.689 -5.813 -29.857 1.00 80.44 362 GLY A CA 1
ATOM 2901 C C . GLY A 1 362 ? -4.499 -6.918 -28.819 1.00 80.44 362 GLY A C 1
ATOM 2902 O O . GLY A 1 362 ? -3.588 -7.729 -28.965 1.00 80.44 362 GLY A O 1
ATOM 2903 N N . GLU A 1 363 ? -5.398 -7.010 -27.839 1.00 77.62 363 GLU A N 1
ATOM 2904 C CA . GLU A 1 363 ? -5.414 -8.049 -26.800 1.00 77.62 363 GLU A CA 1
ATOM 2905 C C . GLU A 1 363 ? -5.627 -9.443 -27.407 1.00 77.62 363 GLU A C 1
ATOM 2907 O O . GLU A 1 363 ? -4.851 -10.361 -27.159 1.00 77.62 363 GLU A O 1
ATOM 2912 N N . ARG A 1 364 ? -6.585 -9.592 -28.334 1.00 79.19 364 ARG A N 1
ATOM 2913 C CA . ARG A 1 364 ? -6.827 -10.858 -29.055 1.00 79.19 364 ARG A CA 1
ATOM 2914 C C . ARG A 1 364 ? -5.606 -11.370 -29.831 1.00 79.19 364 ARG A C 1
ATOM 2916 O O . ARG A 1 364 ? -5.539 -12.554 -30.158 1.00 79.19 364 ARG A O 1
ATOM 2923 N N . LYS A 1 365 ? -4.693 -10.477 -30.216 1.00 79.38 365 LYS A N 1
ATOM 2924 C CA . LYS A 1 365 ? -3.486 -10.800 -30.992 1.00 79.38 365 LYS A CA 1
ATOM 2925 C C . LYS A 1 365 ? -2.217 -10.796 -30.148 1.00 79.38 365 LYS A C 1
ATOM 2927 O O . LYS A 1 365 ? -1.161 -11.021 -30.732 1.00 79.38 365 LYS A O 1
ATOM 2932 N N . ASP A 1 366 ? -2.328 -10.556 -28.842 1.00 76.06 366 ASP A N 1
ATOM 2933 C CA . ASP A 1 366 ? -1.191 -10.444 -27.925 1.00 76.06 366 ASP A CA 1
ATOM 2934 C C . ASP A 1 366 ? -0.181 -9.366 -28.376 1.00 76.06 366 ASP A C 1
ATOM 2936 O O . ASP A 1 366 ? 1.029 -9.567 -28.434 1.00 76.06 366 ASP A O 1
ATOM 2940 N N . LEU A 1 367 ? -0.704 -8.218 -28.828 1.00 78.88 367 LEU A N 1
ATOM 2941 C CA . LEU A 1 367 ? 0.085 -7.083 -29.327 1.00 78.88 367 LEU A CA 1
ATOM 2942 C C . LEU A 1 367 ? -0.089 -5.815 -28.480 1.00 78.88 367 LEU A C 1
ATOM 2944 O O . LEU A 1 367 ? 0.507 -4.789 -28.809 1.00 78.88 367 LEU A O 1
ATOM 2948 N N . LEU A 1 368 ? -0.918 -5.853 -27.431 1.00 73.12 368 LEU A N 1
ATOM 2949 C CA . LEU A 1 368 ? -1.274 -4.669 -26.646 1.00 73.12 368 LEU A CA 1
ATOM 2950 C C . LEU A 1 368 ? -0.047 -4.072 -25.937 1.00 73.12 368 LEU A C 1
ATOM 2952 O O . LEU A 1 368 ? 0.172 -2.868 -26.028 1.00 73.12 368 LEU A O 1
ATOM 2956 N N . ASP A 1 369 ? 0.821 -4.920 -25.384 1.00 71.75 369 ASP A N 1
ATOM 2957 C CA . ASP A 1 369 ? 2.059 -4.503 -24.713 1.00 71.75 369 ASP A CA 1
ATOM 2958 C C . ASP A 1 369 ? 3.067 -3.838 -25.669 1.00 71.75 369 ASP A C 1
ATOM 2960 O O . ASP A 1 369 ? 3.809 -2.936 -25.279 1.00 71.75 369 ASP A O 1
ATOM 2964 N N . LEU A 1 370 ? 3.057 -4.207 -26.956 1.00 69.19 370 LEU A N 1
ATOM 2965 C CA . LEU A 1 370 ? 3.883 -3.576 -27.998 1.00 69.19 370 LEU A CA 1
ATOM 2966 C C . LEU A 1 370 ? 3.324 -2.216 -28.434 1.00 69.19 370 LEU A C 1
ATOM 2968 O O . LEU A 1 370 ? 4.079 -1.321 -28.818 1.00 69.19 370 LEU A O 1
ATOM 2972 N N . VAL A 1 371 ? 1.998 -2.066 -28.411 1.00 68.88 371 VAL A N 1
ATOM 2973 C CA . VAL A 1 371 ? 1.314 -0.814 -28.754 1.00 68.88 371 VAL A CA 1
ATOM 2974 C C . VAL A 1 371 ? 1.410 0.187 -27.603 1.00 68.88 371 VAL A C 1
ATOM 2976 O O . VAL A 1 371 ? 1.693 1.356 -27.851 1.00 68.88 371 VAL A O 1
ATOM 2979 N N . ASP A 1 372 ? 1.265 -0.270 -26.358 1.00 66.06 372 ASP A N 1
ATOM 2980 C CA . ASP A 1 372 ? 1.413 0.557 -25.154 1.00 66.06 372 ASP A CA 1
ATOM 2981 C C . ASP A 1 372 ? 2.901 0.828 -24.808 1.00 66.06 372 ASP A C 1
ATOM 2983 O O . ASP A 1 372 ? 3.209 1.692 -23.988 1.00 66.06 372 ASP A O 1
ATOM 2987 N N . GLY A 1 373 ? 3.844 0.171 -25.500 1.00 60.94 373 GLY A N 1
ATOM 2988 C CA . GLY A 1 373 ? 5.287 0.410 -25.383 1.00 60.94 373 GLY A CA 1
ATOM 2989 C C . GLY A 1 373 ? 5.945 -0.247 -24.166 1.00 60.94 373 GLY A C 1
ATOM 2990 O O . GLY A 1 373 ? 7.034 0.168 -23.774 1.00 60.94 373 GLY A O 1
ATOM 2991 N N . LEU A 1 374 ? 5.283 -1.247 -23.583 1.00 51.44 374 LEU A N 1
ATOM 2992 C CA . LEU A 1 374 ? 5.771 -2.076 -22.481 1.00 51.44 374 LEU A CA 1
ATOM 2993 C C . LEU A 1 374 ? 6.748 -3.159 -22.973 1.00 51.44 374 LEU A C 1
ATOM 2995 O O . LEU A 1 374 ? 7.641 -3.566 -22.233 1.00 51.44 374 LEU A O 1
ATOM 2999 N N . GLU A 1 375 ? 6.637 -3.565 -24.242 1.00 60.94 375 GLU A N 1
ATOM 3000 C CA . GLU A 1 375 ? 7.571 -4.473 -24.914 1.00 60.94 375 GLU A CA 1
ATOM 3001 C C . GLU A 1 375 ? 8.207 -3.854 -26.171 1.00 60.94 375 GLU A C 1
ATOM 3003 O O . GLU A 1 375 ? 7.608 -3.045 -26.882 1.00 60.94 375 GLU A O 1
ATOM 3008 N N . ASN A 1 376 ? 9.434 -4.282 -26.490 1.00 69.38 376 ASN A N 1
ATOM 3009 C CA . ASN A 1 376 ? 10.129 -3.895 -27.720 1.00 69.38 376 ASN A CA 1
ATOM 3010 C C . ASN A 1 376 ? 9.770 -4.832 -28.886 1.00 69.38 376 ASN A C 1
ATOM 3012 O O . ASN A 1 376 ? 9.698 -6.051 -28.721 1.00 69.38 376 ASN A O 1
ATOM 3016 N N . PHE A 1 377 ? 9.641 -4.283 -30.101 1.00 70.88 377 PHE A N 1
ATOM 3017 C CA . PHE A 1 377 ? 9.481 -5.085 -31.321 1.00 70.88 377 PHE A CA 1
ATOM 3018 C C . PHE A 1 377 ? 10.621 -6.105 -31.462 1.00 70.88 377 PHE A C 1
ATOM 3020 O O . PHE A 1 377 ? 11.795 -5.754 -31.304 1.00 70.88 377 PHE A O 1
ATOM 3027 N N . ARG A 1 378 ? 10.300 -7.363 -31.807 1.00 75.12 378 ARG A N 1
ATOM 3028 C CA . ARG A 1 378 ? 11.334 -8.386 -32.016 1.00 75.12 378 ARG A CA 1
ATOM 3029 C C . ARG A 1 378 ? 12.223 -7.962 -33.179 1.00 75.12 378 ARG A C 1
ATOM 3031 O O . ARG A 1 378 ? 11.745 -7.568 -34.244 1.00 75.12 378 ARG A O 1
ATOM 3038 N N . THR A 1 379 ? 13.531 -8.057 -32.985 1.00 75.38 379 THR A N 1
ATOM 3039 C CA . THR A 1 379 ? 14.507 -7.777 -34.036 1.00 75.38 379 THR A CA 1
ATOM 3040 C C . THR A 1 379 ? 14.638 -8.980 -34.962 1.00 75.38 379 THR A C 1
ATOM 3042 O O . THR A 1 379 ? 14.483 -10.130 -34.547 1.00 75.38 379 THR A O 1
ATOM 3045 N N . ARG A 1 380 ? 14.924 -8.720 -36.243 1.00 77.38 380 ARG A N 1
ATOM 3046 C CA . ARG A 1 380 ? 15.164 -9.787 -37.216 1.00 77.38 380 ARG A CA 1
ATOM 3047 C C . ARG A 1 380 ? 16.394 -10.592 -36.766 1.00 77.38 380 ARG A C 1
ATOM 3049 O O . ARG A 1 380 ? 17.475 -10.002 -36.668 1.00 77.38 380 ARG A O 1
ATOM 3056 N N . PRO A 1 381 ? 16.268 -11.905 -36.504 1.00 76.19 381 PRO A N 1
ATOM 3057 C CA . PRO A 1 381 ? 17.401 -12.701 -36.056 1.00 76.19 381 PRO A CA 1
ATOM 3058 C C . PRO A 1 381 ? 18.435 -12.836 -37.180 1.00 76.19 381 PRO A C 1
ATOM 3060 O O . PRO A 1 381 ? 18.085 -12.946 -38.359 1.00 76.19 381 PRO A O 1
ATOM 3063 N N . LYS A 1 382 ? 19.718 -12.818 -36.813 1.00 81.31 382 LYS A N 1
ATOM 3064 C CA . LYS A 1 382 ? 20.839 -13.031 -37.737 1.00 81.31 382 LYS A CA 1
ATOM 3065 C C . LYS A 1 382 ? 21.127 -14.523 -37.856 1.00 81.31 382 LYS A C 1
ATOM 3067 O O . LYS A 1 382 ? 21.114 -15.224 -36.847 1.00 81.31 382 LYS A O 1
ATOM 3072 N N . THR A 1 383 ? 21.379 -14.988 -39.076 1.00 78.94 383 THR A N 1
ATOM 3073 C CA . THR A 1 383 ? 21.769 -16.377 -39.333 1.00 78.94 383 THR A CA 1
ATOM 3074 C C . THR A 1 383 ? 23.105 -16.665 -38.642 1.00 78.94 383 THR A C 1
ATOM 3076 O O . THR A 1 383 ? 24.018 -15.848 -38.785 1.00 78.94 383 THR A O 1
ATOM 3079 N N . PRO A 1 384 ? 23.233 -17.767 -37.881 1.00 78.12 384 PRO A N 1
ATOM 3080 C CA . PRO A 1 384 ? 24.506 -18.148 -37.285 1.00 78.12 384 PRO A CA 1
ATOM 3081 C C . PRO A 1 384 ? 25.493 -18.535 -38.389 1.00 78.12 384 PRO A C 1
ATOM 3083 O O . PRO A 1 384 ? 25.156 -19.297 -39.296 1.00 78.12 384 PRO A O 1
ATOM 3086 N N . ASP A 1 385 ? 26.697 -17.982 -38.308 1.00 77.12 385 ASP A N 1
ATOM 3087 C CA . ASP A 1 385 ? 27.793 -18.254 -39.235 1.00 77.12 385 ASP A CA 1
ATOM 3088 C C . ASP A 1 385 ? 28.611 -19.450 -38.712 1.00 77.12 385 ASP A C 1
ATOM 3090 O O . ASP A 1 385 ? 29.099 -19.364 -37.579 1.00 77.12 385 ASP A O 1
ATOM 3094 N N . PRO A 1 386 ? 28.757 -20.546 -39.485 1.00 67.69 386 PRO A N 1
ATOM 3095 C CA . PRO A 1 386 ? 29.584 -21.695 -39.111 1.00 67.69 386 PRO A CA 1
ATOM 3096 C C . PRO A 1 386 ? 31.014 -21.315 -38.704 1.00 67.69 386 PRO A C 1
ATOM 3098 O O . PRO A 1 386 ? 31.557 -21.910 -37.775 1.00 67.69 386 PRO A O 1
ATOM 3101 N N . ALA A 1 387 ? 31.593 -20.276 -39.319 1.00 67.38 387 ALA A N 1
ATOM 3102 C CA . ALA A 1 387 ? 32.977 -19.871 -39.078 1.00 67.38 387 ALA A CA 1
ATOM 3103 C C . ALA A 1 387 ? 33.234 -19.361 -37.643 1.00 67.38 387 ALA A C 1
ATOM 3105 O O . ALA A 1 387 ? 34.362 -19.408 -37.156 1.00 67.38 387 ALA A O 1
ATOM 3106 N N . ASN A 1 388 ? 32.191 -18.909 -36.937 1.00 67.44 388 ASN A N 1
ATOM 3107 C CA . ASN A 1 388 ? 32.295 -18.413 -35.558 1.00 67.44 388 ASN A CA 1
ATOM 3108 C C . ASN A 1 388 ? 32.408 -19.528 -34.505 1.00 67.44 388 ASN A C 1
ATOM 3110 O O . ASN A 1 388 ? 32.564 -19.225 -33.322 1.00 67.44 388 ASN A O 1
ATOM 3114 N N . TYR A 1 389 ? 32.288 -20.793 -34.915 1.00 65.50 389 TYR A N 1
ATOM 3115 C CA . TYR A 1 389 ? 32.322 -21.951 -34.022 1.00 65.50 389 TYR A CA 1
ATOM 3116 C C . TYR A 1 389 ? 33.651 -22.709 -34.078 1.00 65.50 389 TYR A C 1
ATOM 3118 O O . TYR A 1 389 ? 33.786 -23.698 -33.371 1.00 65.50 389 TYR A O 1
ATOM 3126 N N . HIS A 1 390 ? 34.636 -22.245 -34.855 1.00 66.06 390 HIS A N 1
ATOM 3127 C CA . HIS A 1 390 ? 35.991 -22.793 -34.813 1.00 66.06 390 HIS A CA 1
ATOM 3128 C C . HIS A 1 390 ? 36.735 -22.323 -33.558 1.00 66.06 390 HIS A C 1
ATOM 3130 O O . HIS A 1 390 ? 36.862 -21.123 -33.296 1.00 66.06 390 HIS A O 1
ATOM 3136 N N . SER A 1 391 ? 37.289 -23.269 -32.806 1.00 51.59 391 SER A N 1
ATOM 3137 C CA . SER A 1 391 ? 38.202 -22.985 -31.699 1.00 51.59 391 SER A CA 1
ATOM 3138 C C . SER A 1 391 ? 39.492 -22.334 -32.226 1.00 51.59 391 SER A C 1
ATOM 3140 O O . SER A 1 391 ? 40.167 -22.890 -33.092 1.00 51.59 391 SER A O 1
ATOM 3142 N N . GLN A 1 392 ? 39.866 -21.153 -31.713 1.00 44.53 392 GLN A N 1
ATOM 3143 C CA . GLN A 1 392 ? 41.162 -20.537 -32.033 1.00 44.53 392 GLN A CA 1
ATOM 3144 C C . GLN A 1 392 ? 42.314 -21.499 -31.685 1.00 44.53 392 GLN A C 1
ATOM 3146 O O . GLN A 1 392 ? 42.334 -22.030 -30.570 1.00 44.53 392 GLN A O 1
ATOM 3151 N N . PRO A 1 393 ? 43.312 -21.696 -32.568 1.00 43.94 393 PRO A N 1
ATOM 3152 C CA . PRO A 1 393 ? 44.486 -22.475 -32.215 1.00 43.94 393 PRO A CA 1
ATOM 3153 C C . PRO A 1 393 ? 45.278 -21.741 -31.128 1.00 43.94 393 PRO A C 1
ATOM 3155 O O . PRO A 1 393 ? 45.705 -20.597 -31.302 1.00 43.94 393 PRO A O 1
ATOM 3158 N N . HIS A 1 394 ? 45.500 -22.418 -30.000 1.00 40.66 394 HIS A N 1
ATOM 3159 C CA . HIS A 1 394 ? 46.477 -21.990 -29.009 1.00 40.66 394 HIS A CA 1
ATOM 3160 C C . HIS A 1 394 ? 47.840 -21.803 -29.686 1.00 40.66 394 HIS A C 1
ATOM 3162 O O . HIS A 1 394 ? 48.372 -22.715 -30.321 1.00 40.66 394 HIS A O 1
ATOM 3168 N N . ASN A 1 395 ? 48.397 -20.601 -29.533 1.00 43.62 395 ASN A N 1
ATOM 3169 C CA . ASN A 1 395 ? 49.738 -20.240 -29.974 1.00 43.62 395 ASN A CA 1
ATOM 3170 C C . ASN A 1 395 ? 50.766 -21.287 -29.530 1.00 43.62 395 ASN A C 1
ATOM 3172 O O . ASN A 1 395 ? 51.208 -21.289 -28.383 1.00 43.62 395 ASN A O 1
ATOM 3176 N N . THR A 1 396 ? 51.233 -22.094 -30.478 1.00 36.41 396 THR A N 1
ATOM 3177 C CA . THR A 1 396 ? 52.536 -22.743 -30.375 1.00 36.41 396 THR A CA 1
ATOM 3178 C C . THR A 1 396 ? 53.242 -22.574 -31.711 1.00 36.41 396 THR A C 1
ATOM 3180 O O . THR A 1 396 ? 52.783 -23.048 -32.746 1.00 36.41 396 THR A O 1
ATOM 3183 N N . ARG A 1 397 ? 54.345 -21.818 -31.689 1.00 39.22 397 ARG A N 1
ATOM 3184 C CA . ARG A 1 397 ? 55.291 -21.679 -32.800 1.00 39.22 397 ARG A CA 1
ATOM 3185 C C . ARG A 1 397 ? 55.677 -23.069 -33.319 1.00 39.22 397 ARG A C 1
ATOM 3187 O O . ARG A 1 397 ? 56.242 -23.844 -32.556 1.00 39.22 397 ARG A O 1
ATOM 3194 N N . ASN A 1 398 ? 55.459 -23.335 -34.604 1.00 37.31 398 ASN A N 1
ATOM 3195 C CA . ASN A 1 398 ? 56.535 -23.589 -35.568 1.00 37.31 398 ASN A CA 1
ATOM 3196 C C . ASN A 1 398 ? 55.985 -23.748 -36.994 1.00 37.31 398 ASN A C 1
ATOM 3198 O O . ASN A 1 398 ? 54.962 -24.375 -37.237 1.00 37.31 398 ASN A O 1
ATOM 3202 N N . SER A 1 399 ? 56.707 -23.128 -37.922 1.00 40.03 399 SER A N 1
ATOM 3203 C CA . SER A 1 399 ? 56.502 -23.132 -39.368 1.00 40.03 399 SER A CA 1
ATOM 3204 C C . SER A 1 399 ? 56.837 -24.494 -39.978 1.00 40.03 399 SER A C 1
ATOM 3206 O O . SER A 1 399 ? 57.934 -24.989 -39.731 1.00 40.03 399 SER A O 1
ATOM 3208 N N . THR A 1 400 ? 55.977 -25.044 -40.841 1.00 37.19 400 THR A N 1
ATOM 3209 C CA . THR A 1 400 ? 56.352 -25.392 -42.229 1.00 37.19 400 THR A CA 1
ATOM 3210 C C . THR A 1 400 ? 55.117 -25.633 -43.105 1.00 37.19 400 THR A C 1
ATOM 3212 O O . THR A 1 400 ? 54.076 -26.079 -42.639 1.00 37.19 400 THR A O 1
ATOM 3215 N N . GLN A 1 401 ? 55.259 -25.282 -44.381 1.00 43.91 401 GLN A N 1
ATOM 3216 C CA . GLN A 1 401 ? 54.272 -25.342 -45.459 1.00 43.91 401 GLN A CA 1
ATOM 3217 C C . GLN A 1 401 ? 53.655 -26.734 -45.673 1.00 43.91 401 GLN A C 1
ATOM 3219 O O . GLN A 1 401 ? 54.386 -27.714 -45.792 1.00 43.91 401 GLN A O 1
ATOM 3224 N N . ALA A 1 402 ? 52.340 -26.783 -45.899 1.00 32.47 402 ALA A N 1
ATOM 3225 C CA . ALA A 1 402 ? 51.720 -27.745 -46.808 1.00 32.47 402 ALA A CA 1
ATOM 3226 C C . ALA A 1 402 ? 50.417 -27.165 -47.381 1.00 32.47 402 ALA A C 1
ATOM 3228 O O . ALA A 1 402 ? 49.615 -26.551 -46.682 1.00 32.47 402 ALA A O 1
ATOM 3229 N N . SER A 1 403 ? 50.281 -27.316 -48.690 1.00 34.84 403 SER A N 1
ATOM 3230 C CA . SER A 1 403 ? 49.283 -26.713 -49.563 1.00 34.84 403 SER A CA 1
ATOM 3231 C C . SER A 1 403 ? 47.877 -27.304 -49.407 1.00 34.84 403 SER A C 1
ATOM 3233 O O . SER A 1 403 ? 47.727 -28.508 -49.248 1.00 34.84 403 SER A O 1
ATOM 3235 N N . ILE A 1 404 ? 46.880 -26.426 -49.553 1.00 42.75 404 ILE A N 1
ATOM 3236 C CA . ILE A 1 404 ? 45.575 -26.594 -50.223 1.00 42.75 404 ILE A CA 1
ATOM 3237 C C . ILE A 1 404 ? 44.977 -28.015 -50.211 1.00 42.75 404 ILE A C 1
ATOM 3239 O O . ILE A 1 404 ? 45.311 -28.843 -51.057 1.00 42.75 404 ILE A O 1
ATOM 3243 N N . LEU A 1 405 ? 43.945 -28.206 -49.387 1.00 34.19 405 LEU A N 1
ATOM 3244 C CA . LEU A 1 405 ? 42.759 -28.973 -49.770 1.00 34.19 405 LEU A CA 1
ATOM 3245 C C . LEU A 1 405 ? 41.547 -28.060 -49.573 1.00 34.19 405 LEU A C 1
ATOM 3247 O O . LEU A 1 405 ? 41.226 -27.676 -48.456 1.00 34.19 405 LEU A O 1
ATOM 3251 N N . ILE A 1 406 ? 40.928 -27.665 -50.684 1.00 43.91 406 ILE A N 1
ATOM 3252 C CA . ILE A 1 406 ? 39.613 -27.027 -50.693 1.00 43.91 406 ILE A CA 1
ATOM 3253 C C . ILE A 1 406 ? 38.612 -28.142 -50.383 1.00 43.91 406 ILE A C 1
ATOM 3255 O O . ILE A 1 406 ? 38.360 -28.993 -51.236 1.00 43.91 406 ILE A O 1
ATOM 3259 N N . PHE A 1 407 ? 38.088 -28.166 -49.160 1.00 40.72 407 PHE A N 1
ATOM 3260 C CA . PHE A 1 407 ? 36.849 -28.864 -48.840 1.00 40.72 407 PHE A CA 1
ATOM 3261 C C . PHE A 1 407 ? 35.743 -27.805 -48.768 1.00 40.72 407 PHE A C 1
ATOM 3263 O O . PHE A 1 407 ? 35.661 -27.037 -47.819 1.00 40.72 407 PHE A O 1
ATOM 3270 N N . ASP A 1 408 ? 34.909 -27.741 -49.806 1.00 43.44 408 ASP A N 1
ATOM 3271 C CA . ASP A 1 408 ? 33.828 -26.754 -49.982 1.00 43.44 408 ASP A CA 1
ATOM 3272 C C . ASP A 1 408 ? 32.607 -26.983 -49.055 1.00 43.44 408 ASP A C 1
ATOM 3274 O O . ASP A 1 408 ? 31.465 -26.733 -49.443 1.00 43.44 408 ASP A O 1
ATOM 3278 N N . ASP A 1 409 ? 32.807 -27.446 -47.817 1.00 50.72 409 ASP A N 1
ATOM 3279 C CA . ASP A 1 409 ? 31.727 -27.517 -46.827 1.00 50.72 409 ASP A CA 1
ATOM 3280 C C . ASP A 1 409 ? 32.223 -27.115 -45.421 1.00 50.72 409 ASP A C 1
ATOM 3282 O O . ASP A 1 409 ? 32.739 -27.957 -44.680 1.00 50.72 409 ASP A O 1
ATOM 3286 N N . PRO A 1 410 ? 32.074 -25.836 -45.015 1.00 55.38 410 PRO A N 1
ATOM 3287 C CA . PRO A 1 410 ? 32.576 -25.323 -43.733 1.00 55.38 410 PRO A CA 1
ATOM 3288 C C . PRO A 1 410 ? 31.929 -25.986 -42.503 1.00 55.38 410 PRO A C 1
ATOM 3290 O O . PRO A 1 410 ? 32.390 -25.801 -41.381 1.00 55.38 410 PRO A O 1
ATOM 3293 N N . ILE A 1 411 ? 30.873 -26.785 -42.689 1.00 54.0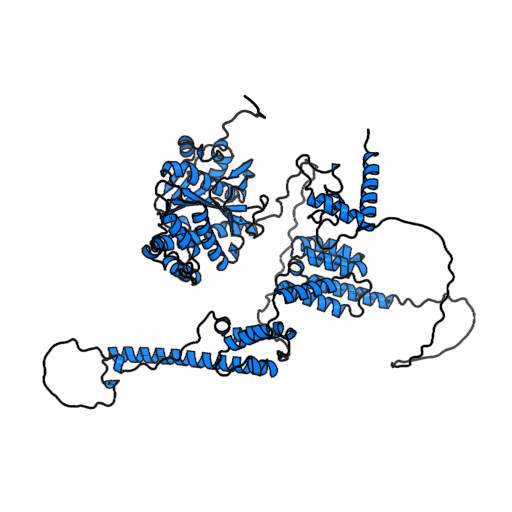9 411 ILE A N 1
ATOM 3294 C CA . ILE A 1 411 ? 30.241 -27.583 -41.630 1.00 54.09 411 ILE A CA 1
ATOM 3295 C C . ILE A 1 411 ? 30.988 -28.916 -41.425 1.00 54.09 411 ILE A C 1
ATOM 3297 O O . ILE A 1 411 ? 31.021 -29.454 -40.314 1.00 54.09 411 ILE A O 1
ATOM 3301 N N . ALA A 1 412 ? 31.623 -29.447 -42.477 1.00 56.62 412 ALA A N 1
ATOM 3302 C CA . ALA A 1 412 ? 32.363 -30.705 -42.443 1.00 56.62 412 ALA A CA 1
ATOM 3303 C C . ALA A 1 412 ? 33.723 -30.592 -41.724 1.00 56.62 412 ALA A C 1
ATOM 3305 O O . ALA A 1 412 ? 34.262 -31.607 -41.286 1.00 56.62 412 ALA A O 1
ATOM 3306 N N . GLU A 1 413 ? 34.245 -29.382 -41.526 1.00 55.62 413 GLU A N 1
ATOM 3307 C CA . GLU A 1 413 ? 35.504 -29.133 -40.802 1.00 55.62 413 GLU A CA 1
ATOM 3308 C C . GLU A 1 413 ? 35.322 -28.898 -39.291 1.00 55.62 413 GLU A C 1
ATOM 3310 O O . GLU A 1 413 ? 36.298 -28.881 -38.546 1.00 55.62 413 GLU A O 1
ATOM 3315 N N . LEU A 1 414 ? 34.082 -28.752 -38.814 1.00 57.66 414 LEU A N 1
ATOM 3316 C CA . LEU A 1 414 ? 33.776 -28.585 -37.390 1.00 57.66 414 LEU A CA 1
ATOM 3317 C C . LEU A 1 414 ? 33.927 -29.922 -36.639 1.00 57.66 414 LEU A C 1
ATOM 3319 O O . LEU A 1 414 ? 33.484 -30.965 -37.137 1.00 57.66 414 LEU A O 1
ATOM 3323 N N . SER A 1 415 ? 34.492 -29.899 -35.428 1.00 67.88 415 SER A N 1
ATOM 3324 C CA . SER A 1 415 ? 34.491 -31.053 -34.509 1.00 67.88 415 SER A CA 1
ATOM 3325 C C . SER A 1 415 ? 33.064 -31.452 -34.099 1.00 67.88 415 SER A C 1
ATOM 3327 O O . SER A 1 415 ? 32.112 -30.693 -34.291 1.00 67.88 415 SER A O 1
ATOM 3329 N N . ASN A 1 416 ? 32.871 -32.645 -33.527 1.00 68.12 416 ASN A N 1
ATOM 3330 C CA . ASN A 1 416 ? 31.534 -33.112 -33.131 1.00 68.12 416 ASN A CA 1
ATOM 3331 C C . ASN A 1 416 ? 30.859 -32.154 -32.129 1.00 68.12 416 ASN A C 1
ATOM 3333 O O . ASN A 1 416 ? 29.655 -31.903 -32.222 1.00 68.12 416 ASN A O 1
ATOM 3337 N N . GLU A 1 417 ? 31.633 -31.566 -31.219 1.00 65.81 417 GLU A N 1
ATOM 3338 C CA . GLU A 1 417 ? 31.185 -30.567 -30.252 1.00 65.81 417 GLU A CA 1
ATOM 3339 C C . GLU A 1 417 ? 30.818 -29.229 -30.922 1.00 65.81 417 GLU A C 1
ATOM 3341 O O . GLU A 1 417 ? 29.762 -28.661 -30.631 1.00 65.81 417 GLU A O 1
ATOM 3346 N N . GLU A 1 418 ? 31.622 -28.748 -31.874 1.00 66.56 418 GLU A N 1
ATOM 3347 C CA . GLU A 1 418 ? 31.369 -27.493 -32.602 1.00 66.56 418 GLU A CA 1
ATOM 3348 C C . GLU A 1 418 ? 30.167 -27.614 -33.555 1.00 66.56 418 GLU A C 1
ATOM 3350 O O . GLU A 1 418 ? 29.340 -26.702 -33.641 1.00 66.56 418 GLU A O 1
ATOM 3355 N N . ARG A 1 419 ? 29.984 -28.781 -34.191 1.00 68.19 419 ARG A N 1
ATOM 3356 C CA . ARG A 1 419 ? 28.775 -29.111 -34.969 1.00 68.19 419 ARG A CA 1
ATOM 3357 C C . ARG A 1 419 ? 27.529 -29.120 -34.094 1.00 68.19 419 ARG A C 1
ATOM 3359 O O . ARG A 1 419 ? 26.487 -28.615 -34.506 1.00 68.19 419 ARG A O 1
ATOM 3366 N N . SER A 1 420 ? 27.632 -29.662 -32.881 1.00 68.50 420 SER A N 1
ATOM 3367 C CA . SER A 1 420 ? 26.529 -29.686 -31.913 1.00 68.50 420 SER A CA 1
ATOM 3368 C C . SER A 1 420 ? 26.141 -28.269 -31.472 1.00 68.50 420 SER A C 1
ATOM 3370 O O . SER A 1 420 ? 24.954 -27.937 -31.420 1.00 68.50 420 SER A O 1
ATOM 3372 N N . ALA A 1 421 ? 27.132 -27.406 -31.220 1.00 72.12 421 ALA A N 1
ATOM 3373 C CA . ALA A 1 421 ? 26.924 -26.002 -30.866 1.00 72.12 421 ALA A CA 1
ATOM 3374 C C . ALA A 1 421 ? 26.307 -25.189 -32.020 1.00 72.12 421 ALA A C 1
ATOM 3376 O O . ALA A 1 421 ? 25.365 -24.420 -31.796 1.00 72.12 421 ALA A O 1
ATOM 3377 N N . TYR A 1 422 ? 26.775 -25.401 -33.254 1.00 72.69 422 TYR A N 1
ATOM 3378 C CA . TYR A 1 422 ? 26.197 -24.796 -34.454 1.00 72.69 422 TYR A CA 1
ATOM 3379 C C . TYR A 1 422 ? 24.753 -25.260 -34.688 1.00 72.69 422 TYR A C 1
ATOM 3381 O O . TYR A 1 422 ? 23.868 -24.434 -34.906 1.00 72.69 422 TYR A O 1
ATOM 3389 N N . GLN A 1 423 ? 24.476 -26.562 -34.564 1.00 74.94 423 GLN A N 1
ATOM 3390 C CA . GLN A 1 423 ? 23.135 -27.122 -34.746 1.00 74.94 423 GLN A CA 1
ATOM 3391 C C . GLN A 1 423 ? 22.138 -26.580 -33.709 1.00 74.94 423 GLN A C 1
ATOM 3393 O O . GLN A 1 423 ? 20.997 -26.246 -34.050 1.00 74.94 423 GLN A O 1
ATOM 3398 N N . LEU A 1 424 ? 22.566 -26.432 -32.451 1.00 76.88 424 LEU A N 1
ATOM 3399 C CA . LEU A 1 424 ? 21.765 -25.797 -31.405 1.00 76.88 424 LEU A CA 1
ATOM 3400 C C . LEU A 1 424 ? 21.499 -24.320 -31.730 1.00 76.88 424 LEU A C 1
ATOM 3402 O O . LEU A 1 424 ? 20.354 -23.870 -31.665 1.00 76.88 424 LEU A O 1
ATOM 3406 N N . ALA A 1 425 ? 22.525 -23.569 -32.136 1.00 74.94 425 ALA A N 1
ATOM 3407 C CA . ALA A 1 425 ? 22.381 -22.164 -32.511 1.00 74.94 425 ALA A CA 1
ATOM 3408 C C . ALA A 1 425 ? 21.485 -21.963 -33.744 1.00 74.94 425 ALA A C 1
ATOM 3410 O O . ALA A 1 425 ? 20.694 -21.018 -33.785 1.00 74.94 425 ALA A O 1
ATOM 3411 N N . TYR A 1 426 ? 21.558 -22.866 -34.723 1.00 76.38 426 TYR A N 1
ATOM 3412 C CA . TYR A 1 426 ? 20.699 -22.874 -35.904 1.00 76.38 426 TYR A CA 1
ATOM 3413 C C . TYR A 1 426 ? 19.238 -23.178 -35.549 1.00 76.38 426 TYR A C 1
ATOM 3415 O O . TYR A 1 426 ? 18.326 -22.524 -36.059 1.00 76.38 426 TYR A O 1
ATOM 3423 N N . THR A 1 427 ? 19.008 -24.103 -34.612 1.00 76.25 427 THR A N 1
ATOM 3424 C CA . THR A 1 427 ? 17.667 -24.410 -34.089 1.00 76.25 427 THR A CA 1
ATOM 3425 C C . THR A 1 427 ? 17.076 -23.201 -33.356 1.00 76.25 427 THR A C 1
ATOM 3427 O O . THR A 1 427 ? 15.975 -22.762 -33.682 1.00 76.25 427 THR A O 1
ATOM 3430 N N . ILE A 1 428 ? 17.851 -22.563 -32.470 1.00 77.50 428 ILE A N 1
ATOM 3431 C CA . ILE A 1 428 ? 17.452 -21.323 -31.780 1.00 77.50 428 ILE A CA 1
ATOM 3432 C C . ILE A 1 428 ? 17.172 -20.190 -32.783 1.00 77.50 428 ILE A C 1
ATOM 3434 O O . ILE A 1 428 ? 16.232 -19.415 -32.602 1.00 77.50 428 ILE A O 1
ATOM 3438 N N . TYR A 1 429 ? 17.978 -20.066 -33.842 1.00 80.50 429 TYR A N 1
ATOM 3439 C CA . TYR A 1 429 ? 17.753 -19.094 -34.912 1.00 80.50 429 TYR A CA 1
ATOM 3440 C C . TYR A 1 429 ? 16.422 -19.332 -35.632 1.00 80.50 429 TYR A C 1
ATOM 3442 O O . TYR A 1 429 ? 15.671 -18.374 -35.833 1.00 80.50 429 TYR A O 1
ATOM 3450 N N . LYS A 1 430 ? 16.119 -20.586 -35.990 1.00 78.50 430 LYS A N 1
ATOM 3451 C CA . LYS A 1 430 ? 14.867 -20.961 -36.654 1.00 78.50 430 LYS A CA 1
ATOM 3452 C C . LYS A 1 430 ? 13.661 -20.622 -35.779 1.00 78.50 430 LYS A C 1
ATOM 3454 O O . LYS A 1 430 ? 12.769 -19.919 -36.242 1.00 78.50 430 LYS A O 1
ATOM 3459 N N . ASP A 1 431 ? 13.700 -20.987 -34.500 1.00 78.69 431 ASP A N 1
ATOM 3460 C CA . ASP A 1 431 ? 12.624 -20.680 -33.551 1.00 78.69 431 ASP A CA 1
ATOM 3461 C C . ASP A 1 431 ? 12.425 -19.163 -33.388 1.00 78.69 431 ASP A C 1
ATOM 3463 O O . ASP A 1 431 ? 11.302 -18.652 -33.427 1.00 78.69 431 ASP A O 1
ATOM 3467 N N . ARG A 1 432 ? 13.522 -18.401 -33.265 1.00 77.81 432 ARG A N 1
ATOM 3468 C CA . ARG A 1 432 ? 13.472 -16.930 -33.190 1.00 77.81 432 ARG A CA 1
ATOM 3469 C C . ARG A 1 432 ? 12.925 -16.303 -34.471 1.00 77.81 432 ARG A C 1
ATOM 3471 O O . ARG A 1 432 ? 12.225 -15.293 -34.392 1.00 77.81 432 ARG A O 1
ATOM 3478 N N . ARG A 1 433 ? 13.239 -16.873 -35.637 1.00 80.38 433 ARG A N 1
ATOM 3479 C CA . ARG A 1 433 ? 12.745 -16.410 -36.939 1.00 80.38 433 ARG A CA 1
ATOM 3480 C C . ARG A 1 433 ? 11.256 -16.691 -37.092 1.00 80.38 433 ARG A C 1
ATOM 3482 O O . ARG A 1 433 ? 10.524 -15.781 -37.463 1.00 80.38 433 ARG A O 1
ATOM 3489 N N . ASP A 1 434 ? 10.803 -17.876 -3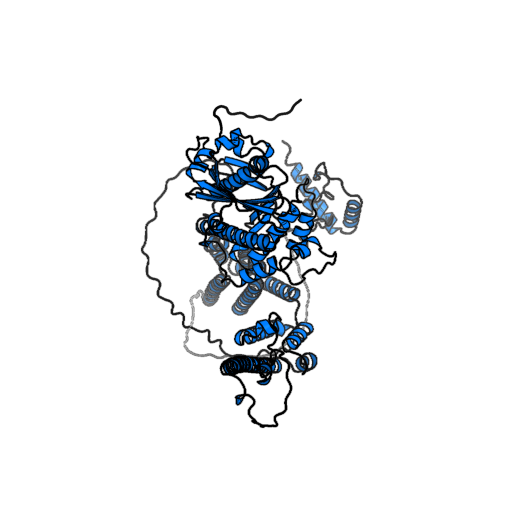6.704 1.00 82.12 434 ASP A N 1
ATOM 3490 C CA . ASP A 1 434 ? 9.389 -18.246 -36.745 1.00 82.12 434 ASP A CA 1
ATOM 3491 C C . ASP A 1 434 ? 8.547 -17.344 -35.827 1.00 82.12 434 ASP A C 1
ATOM 3493 O O . ASP A 1 434 ? 7.461 -16.899 -36.204 1.00 82.12 434 ASP A O 1
ATOM 3497 N N . LEU A 1 435 ? 9.051 -17.012 -34.632 1.00 78.81 435 LEU A N 1
ATOM 3498 C CA . LEU A 1 435 ? 8.401 -16.057 -33.726 1.00 78.81 435 LEU A CA 1
ATOM 3499 C C . LEU A 1 435 ? 8.385 -14.627 -34.289 1.00 78.81 435 LEU A C 1
ATOM 3501 O O . LEU A 1 435 ? 7.378 -13.928 -34.152 1.00 78.81 435 LEU A O 1
ATOM 3505 N N . TYR A 1 436 ? 9.473 -14.194 -34.933 1.00 81.69 436 TYR A N 1
ATOM 3506 C CA . TYR A 1 436 ? 9.548 -12.898 -35.611 1.00 81.69 436 TYR A CA 1
ATOM 3507 C C . TYR A 1 436 ? 8.536 -12.801 -36.766 1.00 81.69 436 TYR A C 1
ATOM 3509 O O . TYR A 1 436 ? 7.771 -11.837 -36.834 1.00 81.69 436 TYR A O 1
ATOM 3517 N N . ASP A 1 437 ? 8.473 -13.818 -37.628 1.00 81.38 437 ASP A N 1
ATOM 3518 C CA . ASP A 1 437 ? 7.570 -13.855 -38.782 1.00 81.38 437 ASP A CA 1
ATOM 3519 C C . ASP A 1 437 ? 6.096 -13.894 -38.334 1.00 81.38 437 ASP A C 1
ATOM 3521 O O . ASP A 1 437 ? 5.255 -13.176 -38.886 1.00 81.38 437 ASP A O 1
ATOM 3525 N N . LYS A 1 438 ? 5.780 -14.641 -37.263 1.00 85.19 438 LYS A N 1
ATOM 3526 C CA . LYS A 1 438 ? 4.447 -14.640 -36.630 1.00 85.19 438 LYS A CA 1
ATOM 3527 C C . LYS A 1 438 ? 4.065 -13.260 -36.098 1.00 85.19 438 LYS A C 1
ATOM 3529 O O . LYS A 1 438 ? 2.974 -12.777 -36.406 1.00 85.19 438 LYS A O 1
ATOM 3534 N N . GLN A 1 439 ? 4.954 -12.606 -35.345 1.00 82.38 439 GLN A N 1
ATOM 3535 C CA . GLN A 1 439 ? 4.703 -11.259 -34.825 1.00 82.38 439 GLN A CA 1
ATOM 3536 C C . GLN A 1 439 ? 4.487 -10.265 -35.975 1.00 82.38 439 GLN A C 1
ATOM 3538 O O . GLN A 1 439 ? 3.545 -9.473 -35.942 1.00 82.38 439 GLN A O 1
ATOM 3543 N N . ARG A 1 440 ? 5.295 -10.343 -37.040 1.00 83.25 440 ARG A N 1
ATOM 3544 C CA . ARG A 1 440 ? 5.157 -9.472 -38.212 1.00 83.25 440 ARG A CA 1
ATOM 3545 C C . ARG A 1 440 ? 3.828 -9.679 -38.942 1.00 83.25 440 ARG A C 1
ATOM 3547 O O . ARG A 1 440 ? 3.192 -8.695 -39.312 1.00 83.25 440 ARG A O 1
ATOM 3554 N N . ALA A 1 441 ? 3.386 -10.925 -39.105 1.00 84.44 441 ALA A N 1
ATOM 3555 C CA . ALA A 1 441 ? 2.103 -11.244 -39.728 1.00 84.44 441 ALA A CA 1
ATOM 3556 C C . ALA A 1 441 ? 0.902 -10.748 -38.900 1.00 84.44 441 ALA A C 1
ATOM 3558 O O . ALA A 1 441 ? -0.111 -10.327 -39.460 1.00 84.44 441 ALA A O 1
ATOM 3559 N N . LEU A 1 442 ? 0.993 -10.786 -37.566 1.00 82.88 442 LEU A N 1
ATOM 3560 C CA . LEU A 1 442 ? -0.043 -10.241 -36.683 1.00 82.88 442 LEU A CA 1
ATOM 3561 C C . LEU A 1 442 ? -0.085 -8.708 -36.733 1.00 82.88 442 LEU A C 1
ATOM 3563 O O . LEU A 1 442 ? -1.177 -8.140 -36.805 1.00 82.88 442 LEU A O 1
ATOM 3567 N N . LEU A 1 443 ? 1.080 -8.053 -36.771 1.00 82.88 443 LEU A N 1
ATOM 3568 C CA . LEU A 1 443 ? 1.183 -6.602 -36.944 1.00 82.88 443 LEU A CA 1
ATOM 3569 C C . LEU A 1 443 ? 0.580 -6.155 -38.283 1.00 82.88 443 LEU A C 1
ATOM 3571 O O . LEU A 1 443 ? -0.216 -5.224 -38.299 1.00 82.88 443 LEU A O 1
ATOM 3575 N N . ASP A 1 444 ? 0.864 -6.849 -39.387 1.00 83.69 444 ASP A N 1
ATOM 3576 C CA . ASP A 1 444 ? 0.297 -6.525 -40.706 1.00 83.69 444 ASP A CA 1
ATOM 3577 C C . ASP A 1 444 ? -1.240 -6.643 -40.734 1.00 83.69 444 ASP A C 1
ATOM 3579 O O . ASP A 1 444 ? -1.951 -5.780 -41.261 1.00 83.69 444 ASP A O 1
ATOM 3583 N N . LYS A 1 445 ? -1.787 -7.664 -40.059 1.00 85.69 445 LYS A N 1
ATOM 3584 C CA . LYS A 1 445 ? -3.239 -7.815 -39.872 1.00 85.69 445 LYS A CA 1
ATOM 3585 C C . LYS A 1 445 ? -3.838 -6.667 -39.058 1.00 85.69 445 LYS A C 1
ATOM 3587 O O . LYS A 1 445 ? -4.914 -6.182 -39.407 1.00 85.69 445 LYS A O 1
ATOM 3592 N N . LEU A 1 446 ? -3.165 -6.235 -37.990 1.00 83.94 446 LEU A N 1
ATOM 3593 C CA . LEU A 1 446 ? -3.611 -5.112 -37.160 1.00 83.94 446 LEU A CA 1
ATOM 3594 C C . LEU A 1 446 ? -3.529 -3.783 -37.929 1.00 83.94 446 LEU A C 1
ATOM 3596 O O . LEU A 1 446 ? -4.464 -2.987 -37.897 1.00 83.94 446 LEU A O 1
ATOM 3600 N N . GLN A 1 447 ? -2.466 -3.587 -38.706 1.00 84.38 447 GLN A N 1
ATOM 3601 C CA . GLN A 1 447 ? -2.269 -2.423 -39.567 1.00 84.38 447 GLN A CA 1
ATOM 3602 C C . GLN A 1 447 ? -3.343 -2.335 -40.662 1.00 84.38 447 GLN A C 1
ATOM 3604 O O . GLN A 1 447 ? -3.919 -1.267 -40.890 1.00 84.38 447 GLN A O 1
ATOM 3609 N N . THR A 1 448 ? -3.673 -3.470 -41.287 1.00 86.69 448 THR A N 1
ATOM 3610 C CA . THR A 1 448 ? -4.771 -3.599 -42.260 1.00 86.69 448 THR A CA 1
ATOM 3611 C C . THR A 1 448 ? -6.129 -3.303 -41.623 1.00 86.69 448 THR A C 1
ATOM 3613 O O . THR A 1 448 ? -7.009 -2.717 -42.256 1.00 86.69 448 THR A O 1
ATOM 3616 N N . TRP A 1 449 ? -6.328 -3.704 -40.365 1.00 86.94 449 TRP A N 1
ATOM 3617 C CA . TRP A 1 449 ? -7.548 -3.386 -39.628 1.00 86.94 449 TRP A CA 1
ATOM 3618 C C . TRP A 1 449 ? -7.656 -1.881 -39.356 1.00 86.94 449 TRP A C 1
ATOM 3620 O O . TRP A 1 449 ? -8.684 -1.293 -39.687 1.00 86.94 449 TRP A O 1
ATOM 3630 N N . MET A 1 450 ? -6.588 -1.236 -38.865 1.00 83.50 450 MET A N 1
ATOM 3631 C CA . MET A 1 450 ? -6.563 0.213 -38.606 1.00 83.50 450 MET A CA 1
ATOM 3632 C C . MET A 1 450 ? -6.829 1.038 -39.869 1.00 83.50 450 MET A C 1
ATOM 3634 O O . MET A 1 450 ? -7.578 2.009 -39.835 1.00 83.50 450 MET A O 1
ATOM 3638 N N . THR A 1 451 ? -6.265 0.637 -41.011 1.00 84.69 451 THR A N 1
ATOM 3639 C CA . THR A 1 451 ? -6.515 1.319 -42.295 1.00 84.69 451 THR A CA 1
ATOM 3640 C C . THR A 1 451 ? -7.955 1.180 -42.784 1.00 84.69 451 THR A C 1
ATOM 3642 O O . THR A 1 451 ? -8.430 2.053 -43.507 1.00 84.69 451 THR A O 1
ATOM 3645 N N . LYS A 1 452 ? -8.676 0.129 -42.378 1.00 85.94 452 LYS A N 1
ATOM 3646 C CA . LYS A 1 452 ? -10.102 -0.057 -42.697 1.00 85.94 452 LYS A CA 1
ATOM 3647 C C . LYS A 1 452 ? -11.038 0.612 -41.690 1.00 85.94 452 LYS A C 1
ATOM 3649 O O . LYS A 1 452 ? -12.145 0.993 -42.063 1.00 85.94 452 LYS A O 1
ATOM 3654 N N . SER A 1 453 ? -10.623 0.731 -40.430 1.00 84.81 453 SER A N 1
ATOM 3655 C CA . SER A 1 453 ? -11.448 1.253 -39.334 1.00 84.81 453 SER A CA 1
ATOM 3656 C C . SER A 1 453 ? -11.287 2.759 -39.098 1.00 84.81 453 SER A C 1
ATOM 3658 O O . SER A 1 453 ? -11.978 3.318 -38.252 1.00 84.81 453 SER A O 1
ATOM 3660 N N . VAL A 1 454 ? -10.425 3.447 -39.851 1.00 85.88 454 VAL A N 1
ATOM 3661 C CA . VAL A 1 454 ? -10.193 4.895 -39.734 1.00 85.88 454 VAL A CA 1
ATOM 3662 C C . VAL A 1 454 ? -10.604 5.619 -41.016 1.00 85.88 454 VAL A C 1
ATOM 3664 O O . VAL A 1 454 ? -10.370 5.138 -42.124 1.00 85.88 454 VAL A O 1
ATOM 3667 N N . ALA A 1 455 ? -11.240 6.789 -40.888 1.00 83.50 455 ALA A N 1
ATOM 3668 C CA . ALA A 1 455 ? -11.639 7.583 -42.047 1.00 83.50 455 ALA A CA 1
ATOM 3669 C C . ALA A 1 455 ? -10.430 8.031 -42.888 1.00 83.50 455 ALA A C 1
ATOM 3671 O O . ALA A 1 455 ? -9.346 8.311 -42.376 1.00 83.50 455 ALA A O 1
ATOM 3672 N N . SER A 1 456 ? -10.640 8.172 -44.201 1.00 79.69 456 SER A N 1
ATOM 3673 C CA . SER A 1 456 ? -9.574 8.514 -45.157 1.00 79.69 456 SER A CA 1
ATOM 3674 C C . SER A 1 456 ? -8.848 9.830 -44.832 1.00 79.69 456 SER A C 1
ATOM 3676 O O . SER A 1 456 ? -7.665 9.961 -45.137 1.00 79.69 456 SER A O 1
ATOM 3678 N N . SER A 1 457 ? -9.518 10.789 -44.185 1.00 79.19 457 SER A N 1
ATOM 3679 C CA . SER A 1 457 ? -8.916 12.045 -43.721 1.00 79.19 457 SER A CA 1
ATOM 3680 C C . SER A 1 457 ? -7.808 11.812 -42.691 1.00 79.19 457 SER A C 1
ATOM 3682 O O . SER A 1 457 ? -6.695 12.290 -42.891 1.00 79.19 457 SER A O 1
ATOM 3684 N N . TYR A 1 458 ? -8.084 11.027 -41.648 1.00 80.25 458 TYR A N 1
ATOM 3685 C CA . TYR A 1 458 ? -7.117 10.700 -40.595 1.00 80.25 458 TYR A CA 1
ATOM 3686 C C . TYR A 1 458 ? -6.060 9.705 -41.070 1.00 80.25 458 TYR A C 1
ATOM 3688 O O . TYR A 1 458 ? -4.896 9.814 -40.705 1.00 80.25 458 TYR A O 1
ATOM 3696 N N . SER A 1 459 ? -6.419 8.781 -41.965 1.00 79.44 459 SER A N 1
ATOM 3697 C CA . SER A 1 459 ? -5.434 7.876 -42.563 1.00 79.44 459 SER A CA 1
ATOM 3698 C C . SER A 1 459 ? -4.349 8.631 -43.340 1.00 79.44 459 SER A C 1
ATOM 3700 O O . SER A 1 459 ? -3.214 8.172 -43.369 1.00 79.44 459 SER A O 1
ATOM 3702 N N . LYS A 1 460 ? -4.662 9.772 -43.969 1.00 79.44 460 LYS A N 1
ATOM 3703 C CA . LYS A 1 460 ? -3.669 10.572 -44.707 1.00 79.44 460 LYS A CA 1
ATOM 3704 C C . LYS A 1 460 ? -2.749 11.382 -43.792 1.00 79.44 460 LYS A C 1
ATOM 3706 O O . LYS A 1 460 ? -1.616 11.647 -44.182 1.00 79.44 460 LYS A O 1
ATOM 3711 N N . THR A 1 461 ? -3.229 11.792 -42.618 1.00 78.19 461 THR A N 1
ATOM 3712 C CA . THR A 1 461 ? -2.473 12.636 -41.679 1.00 78.19 461 THR A CA 1
ATOM 3713 C C . THR A 1 461 ? -1.715 11.825 -40.630 1.00 78.19 461 THR A C 1
ATOM 3715 O O . THR A 1 461 ? -0.607 12.205 -40.270 1.00 78.19 461 THR A O 1
ATOM 3718 N N . CYS A 1 462 ? -2.271 10.701 -40.167 1.00 76.44 462 CYS A N 1
ATOM 3719 C CA . CYS A 1 462 ? -1.714 9.903 -39.070 1.00 76.44 462 CYS A CA 1
ATOM 3720 C C . CYS A 1 462 ? -0.898 8.687 -39.543 1.00 76.44 462 CYS A C 1
ATOM 3722 O O . CYS A 1 462 ? 0.023 8.267 -38.841 1.00 76.44 462 CYS A O 1
ATOM 3724 N N . PHE A 1 463 ? -1.201 8.097 -40.711 1.00 84.31 463 PHE A N 1
ATOM 3725 C CA . PHE A 1 463 ? -0.541 6.862 -41.163 1.00 84.31 463 PHE A CA 1
ATOM 3726 C C . PHE A 1 463 ? 0.602 7.146 -42.137 1.00 84.31 463 PHE A C 1
ATOM 3728 O O . PHE A 1 463 ? 0.411 7.340 -43.337 1.00 84.31 463 PHE A O 1
ATOM 3735 N N . HIS A 1 464 ? 1.829 7.109 -41.618 1.00 77.38 464 HIS A N 1
ATOM 3736 C CA . HIS A 1 464 ? 3.042 7.193 -42.428 1.00 77.38 464 HIS A CA 1
ATOM 3737 C C . HIS A 1 464 ? 3.672 5.812 -42.634 1.00 77.38 464 HIS A C 1
ATOM 3739 O O . HIS A 1 464 ? 3.890 5.072 -41.680 1.00 77.38 464 HIS A O 1
ATOM 3745 N N . HIS A 1 465 ? 4.063 5.503 -43.872 1.00 70.62 465 HIS A N 1
ATOM 3746 C CA . HIS A 1 465 ? 4.632 4.207 -44.279 1.00 70.62 465 HIS A CA 1
ATOM 3747 C C . HIS A 1 465 ? 5.932 3.799 -43.558 1.00 70.62 465 HIS A C 1
ATOM 3749 O O . HIS A 1 465 ? 6.282 2.624 -43.565 1.00 70.62 465 HIS A O 1
ATOM 3755 N N . LYS A 1 466 ? 6.659 4.750 -42.953 1.00 70.19 466 LYS A N 1
ATOM 3756 C CA . LYS A 1 466 ? 7.880 4.482 -42.167 1.00 70.19 466 LYS A CA 1
ATOM 3757 C C . LYS A 1 466 ? 7.629 4.345 -40.665 1.00 70.19 466 LYS A C 1
ATOM 3759 O O . LYS A 1 466 ? 8.548 3.967 -39.949 1.00 70.19 466 LYS A O 1
ATOM 3764 N N . ARG A 1 467 ? 6.429 4.698 -40.199 1.00 76.94 467 ARG A N 1
ATOM 3765 C CA . ARG A 1 467 ? 6.082 4.718 -38.777 1.00 76.94 467 ARG A CA 1
ATOM 3766 C C . ARG A 1 467 ? 5.529 3.371 -38.320 1.00 76.94 467 ARG A C 1
ATOM 3768 O O . ARG A 1 467 ? 4.949 2.626 -39.109 1.00 76.94 467 ARG A O 1
ATOM 3775 N N . THR A 1 468 ? 5.729 3.070 -37.045 1.00 80.81 468 THR A N 1
ATOM 3776 C CA . THR A 1 468 ? 5.216 1.873 -36.374 1.00 80.81 468 THR A CA 1
ATOM 3777 C C . THR A 1 468 ? 3.728 2.010 -36.042 1.00 80.81 468 THR A C 1
ATOM 3779 O O . THR A 1 468 ? 3.177 3.109 -36.021 1.00 80.81 468 THR A O 1
ATOM 3782 N N . ILE A 1 469 ? 3.068 0.887 -35.743 1.00 79.56 469 ILE A N 1
ATOM 3783 C CA . ILE A 1 469 ? 1.652 0.866 -35.333 1.00 79.56 469 ILE A CA 1
ATOM 3784 C C . ILE A 1 469 ? 1.423 1.689 -34.059 1.00 79.56 469 ILE A C 1
ATOM 3786 O O . ILE A 1 469 ? 0.401 2.361 -33.944 1.00 79.56 469 ILE A O 1
ATOM 3790 N N . LYS A 1 470 ? 2.394 1.693 -33.140 1.00 80.44 470 LYS A N 1
ATOM 3791 C CA . LYS A 1 470 ? 2.374 2.546 -31.951 1.00 80.44 470 LYS A CA 1
ATOM 3792 C C . LYS A 1 470 ? 2.319 4.024 -32.333 1.00 80.44 470 LYS A C 1
ATOM 3794 O O . LYS A 1 470 ? 1.412 4.733 -31.928 1.00 80.44 470 LYS A O 1
ATOM 3799 N N . GLU A 1 471 ? 3.230 4.470 -33.191 1.00 81.44 471 GLU A N 1
ATOM 3800 C CA . GLU A 1 471 ? 3.264 5.866 -33.643 1.00 81.44 471 GLU A CA 1
ATOM 3801 C C . GLU A 1 471 ? 2.006 6.258 -34.438 1.00 81.44 471 GLU A C 1
ATOM 3803 O O . GLU A 1 471 ? 1.607 7.420 -34.427 1.00 81.44 471 GLU A O 1
ATOM 3808 N N . TRP A 1 472 ? 1.368 5.306 -35.130 1.00 84.06 472 TRP A N 1
ATOM 3809 C CA . TRP A 1 472 ? 0.067 5.524 -35.773 1.00 84.06 472 TRP A CA 1
ATOM 3810 C C . TRP A 1 472 ? -1.045 5.721 -34.739 1.00 84.06 472 TRP A C 1
ATOM 3812 O O . TRP A 1 472 ? -1.881 6.607 -34.907 1.00 84.06 472 TRP A O 1
ATOM 3822 N N . TYR A 1 473 ? -1.059 4.909 -33.680 1.00 83.44 473 TYR A N 1
ATOM 3823 C CA . TYR A 1 473 ? -2.014 5.026 -32.580 1.00 83.44 473 TYR A CA 1
ATOM 3824 C C . TYR A 1 473 ? -1.819 6.326 -31.790 1.00 83.44 473 TYR A C 1
ATOM 3826 O O . TYR A 1 473 ? -2.794 7.034 -31.550 1.00 83.44 473 TYR A O 1
ATOM 3834 N N . ASP A 1 474 ? -0.577 6.687 -31.464 1.00 80.94 474 ASP A N 1
ATOM 3835 C CA . ASP A 1 474 ? -0.252 7.919 -30.742 1.00 80.94 474 ASP A CA 1
ATOM 3836 C C . ASP A 1 474 ? -0.651 9.163 -31.549 1.00 80.94 474 ASP A C 1
ATOM 3838 O O . ASP A 1 474 ? -1.274 10.070 -31.006 1.00 80.94 474 ASP A O 1
ATOM 3842 N N . ALA A 1 475 ? -0.406 9.174 -32.865 1.00 82.88 475 ALA A N 1
ATOM 3843 C CA . ALA A 1 475 ? -0.835 10.268 -33.739 1.00 82.88 475 ALA A CA 1
ATOM 3844 C C . ALA A 1 475 ? -2.368 10.383 -33.849 1.00 82.88 475 ALA A C 1
ATOM 3846 O O . ALA A 1 475 ? -2.905 11.487 -33.946 1.00 82.88 475 ALA A O 1
ATOM 3847 N N . LEU A 1 476 ? -3.093 9.257 -33.824 1.00 83.50 476 LEU A N 1
ATOM 3848 C CA . LEU A 1 476 ? -4.557 9.281 -33.751 1.00 83.50 476 LEU A CA 1
ATOM 3849 C C . LEU A 1 476 ? -5.027 9.805 -32.391 1.00 83.50 476 LEU A C 1
ATOM 3851 O O . LEU A 1 476 ? -5.918 10.649 -32.338 1.00 83.50 476 LEU A O 1
ATOM 3855 N N . LYS A 1 477 ? -4.404 9.357 -31.300 1.00 81.69 477 LYS A N 1
ATOM 3856 C CA . LYS A 1 477 ? -4.704 9.826 -29.946 1.00 81.69 477 LYS A CA 1
ATOM 3857 C C . LYS A 1 477 ? -4.430 11.323 -29.791 1.00 81.69 477 LYS A C 1
ATOM 3859 O O . LYS A 1 477 ? -5.209 12.006 -29.146 1.00 81.69 477 LYS A O 1
ATOM 3864 N N . GLU A 1 478 ? -3.383 11.855 -30.407 1.00 81.44 478 GLU A N 1
ATOM 3865 C CA . GLU A 1 478 ? -3.094 13.292 -30.396 1.00 81.44 478 GLU A CA 1
ATOM 3866 C C . GLU A 1 478 ? -4.132 14.097 -31.195 1.00 81.44 478 GLU A C 1
ATOM 3868 O O . GLU A 1 478 ? -4.568 15.160 -30.762 1.00 81.44 478 GLU A O 1
ATOM 3873 N N . GLN A 1 479 ? -4.566 13.586 -32.353 1.00 76.62 479 GLN A N 1
ATOM 3874 C CA . GLN A 1 479 ? -5.447 14.331 -33.255 1.00 76.62 479 GLN A CA 1
ATOM 3875 C C . GLN A 1 479 ? -6.941 14.236 -32.894 1.00 76.62 479 GLN A C 1
ATOM 3877 O O . GLN A 1 479 ? -7.698 15.170 -33.171 1.00 76.62 479 GLN A O 1
ATOM 3882 N N . VAL A 1 480 ? -7.392 13.109 -32.336 1.00 75.31 480 VAL A N 1
ATOM 3883 C CA . VAL A 1 480 ? -8.812 12.861 -32.012 1.00 75.31 480 VAL A CA 1
ATOM 3884 C C . VAL A 1 480 ? -9.050 12.320 -30.607 1.00 75.31 480 VAL A C 1
ATOM 3886 O O . VAL A 1 480 ? -10.205 12.089 -30.246 1.00 75.31 480 VAL A O 1
ATOM 3889 N N . GLY A 1 481 ? -7.996 12.117 -29.814 1.00 67.31 481 GLY A N 1
ATOM 3890 C CA . GLY A 1 481 ? -8.142 11.724 -28.422 1.00 67.31 481 GLY A CA 1
ATOM 3891 C C . GLY A 1 481 ? -8.877 12.811 -27.658 1.00 67.31 481 GLY A C 1
ATOM 3892 O O . GLY A 1 481 ? -8.428 13.950 -27.562 1.00 67.31 481 GLY A O 1
ATOM 3893 N N . VAL A 1 482 ? -10.043 12.451 -27.140 1.00 65.12 482 VAL A N 1
ATOM 3894 C CA . VAL A 1 482 ? -10.796 13.314 -26.236 1.00 65.12 482 VAL A CA 1
ATOM 3895 C C . VAL A 1 482 ? -10.141 13.221 -24.860 1.00 65.12 482 VAL A C 1
ATOM 3897 O O . VAL A 1 482 ? -9.850 12.116 -24.397 1.00 65.12 482 VAL A O 1
ATOM 3900 N N . ASP A 1 483 ? -9.900 14.370 -24.225 1.00 68.75 483 ASP A N 1
ATOM 3901 C CA . ASP A 1 483 ? -9.371 14.429 -22.864 1.00 68.75 483 ASP A CA 1
ATOM 3902 C C . ASP A 1 483 ? -10.294 13.655 -21.910 1.00 68.75 483 ASP A C 1
ATOM 3904 O O . ASP A 1 483 ? -11.522 13.780 -21.949 1.00 68.75 483 ASP A O 1
ATOM 3908 N N . GLU A 1 484 ? -9.701 12.843 -21.039 1.00 68.75 484 GLU A N 1
ATOM 3909 C CA . GLU A 1 484 ? -10.437 12.017 -20.085 1.00 68.75 484 GLU A CA 1
ATOM 3910 C C . GLU A 1 484 ? -11.297 12.887 -19.156 1.00 68.75 484 GLU A C 1
ATOM 3912 O O . GLU A 1 484 ? -12.408 12.504 -18.780 1.00 68.75 484 GLU A O 1
ATOM 3917 N N . TYR A 1 485 ? -10.822 14.098 -18.848 1.00 71.38 485 TYR A N 1
ATOM 3918 C CA . TYR A 1 485 ? -11.583 15.098 -18.105 1.00 71.38 485 TYR A CA 1
ATOM 3919 C C . TYR A 1 485 ? -12.864 15.532 -18.834 1.00 71.38 485 TYR A C 1
ATOM 3921 O O . TYR A 1 485 ? -13.925 15.627 -18.210 1.00 71.38 485 TYR A O 1
ATOM 3929 N N . ASP A 1 486 ? -12.798 15.756 -20.149 1.00 72.69 486 ASP A N 1
ATOM 3930 C CA . ASP A 1 486 ? -13.944 16.183 -20.952 1.00 72.69 486 ASP A CA 1
ATOM 3931 C C . ASP A 1 486 ? -14.992 15.069 -21.084 1.00 72.69 486 ASP A C 1
ATOM 3933 O O . ASP A 1 486 ? -16.185 15.343 -20.933 1.00 72.69 486 ASP A O 1
ATOM 3937 N N . ILE A 1 487 ? -14.559 13.812 -21.254 1.00 75.75 487 ILE A N 1
ATOM 3938 C CA . ILE A 1 487 ? -15.452 12.638 -21.271 1.00 75.75 487 ILE A CA 1
ATOM 3939 C C . ILE A 1 487 ? -16.164 12.492 -19.921 1.00 75.75 487 ILE A C 1
ATOM 3941 O O . ILE A 1 487 ? -17.389 12.362 -19.861 1.00 75.75 487 ILE A O 1
ATOM 3945 N N . LYS A 1 488 ? -15.411 12.548 -18.814 1.00 78.88 488 LYS A N 1
ATOM 3946 C CA . LYS A 1 488 ? -15.974 12.458 -17.458 1.00 78.88 488 LYS A CA 1
ATOM 3947 C C . LYS A 1 488 ? -16.985 13.579 -17.205 1.00 78.88 488 LYS A C 1
ATOM 3949 O O . LYS A 1 488 ? -18.052 13.326 -16.643 1.00 78.88 488 LYS A O 1
ATOM 3954 N N . ARG A 1 489 ? -16.693 14.802 -17.660 1.00 79.06 489 ARG A N 1
ATOM 3955 C CA . ARG A 1 489 ? -17.613 15.943 -17.561 1.00 79.06 489 ARG A CA 1
ATOM 3956 C C . ARG A 1 489 ? -18.883 15.729 -18.387 1.00 79.06 489 ARG A C 1
ATOM 3958 O O . ARG A 1 489 ? -19.972 15.965 -17.868 1.00 79.06 489 ARG A O 1
ATOM 3965 N N . GLU A 1 490 ? -18.769 15.246 -19.623 1.00 81.88 490 GLU A N 1
ATOM 3966 C CA . GLU A 1 490 ? -19.924 14.980 -20.490 1.00 81.88 490 GLU A CA 1
ATOM 3967 C C . GLU A 1 490 ? -20.852 13.907 -19.901 1.00 81.88 490 GLU A C 1
ATOM 3969 O O . GLU A 1 490 ? -22.072 14.096 -19.894 1.00 81.88 490 GLU A O 1
ATOM 3974 N N . ILE A 1 491 ? -20.290 12.837 -19.327 1.00 83.69 491 ILE A N 1
ATOM 3975 C CA . ILE A 1 491 ? -21.051 11.780 -18.644 1.00 83.69 491 ILE A CA 1
ATOM 3976 C C . ILE A 1 491 ? -21.763 12.335 -17.402 1.00 83.69 491 ILE A C 1
ATOM 3978 O O . ILE A 1 491 ? -22.951 12.078 -17.204 1.00 83.69 491 ILE A O 1
ATOM 3982 N N . VAL A 1 492 ? -21.083 13.147 -16.584 1.00 84.38 492 VAL A N 1
ATOM 3983 C CA . VAL A 1 492 ? -21.701 13.807 -15.418 1.00 84.38 492 VAL A CA 1
ATOM 3984 C C . VAL A 1 492 ? -22.847 14.729 -15.845 1.00 84.38 492 VAL A C 1
ATOM 3986 O O . VAL A 1 492 ? -23.905 14.745 -15.211 1.00 84.38 492 VAL A O 1
ATOM 3989 N N . ASP A 1 493 ? -22.675 15.486 -16.927 1.00 84.81 493 ASP A N 1
ATOM 3990 C CA . ASP A 1 493 ? -23.720 16.362 -17.454 1.00 84.81 493 ASP A CA 1
ATOM 3991 C C . ASP A 1 493 ? -24.882 15.567 -18.068 1.00 84.81 493 ASP A C 1
ATOM 3993 O O . ASP A 1 493 ? -26.042 15.976 -17.950 1.00 84.81 493 ASP A O 1
ATOM 3997 N N . ALA A 1 494 ? -24.604 14.422 -18.698 1.00 84.75 494 ALA A N 1
ATOM 3998 C CA . ALA A 1 494 ? -25.615 13.488 -19.184 1.00 84.75 494 ALA A CA 1
ATOM 3999 C C . ALA A 1 494 ? -26.424 12.887 -18.034 1.00 84.75 494 ALA A C 1
ATOM 4001 O O . ALA A 1 494 ? -27.656 12.898 -18.090 1.00 84.75 494 ALA A O 1
ATOM 4002 N N . TYR A 1 495 ? -25.752 12.470 -16.961 1.00 88.12 495 TYR A N 1
ATOM 4003 C CA . TYR A 1 495 ? -26.388 11.972 -15.749 1.00 88.12 495 TYR A CA 1
ATOM 4004 C C . TYR A 1 495 ? -27.308 13.024 -15.126 1.00 88.12 495 TYR A C 1
ATOM 4006 O O . TYR A 1 495 ? -28.502 12.775 -14.970 1.00 88.12 495 TYR A O 1
ATOM 4014 N N . LYS A 1 496 ? -26.812 14.247 -14.888 1.00 85.69 496 LYS A N 1
ATOM 4015 C CA . LYS A 1 496 ? -27.616 15.363 -14.349 1.00 85.69 496 LYS A CA 1
ATOM 4016 C C . LYS A 1 496 ? -28.843 15.687 -15.205 1.00 85.69 496 LYS A C 1
ATOM 4018 O O . LYS A 1 496 ? -29.879 16.085 -14.675 1.00 85.69 496 LYS A O 1
ATOM 4023 N N . ARG A 1 497 ? -28.738 15.542 -16.532 1.00 83.81 497 ARG A N 1
ATOM 4024 C CA . ARG A 1 497 ? -29.877 15.695 -17.451 1.00 83.81 497 ARG A CA 1
ATOM 4025 C C . ARG A 1 497 ? -30.879 14.548 -17.313 1.00 83.81 497 ARG A C 1
ATOM 4027 O O . ARG A 1 497 ? -32.078 14.814 -17.362 1.00 83.81 497 ARG A O 1
ATOM 4034 N N . ALA A 1 498 ? -30.405 13.316 -17.136 1.00 82.81 498 ALA A N 1
ATOM 4035 C CA . ALA A 1 498 ? -31.241 12.126 -16.995 1.00 82.81 498 ALA A CA 1
ATOM 4036 C C . ALA A 1 498 ? -32.008 12.086 -15.661 1.00 82.81 498 ALA A C 1
ATOM 4038 O O . ALA A 1 498 ? -33.171 11.689 -15.661 1.00 82.81 498 ALA A O 1
ATOM 4039 N N . VAL A 1 499 ? -31.400 12.561 -14.565 1.00 81.62 499 VAL A N 1
ATOM 4040 C CA . VAL A 1 499 ? -32.010 12.626 -13.220 1.00 81.62 499 VAL A CA 1
ATOM 4041 C C . VAL A 1 499 ? -32.681 13.970 -12.915 1.00 81.62 499 VAL A C 1
ATOM 4043 O O . VAL A 1 499 ? -32.918 14.315 -11.765 1.00 81.62 499 VAL A O 1
ATOM 4046 N N . LYS A 1 500 ? -32.989 14.789 -13.925 1.00 77.94 500 LYS A N 1
ATOM 4047 C CA . LYS A 1 500 ? -33.749 16.026 -13.705 1.00 77.94 500 LYS A CA 1
ATOM 4048 C C . LYS A 1 500 ? -35.223 15.686 -13.423 1.00 77.94 500 LYS A C 1
ATOM 4050 O O . LYS A 1 500 ? -35.770 14.865 -14.157 1.00 77.94 500 LYS A O 1
ATOM 4055 N N . PRO A 1 501 ? -35.897 16.349 -12.454 1.00 66.44 501 PRO A N 1
ATOM 4056 C CA . PRO A 1 501 ? -37.278 16.041 -12.094 1.00 66.44 501 PRO A CA 1
ATOM 4057 C C . PRO A 1 501 ? -38.221 15.950 -13.296 1.00 66.44 501 PRO A C 1
ATOM 4059 O O . PRO A 1 501 ? -38.451 16.947 -13.993 1.00 66.44 501 PRO A O 1
ATOM 4062 N N . LEU A 1 502 ? -38.763 14.756 -13.541 1.00 63.31 502 LEU A N 1
ATOM 4063 C CA . LEU A 1 502 ? -39.710 14.519 -14.627 1.00 63.31 502 LEU A CA 1
ATOM 4064 C C . LEU A 1 502 ? -41.052 15.156 -14.244 1.00 63.31 502 LEU A C 1
ATOM 4066 O O . LEU A 1 502 ? -41.759 14.677 -13.366 1.00 63.31 502 LEU A O 1
ATOM 4070 N N . SER A 1 503 ? -41.415 16.271 -14.883 1.00 56.06 503 SER A N 1
ATOM 4071 C CA . SER A 1 503 ? -42.678 16.974 -14.594 1.00 56.06 503 SER A CA 1
ATOM 4072 C C . SER A 1 503 ? -43.916 16.262 -15.154 1.00 56.06 503 SER A C 1
ATOM 4074 O O . SER A 1 503 ? -45.038 16.586 -14.768 1.00 56.06 503 SER A O 1
ATOM 4076 N N . LYS A 1 504 ? -43.714 15.313 -16.079 1.00 59.16 504 LYS A N 1
ATOM 4077 C CA . LYS A 1 504 ? -44.713 14.421 -16.684 1.00 59.16 504 LYS A CA 1
ATOM 4078 C C . LYS A 1 504 ? -44.028 13.111 -17.079 1.00 59.16 504 LYS A C 1
ATOM 4080 O O . LYS A 1 504 ? -42.837 13.132 -17.390 1.00 59.16 504 LYS A O 1
ATOM 4085 N N . THR A 1 505 ? -44.780 12.012 -17.138 1.00 57.94 505 THR A N 1
ATOM 4086 C CA . THR A 1 505 ? -44.303 10.736 -17.691 1.00 57.94 505 THR A CA 1
ATOM 4087 C C . THR A 1 505 ? -43.714 10.971 -19.092 1.00 57.94 505 THR A C 1
ATOM 4089 O O . THR A 1 505 ? -44.411 11.542 -19.942 1.00 57.94 505 THR A O 1
ATOM 4092 N N . PRO A 1 506 ? -42.445 10.599 -19.353 1.00 62.41 506 PRO A N 1
ATOM 4093 C CA . PRO A 1 506 ? -41.858 10.693 -20.686 1.00 62.41 506 PRO A CA 1
ATOM 4094 C C . PRO A 1 506 ? -42.715 9.931 -21.701 1.00 62.41 506 PRO A C 1
ATOM 4096 O O . PRO A 1 506 ? -43.249 8.873 -21.378 1.00 62.41 506 PRO A O 1
ATOM 4099 N N . LYS A 1 507 ? -42.842 10.457 -22.928 1.00 60.06 507 LYS A N 1
ATOM 4100 C CA . LYS A 1 507 ? -43.593 9.778 -24.001 1.00 60.06 507 LYS A CA 1
ATOM 4101 C C . LYS A 1 507 ? -43.040 8.374 -24.286 1.00 60.06 507 LYS A C 1
ATOM 4103 O O . LYS A 1 507 ? -43.833 7.468 -24.495 1.00 60.06 507 LYS A O 1
ATOM 4108 N N . ASP A 1 508 ? -41.717 8.214 -24.187 1.00 70.12 508 ASP A N 1
ATOM 4109 C CA . ASP A 1 508 ? -40.993 6.954 -24.382 1.00 70.12 508 ASP A CA 1
ATOM 4110 C C . ASP A 1 508 ? -40.176 6.615 -23.128 1.00 70.12 508 ASP A C 1
ATOM 4112 O O . ASP A 1 508 ? -38.965 6.831 -23.050 1.00 70.12 508 ASP A O 1
ATOM 4116 N N . PHE A 1 509 ? -40.871 6.124 -22.104 1.00 75.88 509 PHE A N 1
ATOM 4117 C CA . PHE A 1 509 ? -40.271 5.730 -20.830 1.00 75.88 509 PHE A CA 1
ATOM 4118 C C . PHE A 1 509 ? -39.147 4.690 -20.989 1.00 75.88 509 PHE A C 1
ATOM 4120 O O . PHE A 1 509 ? -38.111 4.794 -20.335 1.00 75.88 509 PHE A O 1
ATOM 4127 N N . GLU A 1 510 ? -39.324 3.738 -21.907 1.00 79.69 510 GLU A N 1
ATOM 4128 C CA . GLU A 1 510 ? -38.347 2.673 -22.142 1.00 79.69 510 GLU A CA 1
ATOM 4129 C C . GLU A 1 510 ? -37.028 3.220 -22.703 1.00 79.69 510 GLU A C 1
ATOM 4131 O O . GLU A 1 510 ? -35.944 2.847 -22.267 1.00 79.69 510 GLU A O 1
ATOM 4136 N N . SER A 1 511 ? -37.102 4.196 -23.611 1.00 81.50 511 SER A N 1
ATOM 4137 C CA . SER A 1 511 ? -35.909 4.865 -24.135 1.00 81.50 511 SER A CA 1
ATOM 4138 C C . SER A 1 511 ? -35.201 5.700 -23.069 1.00 81.50 511 SER A C 1
ATOM 4140 O O . SER A 1 511 ? -33.974 5.782 -23.070 1.00 81.50 511 SER A O 1
ATOM 4142 N N . TRP A 1 512 ? -35.952 6.303 -22.141 1.00 84.12 512 TRP A N 1
ATOM 4143 C CA . TRP A 1 512 ? -35.369 7.052 -21.029 1.00 84.12 512 TRP A CA 1
ATOM 4144 C C . TRP A 1 512 ? -34.611 6.136 -20.060 1.00 84.12 512 TRP A C 1
ATOM 4146 O O . TRP A 1 512 ? -33.464 6.440 -19.728 1.00 84.12 512 TRP A O 1
ATOM 4156 N N . ILE A 1 513 ? -35.203 5.007 -19.652 1.00 85.88 513 ILE A N 1
ATOM 4157 C CA . ILE A 1 513 ? -34.560 4.097 -18.695 1.00 85.88 513 ILE A CA 1
ATOM 4158 C C . ILE A 1 513 ? -33.346 3.388 -19.306 1.00 85.88 513 ILE A C 1
ATOM 4160 O O . ILE A 1 513 ? -32.315 3.282 -18.648 1.00 85.88 513 ILE A O 1
ATOM 4164 N N . THR A 1 514 ? -33.407 3.010 -20.589 1.00 87.12 514 THR A N 1
ATOM 4165 C CA . THR A 1 514 ? -32.249 2.469 -21.317 1.00 87.12 514 THR A CA 1
ATOM 4166 C C . THR A 1 514 ? -31.117 3.493 -21.420 1.00 87.12 514 THR A C 1
ATOM 4168 O O . THR A 1 514 ? -29.959 3.151 -21.196 1.00 87.12 514 THR A O 1
ATOM 4171 N N . ASN A 1 515 ? -31.432 4.763 -21.700 1.00 87.25 515 ASN A N 1
ATOM 4172 C CA . ASN A 1 515 ? -30.428 5.829 -21.715 1.00 87.25 515 ASN A CA 1
ATOM 4173 C C . ASN A 1 515 ? -29.812 6.058 -20.322 1.00 87.25 515 ASN A C 1
ATOM 4175 O O . ASN A 1 515 ? -28.611 6.283 -20.208 1.00 87.25 515 ASN A O 1
ATOM 4179 N N . TRP A 1 516 ? -30.611 5.980 -19.254 1.00 88.31 516 TRP A N 1
ATOM 4180 C CA . TRP A 1 516 ? -30.102 6.077 -17.886 1.00 88.31 516 TRP A CA 1
ATOM 4181 C C . TRP A 1 516 ? -29.177 4.904 -17.527 1.00 88.31 516 TRP A C 1
ATOM 4183 O O . TRP A 1 516 ? -28.077 5.140 -17.035 1.00 88.31 516 TRP A O 1
ATOM 4193 N N . GLU A 1 517 ? -29.554 3.660 -17.836 1.00 89.19 517 GLU A N 1
ATOM 4194 C CA . GLU A 1 517 ? -28.695 2.484 -17.623 1.00 89.19 517 GLU A CA 1
ATOM 4195 C C . GLU A 1 517 ? -27.373 2.577 -18.390 1.00 89.19 517 GLU A C 1
ATOM 4197 O O . GLU A 1 517 ? -26.333 2.179 -17.864 1.00 89.19 517 GLU A O 1
ATOM 4202 N N . GLN A 1 518 ? -27.397 3.123 -19.609 1.00 87.06 518 GLN A N 1
ATOM 4203 C CA . GLN A 1 518 ? -26.189 3.348 -20.397 1.00 87.06 518 GLN A CA 1
ATOM 4204 C C . GLN A 1 518 ? -25.258 4.365 -19.718 1.00 87.06 518 GLN A C 1
ATOM 4206 O O . GLN A 1 518 ? -24.070 4.092 -19.565 1.00 87.06 518 GLN A O 1
ATOM 4211 N N . ILE A 1 519 ? -25.794 5.490 -19.232 1.00 88.50 519 ILE A N 1
ATOM 4212 C CA . ILE A 1 519 ? -25.018 6.498 -18.488 1.00 88.50 519 ILE A CA 1
ATOM 4213 C C . ILE A 1 519 ? -24.449 5.906 -17.190 1.00 88.50 519 ILE A C 1
ATOM 4215 O O . ILE A 1 519 ? -23.305 6.185 -16.831 1.00 88.50 519 ILE A O 1
ATOM 4219 N N . MET A 1 520 ? -25.224 5.073 -16.489 1.00 89.06 520 MET A N 1
ATOM 4220 C CA . MET A 1 520 ? -24.763 4.375 -15.287 1.00 89.06 520 MET A CA 1
ATOM 4221 C C . MET A 1 520 ? -23.625 3.404 -15.609 1.00 89.06 520 MET A C 1
ATOM 4223 O O . MET A 1 520 ? -22.625 3.398 -14.899 1.00 89.06 520 MET A O 1
ATOM 4227 N N . ALA A 1 521 ? -23.725 2.640 -16.700 1.00 86.88 521 ALA A N 1
ATOM 4228 C CA . ALA A 1 521 ? -22.660 1.749 -17.149 1.00 86.88 521 ALA A CA 1
ATOM 4229 C C . ALA A 1 521 ? -21.377 2.516 -17.517 1.00 86.88 521 ALA A C 1
ATOM 4231 O O . ALA A 1 521 ? -20.297 2.151 -17.052 1.00 86.88 521 ALA A O 1
ATOM 4232 N N . GLU A 1 522 ? -21.498 3.605 -18.282 1.00 83.56 522 GLU A N 1
ATOM 4233 C CA . GLU A 1 522 ? -20.375 4.474 -18.662 1.00 83.56 522 GLU A CA 1
ATOM 4234 C C . GLU A 1 522 ? -19.729 5.166 -17.448 1.00 83.56 522 GLU A C 1
ATOM 4236 O O . GLU A 1 522 ? -18.513 5.379 -17.430 1.00 83.56 522 GLU A O 1
ATOM 4241 N N . GLY A 1 523 ? -20.530 5.499 -16.429 1.00 85.19 523 GLY A N 1
ATOM 4242 C CA . GLY A 1 523 ? -20.068 6.074 -15.169 1.00 85.19 523 GLY A CA 1
ATOM 4243 C C . GLY A 1 523 ? -19.390 5.062 -14.244 1.00 85.19 523 GLY A C 1
ATOM 4244 O O . GLY A 1 523 ? -18.372 5.396 -13.642 1.00 85.19 523 GLY A O 1
ATOM 4245 N N . THR A 1 524 ? -19.902 3.829 -14.156 1.00 86.44 524 THR A N 1
ATOM 4246 C CA . THR A 1 524 ? -19.270 2.740 -13.389 1.00 86.44 524 THR A CA 1
ATOM 4247 C C . THR A 1 524 ? -17.928 2.344 -14.000 1.00 86.44 524 THR A C 1
ATOM 4249 O O . THR A 1 524 ? -16.966 2.152 -13.265 1.00 86.44 524 THR A O 1
ATOM 4252 N N . GLU A 1 525 ? -17.837 2.272 -15.333 1.00 82.75 525 GLU A N 1
ATOM 4253 C CA . GLU A 1 525 ? -16.588 1.962 -16.048 1.00 82.75 525 GLU A CA 1
ATOM 4254 C C . GLU A 1 525 ? -15.471 2.977 -15.743 1.00 82.75 525 GLU A C 1
ATOM 4256 O O . GLU A 1 525 ? -14.299 2.615 -15.698 1.00 82.75 525 GLU A O 1
ATOM 4261 N N . ARG A 1 526 ? -15.829 4.246 -15.505 1.00 81.31 526 ARG A N 1
ATOM 4262 C CA . ARG A 1 526 ? -14.886 5.356 -15.278 1.00 81.31 526 ARG A CA 1
ATOM 4263 C C . ARG A 1 526 ? -14.774 5.804 -13.820 1.00 81.31 526 ARG A C 1
ATOM 4265 O O . ARG A 1 526 ? -14.263 6.897 -13.570 1.00 81.31 526 ARG A O 1
ATOM 4272 N N . ASP A 1 527 ? -15.267 4.988 -12.888 1.00 81.44 527 ASP A N 1
ATOM 4273 C CA . ASP A 1 527 ? -15.234 5.232 -11.438 1.00 81.44 527 ASP A CA 1
ATOM 4274 C C . ASP A 1 527 ? -15.821 6.604 -11.034 1.00 81.44 527 ASP A C 1
ATOM 4276 O O . ASP A 1 527 ? -15.318 7.319 -10.166 1.00 81.44 527 ASP A O 1
ATOM 4280 N N . LEU A 1 528 ? -16.900 7.025 -11.706 1.00 83.69 528 LEU A N 1
ATOM 4281 C CA . LEU A 1 528 ? -17.559 8.292 -11.403 1.00 83.69 528 LEU A CA 1
ATOM 4282 C C . LEU A 1 528 ? -18.405 8.166 -10.135 1.00 83.69 528 LEU A C 1
ATOM 4284 O O . LEU A 1 528 ? -19.259 7.288 -10.025 1.00 83.69 528 LEU A O 1
ATOM 4288 N N . TYR A 1 529 ? -18.226 9.117 -9.212 1.00 81.94 529 TYR A N 1
ATOM 4289 C CA . TYR A 1 529 ? -18.856 9.125 -7.885 1.00 81.94 529 TYR A CA 1
ATOM 4290 C C . TYR A 1 529 ? -20.375 8.881 -7.899 1.00 81.94 529 TYR A C 1
ATOM 4292 O O . TYR A 1 529 ? -20.900 8.176 -7.038 1.00 81.94 529 TYR A O 1
ATOM 4300 N N . PHE A 1 530 ? -21.092 9.439 -8.882 1.00 84.12 530 PHE A N 1
ATOM 4301 C CA . PHE A 1 530 ? -22.543 9.259 -8.976 1.00 84.12 530 PHE A CA 1
ATOM 4302 C C . PHE A 1 530 ? -22.939 7.809 -9.292 1.00 84.12 530 PHE A C 1
ATOM 4304 O O . PHE A 1 530 ? -24.002 7.379 -8.867 1.00 84.12 530 PHE A O 1
ATOM 4311 N N . ALA A 1 531 ? -22.105 7.054 -10.013 1.00 84.56 531 ALA A N 1
ATOM 4312 C CA . ALA A 1 531 ? -22.396 5.685 -10.435 1.00 84.56 531 ALA A CA 1
ATOM 4313 C C . ALA A 1 531 ? -21.878 4.633 -9.442 1.00 84.56 531 ALA A C 1
ATOM 4315 O O . ALA A 1 531 ? -22.426 3.534 -9.368 1.00 84.56 531 ALA A O 1
ATOM 4316 N N . THR A 1 532 ? -20.839 4.962 -8.669 1.00 82.94 532 THR A N 1
ATOM 4317 C CA . THR A 1 532 ? -20.218 4.061 -7.683 1.00 82.94 532 THR A CA 1
ATOM 4318 C C . THR A 1 532 ? -20.900 4.133 -6.319 1.00 82.94 532 THR A C 1
ATOM 4320 O O . THR A 1 532 ? -20.969 3.138 -5.597 1.00 82.94 532 THR A O 1
ATOM 4323 N N . SER A 1 533 ? -21.470 5.289 -5.973 1.00 83.62 533 SER A N 1
ATOM 4324 C CA . SER A 1 533 ? -22.203 5.477 -4.724 1.00 83.62 533 SER A CA 1
ATOM 4325 C C . SER A 1 533 ? -23.685 5.138 -4.881 1.00 83.62 533 SER A C 1
ATOM 4327 O O . SER A 1 533 ? -24.461 5.924 -5.426 1.00 83.62 533 SER A O 1
ATOM 4329 N N . ILE A 1 534 ? -24.099 3.991 -4.329 1.00 84.31 534 ILE A N 1
ATOM 4330 C CA . ILE A 1 534 ? -25.497 3.523 -4.360 1.00 84.31 534 ILE A CA 1
ATOM 4331 C C . ILE A 1 534 ? -26.457 4.539 -3.750 1.00 84.31 534 ILE A C 1
ATOM 4333 O O . ILE A 1 534 ? -27.512 4.795 -4.316 1.00 84.31 534 ILE A O 1
ATOM 4337 N N . ASN A 1 535 ? -26.071 5.190 -2.652 1.00 81.81 535 ASN A N 1
ATOM 4338 C CA . ASN A 1 535 ? -26.917 6.195 -2.009 1.00 81.81 535 ASN A CA 1
ATOM 4339 C C . ASN A 1 535 ? -27.185 7.413 -2.907 1.00 81.81 535 ASN A C 1
ATOM 4341 O O . ASN A 1 535 ? -28.238 8.026 -2.785 1.00 81.81 535 ASN A O 1
ATOM 4345 N N . VAL A 1 536 ? -26.246 7.769 -3.789 1.00 83.56 536 VAL A N 1
ATOM 4346 C CA . VAL A 1 536 ? -26.364 8.954 -4.647 1.00 83.56 536 VAL A CA 1
ATOM 4347 C C . VAL A 1 536 ? -27.339 8.674 -5.780 1.00 83.56 536 VAL A C 1
ATOM 4349 O O . VAL A 1 536 ? -28.371 9.335 -5.869 1.00 83.56 536 VAL A O 1
ATOM 4352 N N . TRP A 1 537 ? -27.078 7.649 -6.597 1.00 87.69 537 TRP A N 1
ATOM 4353 C CA . TRP A 1 537 ? -27.965 7.361 -7.722 1.00 87.69 537 TRP A CA 1
ATOM 4354 C C . TRP A 1 537 ? -29.323 6.805 -7.300 1.00 87.69 537 TRP A C 1
ATOM 4356 O O . TRP A 1 537 ? -30.303 7.048 -7.999 1.00 87.69 537 TRP A O 1
ATOM 4366 N N . PHE A 1 538 ? -29.420 6.104 -6.166 1.00 85.81 538 PHE A N 1
ATOM 4367 C CA . PHE A 1 538 ? -30.702 5.624 -5.653 1.00 85.81 538 PHE A CA 1
ATOM 4368 C C . PHE A 1 538 ? -31.610 6.789 -5.253 1.00 85.81 538 PHE A C 1
ATOM 4370 O O . PHE A 1 538 ? -32.755 6.852 -5.697 1.00 85.81 538 PHE A O 1
ATOM 4377 N N . GLU A 1 539 ? -31.105 7.739 -4.460 1.00 83.25 539 GLU A N 1
ATOM 4378 C CA . GLU A 1 539 ? -31.889 8.907 -4.049 1.00 83.25 539 GLU A CA 1
ATOM 4379 C C . GLU A 1 539 ? -32.196 9.830 -5.230 1.00 83.25 539 GLU A C 1
ATOM 4381 O O . GLU A 1 539 ? -33.328 10.300 -5.338 1.00 83.25 539 GLU A O 1
ATOM 4386 N N . ASP A 1 540 ? -31.250 10.037 -6.151 1.00 84.00 540 ASP A N 1
ATOM 4387 C CA . ASP A 1 540 ? -31.473 10.835 -7.361 1.00 84.00 540 ASP A CA 1
ATOM 4388 C C . ASP A 1 540 ? -32.551 10.206 -8.258 1.00 84.00 540 ASP A C 1
ATOM 4390 O O . ASP A 1 540 ? -33.479 10.888 -8.698 1.00 84.00 540 ASP A O 1
ATOM 4394 N N . PHE A 1 541 ? -32.477 8.893 -8.498 1.00 83.75 541 PHE A N 1
ATOM 4395 C CA . PHE A 1 541 ? -33.452 8.172 -9.315 1.00 83.75 541 PHE A CA 1
ATOM 4396 C C . PHE A 1 541 ? -34.843 8.197 -8.679 1.00 83.75 541 PHE A C 1
ATOM 4398 O O . PHE A 1 541 ? -35.832 8.554 -9.322 1.00 83.75 541 PHE A O 1
ATOM 4405 N N . ILE A 1 542 ? -34.923 7.873 -7.390 1.00 81.44 542 ILE A N 1
ATOM 4406 C CA . ILE A 1 542 ? -36.185 7.822 -6.664 1.00 81.44 542 ILE A CA 1
ATOM 4407 C C . ILE A 1 542 ? -36.804 9.220 -6.524 1.00 81.44 542 ILE A C 1
ATOM 4409 O O . ILE A 1 542 ? -37.982 9.408 -6.834 1.00 81.44 542 ILE A O 1
ATOM 4413 N N . THR A 1 543 ? -36.024 10.215 -6.101 1.00 74.75 543 THR A N 1
ATOM 4414 C CA . THR A 1 543 ? -36.518 11.571 -5.824 1.00 74.75 543 THR A CA 1
ATOM 4415 C C . THR A 1 543 ? -36.869 12.322 -7.102 1.00 74.75 543 THR A C 1
ATOM 4417 O O . THR A 1 543 ? -37.881 13.027 -7.136 1.00 74.75 543 THR A O 1
ATOM 4420 N N . ALA A 1 544 ? -36.055 12.191 -8.152 1.00 66.31 544 ALA A N 1
ATOM 4421 C CA . ALA A 1 544 ? -36.213 13.001 -9.349 1.00 66.31 544 ALA A CA 1
ATOM 4422 C C . ALA A 1 544 ? -36.980 12.302 -10.479 1.00 66.31 544 ALA A C 1
ATOM 4424 O O . ALA A 1 544 ? -37.767 12.956 -11.167 1.00 66.31 544 ALA A O 1
ATOM 4425 N N . ALA A 1 545 ? -36.806 10.995 -10.680 1.00 63.78 545 ALA A N 1
ATOM 4426 C CA . ALA A 1 545 ? -37.456 10.305 -11.790 1.00 63.78 545 ALA A CA 1
ATOM 4427 C C . ALA A 1 545 ? -38.782 9.641 -11.401 1.00 63.78 545 ALA A C 1
ATOM 4429 O O . ALA A 1 545 ? -39.742 9.730 -12.167 1.00 63.78 545 ALA A O 1
ATOM 4430 N N . VAL A 1 546 ? -38.860 9.006 -10.223 1.00 68.00 546 VAL A N 1
ATOM 4431 C CA . VAL A 1 546 ? -39.994 8.121 -9.898 1.00 68.00 546 VAL A CA 1
ATOM 4432 C C . VAL A 1 546 ? -41.037 8.733 -8.970 1.00 68.00 546 VAL A C 1
ATOM 4434 O O . VAL A 1 546 ? -42.231 8.556 -9.208 1.00 68.00 546 VAL A O 1
ATOM 4437 N N . ASN A 1 547 ? -40.629 9.507 -7.961 1.00 72.06 547 ASN A N 1
ATOM 4438 C CA . ASN A 1 547 ? -41.557 10.138 -7.018 1.00 72.06 547 ASN A CA 1
ATOM 4439 C C . ASN A 1 547 ? -42.642 11.007 -7.698 1.00 72.06 547 ASN A C 1
ATOM 4441 O O . ASN A 1 547 ? -43.785 10.967 -7.248 1.00 72.06 547 ASN A O 1
ATOM 4445 N N . PRO A 1 548 ? -42.369 11.749 -8.795 1.00 70.88 548 PRO A N 1
ATOM 4446 C CA . PRO A 1 548 ? -43.420 12.462 -9.528 1.00 70.88 548 PRO A CA 1
ATOM 4447 C C . PRO A 1 548 ? -44.424 11.557 -10.268 1.00 70.88 548 PRO A C 1
ATOM 4449 O O . PRO A 1 548 ? -45.509 12.023 -10.609 1.00 70.88 548 PRO A O 1
ATOM 4452 N N . ILE A 1 549 ? -44.061 10.301 -10.552 1.00 69.94 549 ILE A N 1
ATOM 4453 C CA . ILE A 1 549 ? -44.846 9.346 -11.352 1.00 69.94 549 ILE A CA 1
ATOM 4454 C C . ILE A 1 549 ? -45.665 8.421 -10.443 1.00 69.94 549 ILE A C 1
ATOM 4456 O O . ILE A 1 549 ? -46.872 8.296 -10.637 1.00 69.94 549 ILE A O 1
ATOM 4460 N N . ASP A 1 550 ? -45.025 7.805 -9.445 1.00 73.06 550 ASP A N 1
ATOM 4461 C CA . ASP A 1 550 ? -45.683 6.950 -8.452 1.00 73.06 550 ASP A CA 1
ATOM 4462 C C . ASP A 1 550 ? -45.055 7.135 -7.053 1.00 73.06 550 ASP A C 1
ATOM 4464 O O . ASP A 1 550 ? -44.076 6.467 -6.688 1.00 73.06 550 ASP A O 1
ATOM 4468 N N . PRO A 1 551 ? -45.629 8.033 -6.231 1.00 77.44 551 PRO A N 1
ATOM 4469 C CA . PRO A 1 551 ? -45.194 8.244 -4.852 1.00 77.44 551 PRO A CA 1
ATOM 4470 C C . PRO A 1 551 ? -45.404 7.023 -3.943 1.00 77.44 551 PRO A C 1
ATOM 4472 O O . PRO A 1 551 ? -44.732 6.895 -2.915 1.00 77.44 551 PRO A O 1
ATOM 4475 N N . THR A 1 552 ? -46.359 6.148 -4.272 1.00 76.81 552 THR A N 1
ATOM 4476 C CA . THR A 1 552 ? -46.734 4.992 -3.446 1.00 76.81 552 THR A CA 1
ATOM 4477 C C . THR A 1 552 ? -45.714 3.879 -3.622 1.00 76.81 552 THR A C 1
ATOM 4479 O O . THR A 1 552 ? -45.163 3.393 -2.630 1.00 76.81 552 THR A O 1
ATOM 4482 N N . TRP A 1 553 ? -45.396 3.541 -4.874 1.00 83.31 553 TRP A N 1
ATOM 4483 C CA . TRP A 1 553 ? -44.325 2.599 -5.180 1.00 83.31 553 TRP A CA 1
ATOM 4484 C C . TRP A 1 553 ? -42.977 3.111 -4.678 1.00 83.31 553 TRP A C 1
ATOM 4486 O O . TRP A 1 553 ? -42.261 2.369 -4.018 1.00 83.31 553 TRP A O 1
ATOM 4496 N N . THR A 1 554 ? -42.674 4.398 -4.885 1.00 83.31 554 THR A N 1
ATOM 4497 C CA . THR A 1 554 ? -41.442 5.036 -4.394 1.00 83.31 554 THR A CA 1
ATOM 4498 C C . THR A 1 554 ? -41.218 4.772 -2.905 1.00 83.31 554 THR A C 1
ATOM 4500 O O . THR A 1 554 ? -40.161 4.282 -2.507 1.00 83.31 554 THR A O 1
ATOM 4503 N N . LYS A 1 555 ? -42.226 5.044 -2.068 1.00 78.81 555 LYS A N 1
ATOM 4504 C CA . LYS A 1 555 ? -42.126 4.814 -0.622 1.00 78.81 555 LYS A CA 1
ATOM 4505 C C . LYS A 1 555 ? -41.999 3.328 -0.294 1.00 78.81 555 LYS A C 1
ATOM 4507 O O . LYS A 1 555 ? -41.159 2.964 0.522 1.00 78.81 555 LYS A O 1
ATOM 4512 N N . ALA A 1 556 ? -42.794 2.465 -0.926 1.00 80.06 556 ALA A N 1
ATOM 4513 C CA . ALA A 1 556 ? -42.734 1.022 -0.691 1.00 80.06 556 ALA A CA 1
ATOM 4514 C C . ALA A 1 556 ? -41.364 0.431 -1.073 1.00 80.06 556 ALA A C 1
ATOM 4516 O O . ALA A 1 556 ? -40.782 -0.333 -0.300 1.00 80.06 556 ALA A O 1
ATOM 4517 N N . TYR A 1 557 ? -40.813 0.841 -2.215 1.00 83.56 557 TYR A N 1
ATOM 4518 C CA . TYR A 1 557 ? -39.512 0.414 -2.720 1.00 83.56 557 TYR A CA 1
ATOM 4519 C C . TYR A 1 557 ? -38.369 0.946 -1.844 1.00 83.56 557 TYR A C 1
ATOM 4521 O O . TYR A 1 557 ? -37.470 0.190 -1.481 1.00 83.56 557 TYR A O 1
ATOM 4529 N N . GLN A 1 558 ? -38.446 2.208 -1.400 1.00 81.88 558 GLN A N 1
ATOM 4530 C CA . GLN A 1 558 ? -37.517 2.772 -0.414 1.00 81.88 558 GLN A CA 1
ATOM 4531 C C . GLN A 1 558 ? -37.538 2.012 0.911 1.00 81.88 558 GLN A C 1
ATOM 4533 O O . GLN A 1 558 ? -36.478 1.799 1.490 1.00 81.88 558 GLN A O 1
ATOM 4538 N N . LEU A 1 559 ? -38.710 1.609 1.418 1.00 79.69 559 LEU A N 1
ATOM 4539 C CA . LEU A 1 559 ? -38.805 0.843 2.664 1.00 79.69 559 LEU A CA 1
ATOM 4540 C C . LEU A 1 559 ? -38.263 -0.583 2.508 1.00 79.69 559 LEU A C 1
ATOM 4542 O O . LEU A 1 559 ? -37.549 -1.050 3.397 1.00 79.69 559 LEU A O 1
ATOM 4546 N N . THR A 1 560 ? -38.583 -1.241 1.392 1.00 82.69 560 THR A N 1
ATOM 4547 C CA . THR A 1 560 ? -38.227 -2.644 1.123 1.00 82.69 560 THR A CA 1
ATOM 4548 C C . THR A 1 560 ? -36.731 -2.790 0.855 1.00 82.69 560 THR A C 1
ATOM 4550 O O . THR A 1 560 ? -36.053 -3.561 1.531 1.00 82.69 560 THR A O 1
ATOM 4553 N N . ASN A 1 561 ? -36.179 -1.950 -0.024 1.00 82.00 561 ASN A N 1
ATOM 4554 C CA . ASN A 1 561 ? -34.777 -2.029 -0.443 1.00 82.00 561 ASN A CA 1
ATOM 4555 C C . ASN A 1 561 ? -33.838 -1.164 0.409 1.00 82.00 561 ASN A C 1
ATOM 4557 O O . ASN A 1 561 ? -32.639 -1.088 0.149 1.00 82.00 561 ASN A O 1
ATOM 4561 N N . ARG A 1 562 ? -34.341 -0.557 1.497 1.00 76.81 562 ARG A N 1
ATOM 4562 C CA . ARG A 1 562 ? -33.542 0.256 2.434 1.00 76.81 562 ARG A CA 1
ATOM 4563 C C . ARG A 1 562 ? -32.317 -0.481 2.965 1.00 76.81 562 ARG A C 1
ATOM 4565 O O . ARG A 1 562 ? -31.290 0.136 3.242 1.00 76.81 562 ARG A O 1
ATOM 4572 N N . LYS A 1 563 ? -32.469 -1.784 3.207 1.00 73.69 563 LYS A N 1
ATOM 4573 C CA . LYS A 1 563 ? -31.406 -2.639 3.736 1.00 73.69 563 LYS A CA 1
ATOM 4574 C C . LYS A 1 563 ? -30.323 -2.852 2.677 1.00 73.69 563 LYS A C 1
ATOM 4576 O O . LYS A 1 563 ? -29.161 -2.599 2.964 1.00 73.69 563 LYS A O 1
ATOM 4581 N N . GLU A 1 564 ? -30.722 -3.174 1.452 1.00 76.62 564 GLU A N 1
ATOM 4582 C CA . GLU A 1 564 ? -29.827 -3.419 0.315 1.00 76.62 564 GLU A CA 1
ATOM 4583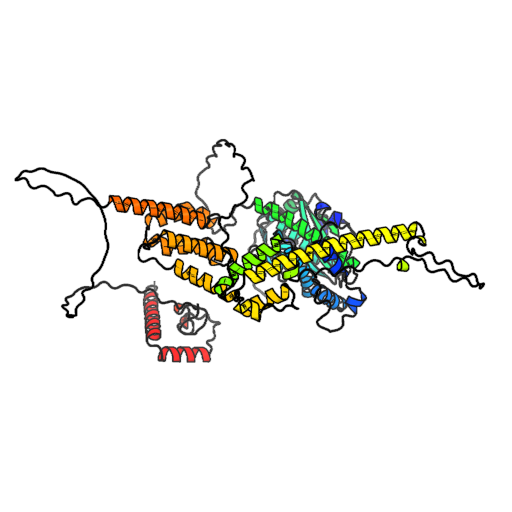 C C . GLU A 1 564 ? -29.083 -2.155 -0.139 1.00 76.62 564 GLU A C 1
ATOM 4585 O O . GLU A 1 564 ? -27.890 -2.203 -0.429 1.00 76.62 564 GLU A O 1
ATOM 4590 N N . VAL A 1 565 ? -29.740 -0.991 -0.092 1.00 77.62 565 VAL A N 1
ATOM 4591 C CA . VAL A 1 565 ? -29.116 0.321 -0.351 1.00 77.62 565 VAL A CA 1
ATOM 4592 C C . VAL A 1 565 ? -28.055 0.656 0.706 1.00 77.62 565 VAL A C 1
ATOM 4594 O O . VAL A 1 565 ? -26.972 1.132 0.373 1.00 77.62 565 VAL A O 1
ATOM 4597 N N . ARG A 1 566 ? -28.311 0.347 1.987 1.00 70.38 566 ARG A N 1
ATOM 4598 C CA . ARG A 1 566 ? -27.341 0.533 3.090 1.00 70.38 566 ARG A CA 1
ATOM 4599 C C . ARG A 1 566 ? -26.226 -0.515 3.107 1.00 70.38 566 ARG A C 1
ATOM 4601 O O . ARG A 1 566 ? -25.170 -0.303 3.707 1.00 70.38 566 ARG A O 1
ATOM 4608 N N . GLU A 1 567 ? -26.481 -1.694 2.562 1.00 73.56 567 GLU A N 1
ATOM 4609 C CA . GLU A 1 567 ? -25.514 -2.789 2.441 1.00 73.56 567 GLU A CA 1
ATOM 4610 C C . GLU A 1 567 ? -24.673 -2.671 1.170 1.00 73.56 567 GLU A C 1
ATOM 4612 O O . GLU A 1 567 ? -23.577 -3.221 1.127 1.00 73.56 567 GLU A O 1
ATOM 4617 N N . GLY A 1 568 ? -25.123 -1.863 0.209 1.00 74.62 568 GLY A N 1
ATOM 4618 C CA . GLY A 1 568 ? -24.441 -1.632 -1.055 1.00 74.62 568 GLY A CA 1
ATOM 4619 C C . GLY A 1 568 ? -24.593 -2.795 -2.039 1.00 74.62 568 GLY A C 1
ATOM 4620 O O . GLY A 1 568 ? -23.757 -2.959 -2.921 1.00 74.62 568 GLY A O 1
ATOM 4621 N N . SER A 1 569 ? -25.629 -3.621 -1.874 1.00 79.38 569 SER A N 1
ATOM 4622 C CA . SER A 1 569 ? -25.873 -4.817 -2.689 1.00 79.38 569 SER A CA 1
ATOM 4623 C C . SER A 1 569 ? -26.847 -4.583 -3.846 1.00 79.38 569 SER A C 1
ATOM 4625 O O . SER A 1 569 ? -26.944 -5.427 -4.737 1.00 79.38 569 SER A O 1
ATOM 4627 N N . LEU A 1 570 ? -27.567 -3.455 -3.858 1.00 83.88 570 LEU A N 1
ATOM 4628 C CA . LEU A 1 570 ? -28.547 -3.156 -4.900 1.00 83.88 570 LEU A CA 1
ATOM 4629 C C . LEU A 1 570 ? -27.854 -2.728 -6.201 1.00 83.88 570 LEU A C 1
ATOM 4631 O O . LEU A 1 570 ? -27.145 -1.723 -6.246 1.00 83.88 570 LEU A O 1
ATOM 4635 N N . SER A 1 571 ? -28.112 -3.462 -7.283 1.00 87.56 571 SER A N 1
ATOM 4636 C CA . SER A 1 571 ? -27.668 -3.079 -8.623 1.00 87.56 571 SER A CA 1
ATOM 4637 C C . SER A 1 571 ? -28.628 -2.068 -9.252 1.00 87.56 571 SER A C 1
ATOM 4639 O O . SER A 1 571 ? -29.848 -2.229 -9.179 1.00 87.56 571 SER A O 1
ATOM 4641 N N . TYR A 1 572 ? -28.084 -1.074 -9.960 1.00 88.00 572 TYR A N 1
ATOM 4642 C CA . TYR A 1 572 ? -28.886 -0.131 -10.745 1.00 88.00 572 TYR A CA 1
ATOM 4643 C C . TYR A 1 572 ? -29.741 -0.837 -11.813 1.00 88.00 572 TYR A C 1
ATOM 4645 O O . TYR A 1 572 ? -30.830 -0.365 -12.128 1.00 88.00 572 TYR A O 1
ATOM 4653 N N . ARG A 1 573 ? -29.296 -1.999 -12.323 1.00 88.38 573 ARG A N 1
ATOM 4654 C CA . ARG A 1 573 ? -30.045 -2.817 -13.295 1.00 88.38 573 ARG A CA 1
ATOM 4655 C C . ARG A 1 573 ? -31.261 -3.496 -12.670 1.00 88.38 573 ARG A C 1
ATOM 4657 O O . ARG A 1 573 ? -32.305 -3.582 -13.307 1.00 88.38 573 ARG A O 1
ATOM 4664 N N . THR A 1 574 ? -31.142 -3.952 -11.421 1.00 86.75 574 THR A N 1
ATOM 4665 C CA . THR A 1 574 ? -32.267 -4.533 -10.671 1.00 86.75 574 THR A CA 1
ATOM 4666 C C . THR A 1 574 ? -33.351 -3.484 -10.468 1.00 86.75 574 THR A C 1
ATOM 4668 O O . THR A 1 574 ? -34.489 -3.696 -10.866 1.00 86.75 574 THR A O 1
ATOM 4671 N N . LEU A 1 575 ? -32.971 -2.298 -9.980 1.00 87.88 575 LEU A N 1
ATOM 4672 C CA . LEU A 1 575 ? -33.907 -1.187 -9.808 1.00 87.88 575 LEU A CA 1
ATOM 4673 C C . LEU A 1 575 ? -34.530 -0.728 -11.132 1.00 87.88 575 LEU A C 1
ATOM 4675 O O . LEU A 1 575 ? -35.718 -0.410 -11.163 1.00 87.88 575 LEU A O 1
ATOM 4679 N N . ALA A 1 576 ? -33.773 -0.724 -12.231 1.00 86.25 576 ALA A N 1
ATOM 4680 C CA . ALA A 1 576 ? -34.327 -0.396 -13.536 1.00 86.25 576 ALA A CA 1
ATOM 4681 C C . ALA A 1 576 ? -35.378 -1.423 -13.996 1.00 86.25 576 ALA A C 1
ATOM 4683 O O . ALA A 1 576 ? -36.439 -1.038 -14.486 1.00 86.25 576 ALA A O 1
ATOM 4684 N N . ASN A 1 577 ? -35.127 -2.719 -13.802 1.00 85.69 577 ASN A N 1
ATOM 4685 C CA . ASN A 1 577 ? -36.082 -3.777 -14.142 1.00 85.69 577 ASN A CA 1
ATOM 4686 C C . ASN A 1 577 ? -37.347 -3.731 -13.279 1.00 85.69 577 ASN A C 1
ATOM 4688 O O . ASN A 1 577 ? -38.447 -3.727 -13.831 1.00 85.69 577 ASN A O 1
ATOM 4692 N N . ASP A 1 578 ? -37.202 -3.587 -11.962 1.00 84.94 578 ASP A N 1
ATOM 4693 C CA . ASP A 1 578 ? -38.342 -3.477 -11.046 1.00 84.94 578 ASP A CA 1
ATOM 4694 C C . ASP A 1 578 ? -39.210 -2.260 -11.393 1.00 84.94 578 ASP A C 1
ATOM 4696 O O . ASP A 1 578 ? -40.443 -2.303 -11.346 1.00 84.94 578 ASP A O 1
ATOM 4700 N N . PHE A 1 579 ? -38.572 -1.168 -11.816 1.00 83.62 579 PHE A N 1
ATOM 4701 C CA . PHE A 1 579 ? -39.279 0.022 -12.256 1.00 83.62 579 PHE A CA 1
ATOM 4702 C C . PHE A 1 579 ? -39.975 -0.153 -13.618 1.00 83.62 579 PHE A C 1
ATOM 4704 O O . PHE A 1 579 ? -41.093 0.342 -13.796 1.00 83.62 579 PHE A O 1
ATOM 4711 N N . ARG A 1 580 ? -39.384 -0.894 -14.572 1.00 85.62 580 ARG A N 1
ATOM 4712 C CA . ARG A 1 580 ? -40.060 -1.261 -15.836 1.00 85.62 580 ARG A CA 1
ATOM 4713 C C . ARG A 1 580 ? -41.355 -2.016 -15.574 1.00 85.62 580 ARG A C 1
ATOM 4715 O O . ARG A 1 580 ? -42.366 -1.726 -16.217 1.00 85.62 580 ARG A O 1
ATOM 4722 N N . ASP A 1 581 ? -41.349 -2.949 -14.629 1.00 82.00 581 ASP A N 1
ATOM 4723 C CA . ASP A 1 581 ? -42.535 -3.741 -14.301 1.00 82.00 581 ASP A CA 1
ATOM 4724 C C . ASP A 1 581 ? -43.651 -2.874 -13.713 1.00 82.00 581 ASP A C 1
ATOM 4726 O O . ASP A 1 581 ? -44.814 -2.981 -14.112 1.00 82.00 581 ASP A O 1
ATOM 4730 N N . VAL A 1 582 ? -43.299 -1.903 -12.875 1.00 78.12 582 VAL A N 1
ATOM 4731 C CA . VAL A 1 582 ? -44.252 -0.929 -12.324 1.00 78.12 582 VAL A CA 1
ATOM 4732 C C . VAL A 1 582 ? -44.858 -0.071 -13.426 1.00 78.12 582 VAL A C 1
ATOM 4734 O O . VAL A 1 582 ? -46.079 0.054 -13.514 1.00 78.12 582 VAL A O 1
ATOM 4737 N N . VAL A 1 583 ? -44.048 0.462 -14.341 1.00 76.88 583 VAL A N 1
ATOM 4738 C CA . VAL A 1 583 ? -44.577 1.279 -15.441 1.00 76.88 583 VAL A CA 1
ATOM 4739 C C . VAL A 1 583 ? -45.445 0.463 -16.404 1.00 76.88 583 VAL A C 1
ATOM 4741 O O . VAL A 1 583 ? -46.465 0.971 -16.883 1.00 76.88 583 VAL A O 1
ATOM 4744 N N . ARG A 1 584 ? -45.133 -0.820 -16.631 1.00 78.81 584 ARG A N 1
ATOM 4745 C CA . ARG A 1 584 ? -46.006 -1.739 -17.385 1.00 78.81 584 ARG A CA 1
ATOM 4746 C C . ARG A 1 584 ? -47.362 -1.928 -16.700 1.00 78.81 584 ARG A C 1
ATOM 4748 O O . ARG A 1 584 ? -48.393 -1.875 -17.379 1.00 78.81 584 ARG A O 1
ATOM 4755 N N . THR A 1 585 ? -47.396 -2.084 -15.375 1.00 73.81 585 THR A N 1
ATOM 4756 C CA . THR A 1 585 ? -48.664 -2.213 -14.628 1.00 73.81 585 THR A CA 1
ATOM 4757 C C . THR A 1 585 ? -49.489 -0.921 -14.646 1.00 73.81 585 THR A C 1
ATOM 4759 O O . THR A 1 585 ? -50.697 -0.970 -14.891 1.00 73.81 585 THR A O 1
ATOM 4762 N N . LEU A 1 586 ? -48.848 0.246 -14.511 1.00 68.06 586 LEU A N 1
ATOM 4763 C CA . LEU A 1 586 ? -49.502 1.559 -14.601 1.00 68.06 586 LEU A CA 1
ATOM 4764 C C . LEU A 1 586 ? -50.079 1.829 -16.001 1.00 68.06 586 LEU A C 1
ATOM 4766 O O . LEU A 1 586 ? -51.214 2.290 -16.128 1.00 68.06 586 LEU A O 1
ATOM 4770 N N . SER A 1 587 ? -49.335 1.488 -17.058 1.00 63.88 587 SER A N 1
ATOM 4771 C CA . SER A 1 587 ? -49.778 1.622 -18.456 1.00 63.88 587 SER A CA 1
ATOM 4772 C C . SER A 1 587 ? -50.967 0.708 -18.783 1.00 63.88 587 SER A C 1
ATOM 4774 O O . SER A 1 587 ? -51.895 1.099 -19.497 1.00 63.88 587 SER A O 1
ATOM 4776 N N . THR A 1 588 ? -50.992 -0.492 -18.200 1.00 59.25 588 THR A N 1
ATOM 4777 C CA . THR A 1 588 ? -52.099 -1.445 -18.361 1.00 59.25 588 THR A CA 1
ATOM 4778 C C . THR A 1 588 ? -53.345 -0.987 -17.592 1.00 59.25 588 THR A C 1
ATOM 4780 O O . THR A 1 588 ? -54.446 -1.017 -18.137 1.00 59.25 588 THR A O 1
ATOM 4783 N N . SER A 1 589 ? -53.184 -0.454 -16.376 1.00 53.72 589 SER A N 1
ATOM 4784 C CA . SER A 1 589 ? -54.279 0.107 -15.563 1.00 53.72 589 SER A CA 1
ATOM 4785 C C . SER A 1 589 ? -54.895 1.381 -16.177 1.00 53.72 589 SER A C 1
ATOM 4787 O O . SER A 1 589 ? -56.114 1.581 -16.154 1.00 53.72 589 SER A O 1
ATOM 4789 N N . ALA A 1 590 ? -54.087 2.209 -16.850 1.00 50.97 590 ALA A N 1
ATOM 4790 C CA . ALA A 1 590 ? -54.569 3.365 -17.611 1.00 50.97 590 ALA A CA 1
ATOM 4791 C C . ALA A 1 590 ? -55.469 2.979 -18.807 1.00 50.97 590 ALA A C 1
ATOM 4793 O O . ALA A 1 590 ? -56.344 3.756 -19.195 1.00 50.97 590 ALA A O 1
ATOM 4794 N N . ARG A 1 591 ? -55.316 1.771 -19.376 1.00 47.06 591 ARG A N 1
ATOM 4795 C CA . ARG A 1 591 ? -56.229 1.260 -20.418 1.00 47.06 591 ARG A CA 1
ATOM 4796 C C . ARG A 1 591 ? -57.589 0.822 -19.860 1.00 47.06 591 ARG A C 1
ATOM 4798 O O . ARG A 1 591 ? -58.579 0.949 -20.572 1.00 47.06 591 ARG A O 1
ATOM 4805 N N . PHE A 1 592 ? -57.666 0.399 -18.594 1.00 41.97 592 PHE A N 1
ATOM 4806 C CA . PHE A 1 592 ? -58.920 -0.003 -17.934 1.00 41.97 592 PHE A CA 1
ATOM 4807 C C . PHE A 1 592 ? -59.704 1.158 -17.297 1.00 41.97 592 PHE A C 1
ATOM 4809 O O . PHE A 1 592 ? -60.881 1.007 -16.984 1.00 41.97 592 PHE A O 1
ATOM 4816 N N . THR A 1 593 ? -59.099 2.341 -17.145 1.00 41.69 593 THR A N 1
ATOM 4817 C CA . THR A 1 593 ? -59.764 3.534 -16.578 1.00 41.69 593 THR A CA 1
ATOM 4818 C C . THR A 1 593 ? -60.469 4.417 -17.610 1.00 41.69 593 THR A C 1
ATOM 4820 O O . THR A 1 593 ? -61.097 5.410 -17.236 1.00 41.69 593 THR A O 1
ATOM 4823 N N . ARG A 1 594 ? -60.522 4.014 -18.891 1.00 44.25 594 ARG A N 1
ATOM 4824 C CA . ARG A 1 594 ? -61.635 4.414 -19.772 1.00 44.25 594 ARG A CA 1
ATOM 4825 C C . ARG A 1 594 ? -62.896 3.655 -19.348 1.00 44.25 594 ARG A C 1
ATOM 4827 O O . ARG A 1 594 ? -63.438 2.839 -20.082 1.00 44.25 594 ARG A O 1
ATOM 4834 N N . ILE A 1 595 ? -63.377 3.953 -18.143 1.00 39.16 595 ILE A N 1
ATOM 4835 C CA . ILE A 1 595 ? -64.756 3.672 -17.771 1.00 39.16 595 ILE A CA 1
ATOM 4836 C C . ILE A 1 595 ? -65.598 4.499 -18.739 1.00 39.16 595 ILE A C 1
ATOM 4838 O O . ILE A 1 595 ? -65.584 5.734 -18.710 1.00 39.16 595 ILE A O 1
ATOM 4842 N N . ALA A 1 596 ? -66.270 3.800 -19.652 1.00 39.28 596 ALA A N 1
ATOM 4843 C CA . ALA A 1 596 ? -67.357 4.351 -20.433 1.00 39.28 596 ALA A CA 1
ATOM 4844 C C . ALA A 1 596 ? -68.268 5.111 -19.466 1.00 39.28 596 ALA A C 1
ATOM 4846 O O . ALA A 1 596 ? -68.695 4.549 -18.458 1.00 39.28 596 ALA A O 1
ATOM 4847 N N . LYS A 1 597 ? -68.520 6.398 -19.734 1.00 40.03 597 LYS A N 1
ATOM 4848 C CA . LYS A 1 597 ? -69.548 7.155 -19.018 1.00 40.03 597 LYS A CA 1
ATOM 4849 C C . LYS A 1 597 ? -70.862 6.399 -19.197 1.00 40.03 597 LYS A C 1
ATOM 4851 O O . LYS A 1 597 ? -71.520 6.534 -20.223 1.00 40.03 597 LYS A O 1
ATOM 4856 N N . GLY A 1 598 ? -71.193 5.577 -18.207 1.00 32.16 598 GLY A N 1
ATOM 4857 C CA . GLY A 1 598 ? -72.478 4.929 -18.064 1.00 32.16 598 GLY A CA 1
ATOM 4858 C C . GLY A 1 598 ? -73.521 6.016 -17.905 1.00 32.16 598 GLY A C 1
ATOM 4859 O O . GLY A 1 598 ? -73.641 6.637 -16.852 1.00 32.16 598 GLY A O 1
ATOM 4860 N N . SER A 1 599 ? -74.206 6.269 -19.012 1.00 34.41 599 SER A N 1
ATOM 4861 C CA . SER A 1 599 ? -75.564 6.777 -19.072 1.00 34.41 599 SER A CA 1
ATOM 4862 C C . SER A 1 599 ? -76.396 6.166 -17.941 1.00 34.41 599 SER A C 1
ATOM 4864 O O . SER A 1 599 ? -76.626 4.958 -17.915 1.00 34.41 599 SER A O 1
ATOM 4866 N N . PHE A 1 600 ? -76.843 6.996 -17.000 1.00 39.88 600 PHE A N 1
ATOM 4867 C CA . PHE A 1 600 ? -78.051 6.680 -16.252 1.00 39.88 600 PHE A CA 1
ATOM 4868 C C . PHE A 1 600 ? -79.217 6.893 -17.215 1.00 39.88 600 PHE A C 1
ATOM 4870 O O . PHE A 1 600 ? -79.518 8.025 -17.593 1.00 39.88 600 PHE A O 1
ATOM 4877 N N . GLY A 1 601 ? -79.834 5.792 -17.642 1.00 32.59 601 GLY A N 1
ATOM 4878 C CA . GLY A 1 601 ? -81.033 5.817 -18.462 1.00 32.59 601 GLY A CA 1
ATOM 4879 C C . GLY A 1 601 ? -82.203 6.419 -17.689 1.00 32.59 601 GLY A C 1
ATOM 4880 O O . GLY A 1 601 ? -82.678 5.842 -16.714 1.00 32.59 601 GLY A O 1
ATOM 4881 N N . THR A 1 602 ? -82.695 7.562 -18.159 1.00 33.56 602 THR A N 1
ATOM 4882 C CA . THR A 1 602 ? -84.100 7.927 -18.002 1.00 33.56 602 THR A CA 1
ATOM 4883 C C . THR A 1 602 ? -84.916 7.049 -18.942 1.00 33.56 602 THR A C 1
ATOM 4885 O O . THR A 1 602 ? -84.670 7.014 -20.147 1.00 33.56 602 THR A O 1
ATOM 4888 N N . THR A 1 603 ? -85.895 6.343 -18.391 1.00 34.72 603 THR A N 1
ATOM 4889 C CA . THR A 1 603 ? -87.011 5.751 -19.132 1.00 34.72 603 THR A CA 1
ATOM 4890 C C . THR A 1 603 ? -87.615 6.765 -20.106 1.00 34.72 603 THR A C 1
ATOM 4892 O O . THR A 1 603 ? -88.098 7.800 -19.657 1.00 34.72 603 THR A O 1
ATOM 4895 N N . PHE A 1 604 ? -87.556 6.488 -21.411 1.00 30.56 604 PHE A N 1
ATOM 4896 C CA . PHE A 1 604 ? -88.689 6.305 -22.339 1.00 30.56 604 PHE A CA 1
ATOM 4897 C C . PHE A 1 604 ? -88.219 6.402 -23.808 1.00 30.56 604 PHE A C 1
ATOM 4899 O O . PHE A 1 604 ? -87.439 7.278 -24.159 1.00 30.56 604 PHE A O 1
ATOM 4906 N N . ALA A 1 605 ? -88.809 5.535 -24.640 1.00 33.16 605 ALA A N 1
ATOM 4907 C CA . ALA A 1 605 ? -88.886 5.550 -26.108 1.00 33.16 605 ALA A CA 1
ATOM 4908 C C . ALA A 1 605 ? -87.718 4.967 -26.944 1.00 33.16 605 ALA A C 1
ATOM 4910 O O . ALA A 1 605 ? -86.682 5.590 -27.130 1.00 33.16 605 ALA A O 1
ATOM 4911 N N . GLY A 1 606 ? -88.010 3.826 -27.591 1.00 30.12 606 GLY A N 1
ATOM 4912 C CA . GLY A 1 606 ? -87.885 3.722 -29.054 1.00 30.12 606 GLY A CA 1
ATOM 4913 C C . GLY A 1 606 ? -86.717 2.922 -29.646 1.00 30.12 606 GLY A C 1
ATOM 4914 O O . GLY A 1 606 ? -85.659 3.478 -29.873 1.00 30.12 606 GLY A O 1
ATOM 4915 N N . GLN A 1 607 ? -86.999 1.654 -29.980 1.00 30.05 607 GLN A N 1
ATOM 4916 C CA . GLN A 1 607 ? -86.685 0.942 -31.243 1.00 30.05 607 GLN A CA 1
ATOM 4917 C C . GLN A 1 607 ? -85.285 0.981 -31.906 1.00 30.05 607 GLN A C 1
ATOM 4919 O O . GLN A 1 607 ? -84.773 2.033 -32.259 1.00 30.05 607 GLN A O 1
ATOM 4924 N N . GLY A 1 608 ? -84.837 -0.223 -32.309 1.00 28.81 608 GLY A N 1
ATOM 4925 C CA . GLY A 1 608 ? -84.063 -0.485 -33.544 1.00 28.81 608 GLY A CA 1
ATOM 4926 C C . GLY A 1 608 ? -82.554 -0.681 -33.339 1.00 28.81 608 GLY A C 1
ATOM 4927 O O . GLY A 1 608 ? -81.879 0.268 -32.980 1.00 28.81 608 GLY A O 1
ATOM 4928 N N . THR A 1 609 ? -82.004 -1.906 -33.328 1.00 30.17 609 THR A N 1
ATOM 4929 C CA . THR A 1 609 ? -81.567 -2.772 -34.464 1.00 30.17 609 THR A CA 1
ATOM 4930 C C . THR A 1 609 ? -80.267 -2.349 -35.168 1.00 30.17 609 THR A C 1
ATOM 4932 O O . THR A 1 609 ? -80.188 -1.224 -35.647 1.00 30.17 609 THR A O 1
ATOM 4935 N N . GLY A 1 610 ? -79.358 -3.323 -35.349 1.00 29.11 610 GLY A N 1
ATOM 4936 C CA . GLY A 1 610 ? -78.259 -3.354 -36.340 1.00 29.11 610 GLY A CA 1
ATOM 4937 C C . GLY A 1 610 ? -76.903 -2.926 -35.771 1.00 29.11 610 GLY A C 1
ATOM 4938 O O . GLY A 1 610 ? -76.813 -1.835 -35.224 1.00 29.11 610 GLY A O 1
ATOM 4939 N N . ASP A 1 611 ? -75.917 -3.829 -35.665 1.00 29.05 611 ASP A N 1
ATOM 4940 C CA . ASP A 1 611 ? -74.904 -4.181 -36.702 1.00 29.05 611 ASP A CA 1
ATOM 4941 C C . ASP A 1 611 ? -73.881 -3.046 -36.900 1.00 29.05 611 ASP A C 1
ATOM 4943 O O . ASP A 1 611 ? -74.236 -1.878 -36.833 1.00 29.05 611 ASP A O 1
ATOM 4947 N N . GLU A 1 612 ? -72.593 -3.203 -37.182 1.00 29.02 612 GLU A N 1
ATOM 4948 C CA . GLU A 1 612 ? -71.594 -4.264 -37.328 1.00 29.02 612 GLU A CA 1
ATOM 4949 C C . GLU A 1 612 ? -70.276 -3.477 -37.565 1.00 29.02 612 GLU A C 1
ATOM 4951 O O . GLU A 1 612 ? -70.305 -2.351 -38.062 1.00 29.02 612 GLU A O 1
ATOM 4956 N N . SER A 1 613 ? -69.132 -4.113 -37.303 1.00 28.36 613 SER A N 1
ATOM 4957 C CA . SER A 1 613 ? -67.857 -3.990 -38.051 1.00 28.36 613 SER A CA 1
ATOM 4958 C C . SER A 1 613 ? -66.999 -2.695 -38.085 1.00 28.36 613 SER A C 1
ATOM 4960 O O . SER A 1 613 ? -67.441 -1.591 -38.381 1.00 28.36 613 SER A O 1
ATOM 4962 N N . ASP A 1 614 ? -65.704 -2.952 -37.856 1.00 26.38 614 ASP A N 1
ATOM 4963 C CA . ASP A 1 614 ? -64.507 -2.558 -38.622 1.00 26.38 614 ASP A CA 1
ATOM 4964 C C . ASP A 1 614 ? -63.945 -1.121 -38.686 1.00 26.38 614 ASP A C 1
ATOM 4966 O O . ASP A 1 614 ? -64.438 -0.216 -39.346 1.00 26.38 614 ASP A O 1
ATOM 4970 N N . ASP A 1 615 ? -62.804 -0.995 -37.997 1.00 25.33 615 ASP A N 1
ATOM 4971 C CA . ASP A 1 615 ? -61.431 -0.963 -38.541 1.00 25.33 615 ASP A CA 1
ATOM 4972 C C . ASP A 1 615 ? -60.913 0.200 -39.424 1.00 25.33 615 ASP A C 1
ATOM 4974 O O . ASP A 1 615 ? -61.590 0.815 -40.239 1.00 25.33 615 ASP A O 1
ATOM 4978 N N . SER A 1 616 ? -59.594 0.392 -39.283 1.00 25.70 616 SER A N 1
ATOM 4979 C CA . SER A 1 616 ? -58.656 1.089 -40.173 1.00 25.70 616 SER A CA 1
ATOM 4980 C C . SER A 1 616 ? -58.579 2.631 -40.166 1.00 25.70 616 SER A C 1
ATOM 4982 O O . SER A 1 616 ? -59.313 3.361 -40.825 1.00 25.70 616 SER A O 1
ATOM 4984 N N . SER A 1 617 ? -57.504 3.093 -39.515 1.00 26.81 617 SER A N 1
ATOM 4985 C CA . SER A 1 617 ? -56.452 4.004 -40.016 1.00 26.81 617 SER A CA 1
ATOM 4986 C C . SER A 1 617 ? -56.713 4.910 -41.237 1.00 26.81 617 SER A C 1
ATOM 4988 O O . SER A 1 617 ? -56.994 4.431 -42.327 1.00 26.81 617 SER A O 1
ATOM 4990 N N . THR A 1 618 ? -56.370 6.203 -41.137 1.00 25.55 618 THR A N 1
ATOM 4991 C CA . THR A 1 618 ? -55.135 6.779 -41.728 1.00 25.55 618 THR A CA 1
ATOM 4992 C C . THR A 1 618 ? -55.047 8.311 -41.602 1.00 25.55 618 THR A C 1
ATOM 4994 O O . THR A 1 618 ? -55.986 9.065 -41.814 1.00 25.55 618 THR A O 1
ATOM 4997 N N . ASN A 1 619 ? -53.844 8.724 -41.212 1.00 25.16 619 ASN A N 1
ATOM 4998 C CA . ASN A 1 619 ? -53.073 9.932 -41.501 1.00 25.16 619 ASN A CA 1
ATOM 4999 C C . ASN A 1 619 ? -53.602 11.076 -42.406 1.00 25.16 619 ASN A C 1
ATOM 5001 O O . ASN A 1 619 ? -53.983 10.881 -43.553 1.00 25.16 619 ASN A O 1
ATOM 5005 N N . SER A 1 620 ? -53.282 12.285 -41.917 1.00 25.52 620 SER A N 1
ATOM 5006 C CA . SER A 1 620 ? -52.622 13.407 -42.620 1.00 25.52 620 SER A CA 1
ATOM 5007 C C . SER A 1 620 ? -53.419 14.681 -42.927 1.00 25.52 620 SER A C 1
ATOM 5009 O O . SER A 1 620 ? -54.324 14.727 -43.747 1.00 25.52 620 SER A O 1
ATOM 5011 N N . THR A 1 621 ? -52.856 15.764 -42.369 1.00 25.27 621 THR A N 1
ATOM 5012 C CA . THR A 1 621 ? -52.693 17.117 -42.938 1.00 25.27 621 THR A CA 1
ATOM 5013 C C . THR A 1 621 ? -53.925 17.971 -43.231 1.00 25.27 621 THR A C 1
ATOM 5015 O O . THR A 1 621 ? -54.602 17.773 -44.224 1.00 25.27 621 THR A O 1
ATOM 5018 N N . ALA A 1 622 ? -54.045 19.092 -42.510 1.00 25.25 622 ALA A N 1
ATOM 5019 C CA . ALA A 1 622 ? -53.829 20.420 -43.099 1.00 25.25 622 ALA A CA 1
ATOM 5020 C C . ALA A 1 622 ? -53.805 21.516 -42.020 1.00 25.25 622 ALA A C 1
ATOM 5022 O O . ALA A 1 622 ? -54.621 21.558 -41.104 1.00 25.25 622 ALA A O 1
ATOM 5023 N N . LYS A 1 623 ? -52.827 22.413 -42.162 1.00 27.11 623 LYS A N 1
ATOM 5024 C CA . LYS A 1 623 ? -52.688 23.685 -41.450 1.00 27.11 623 LYS A CA 1
ATOM 5025 C C . LYS A 1 623 ? -53.886 24.589 -41.739 1.00 27.11 623 LYS A C 1
ATOM 5027 O O . LYS A 1 623 ? -54.142 24.840 -42.909 1.00 27.11 623 LYS A O 1
ATOM 5032 N N . VAL A 1 624 ? -54.441 25.230 -40.711 1.00 27.89 624 VAL A N 1
ATOM 5033 C CA . VAL A 1 624 ? -54.946 26.609 -40.813 1.00 27.89 624 VAL A CA 1
ATOM 5034 C C . VAL A 1 624 ? -54.683 27.324 -39.481 1.00 27.89 624 VAL A C 1
ATOM 5036 O O . VAL A 1 624 ? -55.237 26.968 -38.447 1.00 27.89 624 VAL A O 1
ATOM 5039 N N . ILE A 1 625 ? -53.813 28.333 -39.515 1.00 30.34 625 ILE A N 1
ATOM 5040 C CA . ILE A 1 625 ? -53.839 29.474 -38.586 1.00 30.34 625 ILE A CA 1
ATOM 5041 C C . ILE A 1 625 ? -54.586 30.574 -39.361 1.00 30.34 625 ILE A C 1
ATOM 5043 O O . ILE A 1 625 ? -54.339 30.705 -40.562 1.00 30.34 625 ILE A O 1
ATOM 5047 N N . PRO A 1 626 ? -55.469 31.363 -38.726 1.00 30.64 626 PRO A N 1
ATOM 5048 C CA . PRO A 1 626 ? -55.023 32.719 -38.422 1.00 30.64 626 PRO A CA 1
ATOM 5049 C C . PRO A 1 626 ? -55.467 33.273 -37.056 1.00 30.64 626 PRO A C 1
ATOM 5051 O O . PRO A 1 626 ? -56.567 33.064 -36.564 1.00 30.64 626 PRO A O 1
ATOM 5054 N N . GLU A 1 627 ? -54.525 34.030 -36.500 1.00 23.73 627 GLU A N 1
ATOM 5055 C CA . GLU A 1 627 ? -54.684 35.351 -35.882 1.00 23.73 627 GLU A CA 1
ATOM 5056 C C . GLU A 1 627 ? -55.555 35.588 -34.634 1.00 23.73 627 GLU A C 1
ATOM 5058 O O . GLU A 1 627 ? -56.773 35.708 -34.650 1.00 23.73 627 GLU A O 1
ATOM 5063 N N . LYS A 1 628 ? -54.813 35.882 -33.555 1.00 27.92 628 LYS A N 1
ATOM 5064 C CA . LYS A 1 628 ? -54.906 37.083 -32.701 1.00 27.92 628 LYS A CA 1
ATOM 5065 C C . LYS A 1 628 ? -56.309 37.648 -32.419 1.00 27.92 628 LYS A C 1
ATOM 5067 O O . LYS A 1 628 ? -56.822 38.463 -33.177 1.00 27.92 628 LYS A O 1
ATOM 5072 N N . LYS A 1 629 ? -56.722 37.525 -31.150 1.00 27.95 629 LYS A N 1
ATOM 5073 C CA . LYS A 1 629 ? -57.204 38.675 -30.359 1.00 27.95 629 LYS A CA 1
ATOM 5074 C C . LYS A 1 629 ? -56.897 38.499 -28.866 1.00 27.95 629 LYS A C 1
ATOM 5076 O O . LYS A 1 629 ? -57.399 37.606 -28.196 1.00 27.95 629 LYS A O 1
ATOM 5081 N N . LYS A 1 630 ? -56.033 39.386 -28.359 1.00 25.88 630 LYS A N 1
ATOM 5082 C CA . LYS A 1 630 ? -55.859 39.694 -26.931 1.00 25.88 630 LYS A CA 1
ATOM 5083 C C . LYS A 1 630 ? -57.129 40.371 -26.404 1.00 25.88 630 LYS A C 1
ATOM 5085 O O . LYS A 1 630 ? -57.629 41.251 -27.099 1.00 25.88 630 LYS A O 1
ATOM 5090 N N . LYS A 1 631 ? -57.480 40.083 -25.143 1.00 26.80 631 LYS A N 1
ATOM 5091 C CA . LYS A 1 631 ? -57.857 41.013 -24.041 1.00 26.80 631 LYS A CA 1
ATOM 5092 C C . LYS A 1 631 ? -58.944 40.387 -23.154 1.00 26.80 631 LYS A C 1
ATOM 5094 O O . LYS A 1 631 ? -60.037 40.121 -23.617 1.00 26.80 631 LYS A O 1
ATOM 5099 N N . THR A 1 632 ? -58.578 39.886 -21.972 1.00 24.66 632 THR A N 1
ATOM 5100 C CA . THR A 1 632 ? -58.507 40.576 -20.657 1.00 24.66 632 THR A CA 1
ATOM 5101 C C . THR A 1 632 ? -59.859 40.801 -19.981 1.00 24.66 632 THR A C 1
ATOM 5103 O O . THR A 1 632 ? -60.680 41.559 -20.478 1.00 24.66 632 THR A O 1
ATOM 5106 N N . GLY A 1 633 ? -59.975 40.247 -18.772 1.00 26.11 633 GLY A N 1
ATOM 5107 C CA . GLY A 1 633 ? -60.980 40.537 -17.743 1.00 26.11 633 GLY A CA 1
ATOM 5108 C C . GLY A 1 633 ? -60.890 39.448 -16.669 1.00 26.11 633 GLY A C 1
ATOM 5109 O O . GLY A 1 633 ? -61.550 38.431 -16.785 1.00 26.11 633 GLY A O 1
ATOM 5110 N N . LYS A 1 634 ? -59.867 39.418 -15.801 1.00 29.48 634 LYS A N 1
ATOM 5111 C CA . LYS A 1 634 ? -59.769 40.152 -14.520 1.00 29.48 634 LYS A CA 1
ATOM 5112 C C . LYS A 1 634 ? -61.093 40.175 -13.745 1.00 29.48 634 LYS A C 1
ATOM 5114 O O . LYS A 1 634 ? -61.918 41.035 -14.011 1.00 29.48 634 LYS A O 1
ATOM 5119 N N . GLN A 1 635 ? -61.198 39.330 -12.718 1.00 30.02 635 GLN A N 1
ATOM 5120 C CA . GLN A 1 635 ? -61.337 39.710 -11.301 1.00 30.02 635 GLN A CA 1
ATOM 5121 C C . GLN A 1 635 ? -61.384 38.436 -10.424 1.00 30.02 635 GLN A C 1
ATOM 5123 O O . GLN A 1 635 ? -61.765 37.387 -10.916 1.00 30.02 635 GLN A O 1
ATOM 5128 N N . ASN A 1 636 ? -61.172 38.444 -9.110 1.00 25.61 636 ASN A N 1
ATOM 5129 C CA . ASN A 1 636 ? -60.055 38.832 -8.238 1.00 25.61 636 ASN A CA 1
ATOM 5130 C C . ASN A 1 636 ? -60.425 38.282 -6.830 1.00 25.61 636 ASN A C 1
ATOM 5132 O O . ASN A 1 636 ? -61.614 38.210 -6.533 1.00 25.61 636 ASN A O 1
ATOM 5136 N N . ARG A 1 637 ? -59.423 38.068 -5.950 1.00 28.59 637 ARG A N 1
ATOM 5137 C CA . ARG A 1 637 ? -59.473 37.803 -4.475 1.00 28.59 637 ARG A CA 1
ATOM 5138 C C . ARG A 1 637 ? -59.555 36.320 -4.040 1.00 28.59 637 ARG A C 1
ATOM 5140 O O . ARG A 1 637 ? -60.358 35.583 -4.575 1.00 28.59 637 ARG A O 1
ATOM 5147 N N . LYS A 1 638 ? -58.802 35.820 -3.038 1.00 26.75 638 LYS A N 1
ATOM 5148 C CA . LYS A 1 638 ? -57.913 36.431 -2.014 1.00 26.75 638 LYS A CA 1
ATOM 5149 C C . LYS A 1 638 ? -56.982 35.357 -1.378 1.00 26.75 638 LYS A C 1
ATOM 5151 O O . LYS A 1 638 ? -57.466 34.314 -0.975 1.00 26.75 638 LYS A O 1
ATOM 5156 N N . ARG A 1 639 ? -55.698 35.722 -1.210 1.00 30.50 639 ARG A N 1
ATOM 5157 C CA . ARG A 1 639 ? -54.720 35.455 -0.114 1.00 30.50 639 ARG A CA 1
ATOM 5158 C C . ARG A 1 639 ? -54.460 34.034 0.444 1.00 30.50 639 ARG A C 1
ATOM 5160 O O . ARG A 1 639 ? -55.279 33.481 1.160 1.00 30.50 639 ARG A O 1
ATOM 5167 N N . GLY A 1 640 ? -53.183 33.640 0.358 1.00 24.33 640 GLY A N 1
ATOM 5168 C CA . GLY A 1 640 ? -52.457 32.810 1.333 1.00 24.33 640 GLY A CA 1
ATOM 5169 C C . GLY A 1 640 ? -50.958 32.777 0.997 1.00 24.33 640 GLY A C 1
ATOM 5170 O O . GLY A 1 640 ? -50.583 32.268 -0.049 1.00 24.33 640 GLY A O 1
ATOM 5171 N N . HIS A 1 641 ? -50.111 33.384 1.831 1.00 28.62 641 HIS A N 1
ATOM 5172 C CA . HIS A 1 641 ? -48.671 33.602 1.622 1.00 28.62 641 HIS A CA 1
ATOM 5173 C C . HIS A 1 641 ? -47.899 32.852 2.716 1.00 28.62 641 HIS A C 1
ATOM 5175 O O . HIS A 1 641 ? -48.220 33.080 3.876 1.00 28.62 641 HIS A O 1
ATOM 5181 N N . SER A 1 642 ? -46.921 31.998 2.368 1.00 25.97 642 SER A N 1
ATOM 5182 C CA . SER A 1 642 ? -45.786 31.495 3.194 1.00 25.97 642 SER A CA 1
ATOM 5183 C C . SER A 1 642 ? -45.187 30.261 2.482 1.00 25.97 642 SER A C 1
ATOM 5185 O O . SER A 1 642 ? -45.965 29.422 2.054 1.00 25.97 642 SER A O 1
ATOM 5187 N N . ARG A 1 643 ? -43.885 30.012 2.290 1.00 32.41 643 ARG A N 1
ATOM 5188 C CA . ARG A 1 643 ? -42.617 30.687 2.608 1.00 32.41 643 ARG A CA 1
ATOM 5189 C C . ARG A 1 643 ? -41.542 30.121 1.663 1.00 32.41 643 ARG A C 1
ATOM 5191 O O . ARG A 1 643 ? -41.584 28.958 1.277 1.00 32.41 643 ARG A O 1
ATOM 5198 N N . THR A 1 644 ? -40.613 30.992 1.312 1.00 29.55 644 THR A N 1
ATOM 5199 C CA . THR A 1 644 ? -39.573 30.901 0.286 1.00 29.55 644 THR A CA 1
ATOM 5200 C C . THR A 1 644 ? -38.374 30.065 0.752 1.00 29.55 644 THR A C 1
ATOM 5202 O O . THR A 1 644 ? -37.867 30.285 1.850 1.00 29.55 644 THR A O 1
ATOM 5205 N N . ILE A 1 645 ? -37.904 29.134 -0.085 1.00 33.88 645 ILE A N 1
ATOM 5206 C CA . ILE A 1 645 ? -36.612 28.442 0.061 1.00 33.88 645 ILE A CA 1
ATOM 5207 C C . ILE A 1 645 ? -35.534 29.355 -0.539 1.00 33.88 645 ILE A C 1
ATOM 5209 O O . ILE A 1 645 ? -35.672 29.797 -1.679 1.00 33.88 645 ILE A O 1
ATOM 5213 N N . SER A 1 646 ? -34.509 29.680 0.253 1.00 31.89 646 SER A N 1
ATOM 5214 C CA . SER A 1 646 ? -33.38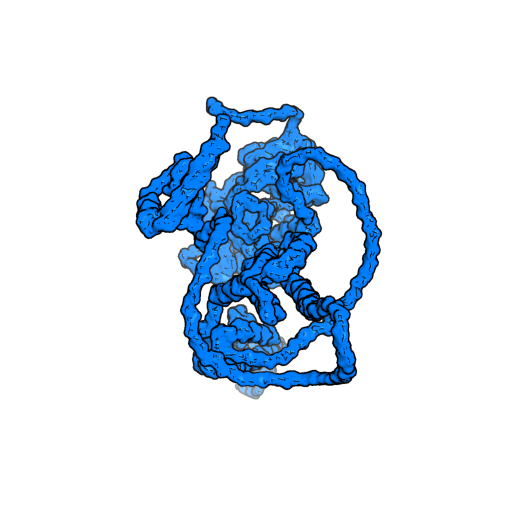5 30.533 -0.152 1.00 31.89 646 SER A CA 1
ATOM 5215 C C . SER A 1 646 ? -32.555 29.860 -1.254 1.00 31.89 646 SER A C 1
ATOM 5217 O O . SER A 1 646 ? -32.326 28.649 -1.248 1.00 31.89 646 SER A O 1
ATOM 5219 N N . LEU A 1 647 ? -32.151 30.670 -2.232 1.00 38.47 647 LEU A N 1
ATOM 5220 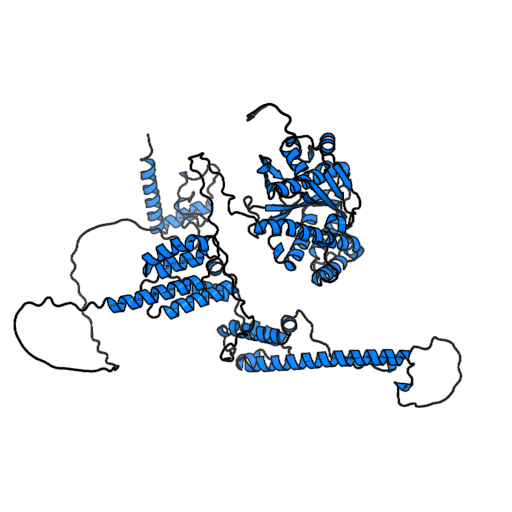C CA . LEU A 1 647 ? -31.438 30.285 -3.442 1.00 38.47 647 LEU A CA 1
ATOM 5221 C C . LEU A 1 647 ? -29.946 30.094 -3.105 1.00 38.47 647 LEU A C 1
ATOM 5223 O O . LEU A 1 647 ? -29.148 31.022 -3.219 1.00 38.47 647 LEU A O 1
ATOM 5227 N N . ALA A 1 648 ? -29.556 28.899 -2.662 1.00 34.19 648 ALA A N 1
ATOM 5228 C CA . ALA A 1 648 ? -28.146 28.564 -2.480 1.00 34.19 648 ALA A CA 1
ATOM 5229 C C . ALA A 1 648 ? -27.433 28.539 -3.846 1.00 34.19 648 ALA A C 1
ATOM 5231 O O . ALA A 1 648 ? -27.766 27.745 -4.727 1.00 34.19 648 ALA A O 1
ATOM 5232 N N . THR A 1 649 ? -26.449 29.418 -4.046 1.00 41.25 649 THR A N 1
ATOM 5233 C CA . THR A 1 649 ? -25.568 29.376 -5.220 1.00 41.25 649 THR A CA 1
ATOM 5234 C C . THR A 1 649 ? -24.688 28.129 -5.174 1.00 41.25 649 THR A C 1
ATOM 5236 O O . THR A 1 649 ? -24.085 27.830 -4.145 1.00 41.25 649 THR A O 1
ATOM 5239 N N . ALA A 1 650 ? -24.568 27.445 -6.313 1.00 42.22 650 ALA A N 1
ATOM 5240 C CA . ALA A 1 650 ? -23.900 26.154 -6.523 1.00 42.22 650 ALA A CA 1
ATOM 5241 C C . ALA A 1 650 ? -22.372 26.106 -6.250 1.00 42.22 650 ALA A C 1
ATOM 5243 O O . ALA A 1 650 ? -21.688 25.216 -6.744 1.00 42.22 650 ALA A O 1
ATOM 5244 N N . THR A 1 651 ? -21.810 27.055 -5.497 1.00 49.62 651 THR A N 1
ATOM 5245 C CA . THR A 1 651 ? -20.360 27.230 -5.304 1.00 49.62 651 THR A CA 1
ATOM 5246 C C . THR A 1 651 ? -19.890 27.138 -3.849 1.00 49.62 651 THR A C 1
ATOM 5248 O O . THR A 1 651 ? -18.697 27.293 -3.603 1.00 49.62 651 THR A O 1
ATOM 5251 N N . GLY A 1 652 ? -20.778 26.885 -2.876 1.00 58.62 652 GLY A N 1
ATOM 5252 C CA . GLY A 1 652 ? -20.396 26.645 -1.471 1.00 58.62 652 GLY A CA 1
ATOM 5253 C C . GLY A 1 652 ? -19.682 27.816 -0.772 1.00 58.62 652 GLY A C 1
ATOM 5254 O O . GLY A 1 652 ? -19.010 27.614 0.238 1.00 58.62 652 GLY A O 1
ATOM 5255 N N . ARG A 1 653 ? -19.782 29.042 -1.309 1.00 76.06 653 ARG A N 1
ATOM 5256 C CA . ARG A 1 653 ? -19.169 30.260 -0.750 1.00 76.06 653 ARG A CA 1
ATOM 5257 C C . ARG A 1 653 ? -20.238 31.267 -0.326 1.00 76.06 653 ARG A C 1
ATOM 5259 O O . ARG A 1 653 ? -21.230 31.465 -1.023 1.00 76.06 653 ARG A O 1
ATOM 5266 N N . CYS A 1 654 ? -19.988 31.956 0.783 1.00 81.88 654 CYS A N 1
ATOM 5267 C CA . CYS A 1 654 ? -20.826 33.010 1.339 1.00 81.88 654 CYS A CA 1
ATOM 5268 C C . CYS A 1 654 ? -20.978 34.164 0.346 1.00 81.88 654 CYS A C 1
ATOM 5270 O O . CYS A 1 654 ? -19.990 34.794 -0.036 1.00 81.88 654 CYS A O 1
ATOM 5272 N N . ARG A 1 655 ? -22.217 34.510 -0.015 1.00 77.94 655 ARG A N 1
ATOM 5273 C CA . ARG A 1 655 ? -22.516 35.588 -0.975 1.00 77.94 655 ARG A CA 1
ATOM 5274 C C . ARG A 1 655 ? -21.975 36.961 -0.533 1.00 77.94 655 ARG A C 1
ATOM 5276 O O . ARG A 1 655 ? -21.538 37.754 -1.372 1.00 77.94 655 ARG A O 1
ATOM 5283 N N . ALA A 1 656 ? -21.923 37.219 0.777 1.00 79.62 656 ALA A N 1
ATOM 5284 C CA . ALA A 1 656 ? -21.386 38.458 1.339 1.00 79.62 656 ALA A CA 1
ATOM 5285 C C . ALA A 1 656 ? -19.846 38.484 1.322 1.00 79.62 656 ALA A C 1
ATOM 5287 O O . ALA A 1 656 ? -19.245 39.229 0.545 1.00 79.62 656 ALA A O 1
ATOM 5288 N N . CYS A 1 657 ? -19.186 37.647 2.127 1.00 81.75 657 CYS A N 1
ATOM 5289 C CA . CYS A 1 657 ? -17.734 37.729 2.343 1.00 81.75 657 CYS A CA 1
ATOM 5290 C C . CYS A 1 657 ? -16.890 36.834 1.411 1.00 81.75 657 CYS A C 1
ATOM 5292 O O . CYS A 1 657 ? -15.664 36.874 1.485 1.00 81.75 657 CYS A O 1
ATOM 5294 N N . ASN A 1 658 ? -17.522 36.044 0.531 1.00 77.12 658 ASN A N 1
ATOM 5295 C CA . ASN A 1 658 ? -16.894 35.077 -0.384 1.00 77.12 658 ASN A CA 1
ATOM 5296 C C . ASN A 1 658 ? -16.070 33.958 0.293 1.00 77.12 658 ASN A C 1
ATOM 5298 O O . ASN A 1 658 ? -15.298 33.285 -0.388 1.00 77.12 658 ASN A O 1
ATOM 5302 N N . GLN A 1 659 ? -16.243 33.730 1.599 1.00 78.44 659 GLN A N 1
ATOM 5303 C CA . GLN A 1 659 ? -15.592 32.642 2.343 1.00 78.44 659 GLN A CA 1
ATOM 5304 C C . GLN A 1 659 ? -16.472 31.384 2.403 1.00 78.44 659 GLN A C 1
ATOM 5306 O O . GLN A 1 659 ? -17.676 31.467 2.184 1.00 78.44 659 GLN A O 1
ATOM 5311 N N . GLY A 1 660 ? -15.893 30.217 2.694 1.00 79.50 660 GLY A N 1
ATOM 5312 C CA . GLY A 1 660 ? -16.604 28.928 2.731 1.00 79.50 660 GLY A CA 1
ATOM 5313 C C . GLY A 1 660 ? -17.507 28.746 3.957 1.00 79.50 660 GLY A C 1
ATOM 5314 O O . GLY A 1 660 ? -17.154 28.010 4.870 1.00 79.50 660 GLY A O 1
ATOM 5315 N N . HIS A 1 661 ? -18.644 29.442 4.000 1.00 80.38 661 HIS A N 1
ATOM 5316 C CA . HIS A 1 661 ? -19.711 29.265 4.992 1.00 80.38 661 HIS A CA 1
ATOM 5317 C C . HIS A 1 661 ? -21.049 29.810 4.469 1.00 80.38 661 HIS A C 1
ATOM 5319 O O . HIS A 1 661 ? -21.086 30.565 3.496 1.00 80.38 661 HIS A O 1
ATOM 5325 N N . ASP A 1 662 ? -22.146 29.486 5.153 1.00 80.06 662 ASP A N 1
ATOM 5326 C CA . ASP A 1 662 ? -23.475 30.020 4.842 1.00 80.06 662 ASP A CA 1
ATOM 5327 C C . ASP A 1 662 ? -23.643 31.476 5.286 1.00 80.06 662 ASP A C 1
ATOM 5329 O O . ASP A 1 662 ? -23.131 31.890 6.327 1.00 80.06 662 ASP A O 1
ATOM 5333 N N . LEU A 1 663 ? -24.456 32.248 4.558 1.00 81.19 663 LEU A N 1
ATOM 5334 C CA . LEU A 1 663 ? -24.696 33.669 4.846 1.00 81.19 663 LEU A CA 1
ATOM 5335 C C . LEU A 1 663 ? -25.151 33.918 6.298 1.00 81.19 663 LEU A C 1
ATOM 5337 O O . LEU A 1 663 ? -24.714 34.881 6.925 1.00 81.19 663 LEU A O 1
ATOM 5341 N N . HIS A 1 664 ? -25.958 33.016 6.867 1.00 79.62 664 HIS A N 1
ATOM 5342 C CA . HIS A 1 664 ? -26.451 33.097 8.249 1.00 79.62 664 HIS A CA 1
ATOM 5343 C C . HIS A 1 664 ? -25.357 32.906 9.325 1.00 79.62 664 HIS A C 1
ATOM 5345 O O . HIS A 1 664 ? -25.532 33.328 10.475 1.00 79.62 664 HIS A O 1
ATOM 5351 N N . ALA A 1 665 ? -24.233 32.281 8.964 1.00 79.31 665 ALA A N 1
ATOM 5352 C CA . ALA A 1 665 ? -23.077 32.038 9.829 1.00 79.31 665 ALA A CA 1
ATOM 5353 C C . ALA A 1 665 ? -21.931 33.046 9.596 1.00 79.31 665 ALA A C 1
ATOM 5355 O O . ALA A 1 665 ? -20.856 32.911 10.174 1.00 79.31 665 ALA A O 1
ATOM 5356 N N . CYS A 1 666 ? -22.139 34.069 8.760 1.00 85.62 666 CYS A N 1
ATOM 5357 C CA . CYS A 1 666 ? -21.092 35.018 8.394 1.00 85.62 666 CYS A CA 1
ATOM 5358 C C . CYS A 1 666 ? -20.801 36.043 9.503 1.00 85.62 666 CYS A C 1
ATOM 5360 O O . CYS A 1 666 ? -21.584 36.969 9.721 1.00 85.62 666 CYS A O 1
ATOM 5362 N N . TYR A 1 667 ? -19.624 35.955 10.130 1.00 87.69 667 TYR A N 1
ATOM 5363 C CA . TYR A 1 667 ? -19.188 36.870 11.201 1.00 87.69 667 TYR A CA 1
ATOM 5364 C C . TYR A 1 667 ? -19.008 38.327 10.753 1.00 87.69 667 TYR A C 1
ATOM 5366 O O . TYR A 1 667 ? -19.160 39.242 11.554 1.00 87.69 667 TYR A O 1
ATOM 5374 N N . TYR A 1 668 ? -18.754 38.567 9.463 1.00 83.81 668 TYR A N 1
ATOM 5375 C CA . TYR A 1 668 ? -18.688 39.926 8.909 1.00 83.81 668 TYR A CA 1
ATOM 5376 C C . TYR A 1 668 ? -20.066 40.598 8.793 1.00 83.81 668 TYR A C 1
ATOM 5378 O O . TYR A 1 668 ? -20.141 41.821 8.755 1.00 83.81 668 TYR A O 1
ATOM 5386 N N . ILE A 1 669 ? -21.151 39.814 8.739 1.00 84.75 669 ILE A N 1
ATOM 5387 C CA . ILE A 1 669 ? -22.537 40.314 8.686 1.00 84.75 669 ILE A CA 1
ATOM 5388 C C . ILE A 1 669 ? -23.184 40.291 10.075 1.00 84.75 669 ILE A C 1
ATOM 5390 O O . ILE A 1 669 ? -23.965 41.185 10.409 1.00 84.75 669 ILE A O 1
ATOM 5394 N N . PHE A 1 670 ? -22.822 39.299 10.895 1.00 85.38 670 PHE A N 1
ATOM 5395 C CA . PHE A 1 670 ? -23.292 39.115 12.266 1.00 85.38 670 PHE A CA 1
ATOM 5396 C C . PHE A 1 670 ? -22.112 39.096 13.255 1.00 85.38 670 PHE A C 1
ATOM 5398 O O . PHE A 1 670 ? -21.736 38.021 13.732 1.00 85.38 670 PHE A O 1
ATOM 5405 N N . PRO A 1 671 ? -21.537 40.263 13.608 1.00 76.81 671 PRO A N 1
ATOM 5406 C CA . PRO A 1 671 ? -20.405 40.335 14.534 1.00 76.81 671 PRO A CA 1
ATOM 5407 C C . PRO A 1 671 ? -20.694 39.723 15.909 1.00 76.81 671 PRO A C 1
ATOM 5409 O O . PRO A 1 671 ? -19.802 39.149 16.512 1.00 76.81 671 PRO A O 1
ATOM 5412 N N . GLY A 1 672 ? -21.948 39.759 16.377 1.00 76.00 672 GLY A N 1
ATOM 5413 C CA . GLY A 1 672 ? -22.347 39.157 17.657 1.00 76.00 672 GLY A CA 1
ATOM 5414 C C . GLY A 1 672 ? -22.271 37.623 17.715 1.00 76.00 672 GLY A C 1
ATOM 5415 O O . GLY A 1 672 ? -22.415 37.058 18.790 1.00 76.00 672 GLY A O 1
ATOM 5416 N N . LYS A 1 673 ? -22.053 36.938 16.581 1.00 78.12 673 LYS A N 1
ATOM 5417 C CA . LYS A 1 673 ? -21.777 35.488 16.530 1.00 78.12 673 LYS A CA 1
ATOM 5418 C C . LYS A 1 673 ? -20.283 35.167 16.453 1.00 78.12 673 LYS A C 1
ATOM 5420 O O . LYS A 1 673 ? -19.922 33.992 16.441 1.00 78.12 673 LYS A O 1
ATOM 5425 N N . ALA A 1 674 ? -19.432 36.180 16.314 1.00 81.50 674 ALA A N 1
ATOM 5426 C CA . ALA A 1 674 ? -18.003 35.975 16.191 1.00 81.50 674 ALA A CA 1
ATOM 5427 C C . ALA A 1 674 ? -17.430 35.509 17.543 1.00 81.50 674 ALA A C 1
ATOM 5429 O O . ALA A 1 674 ? -17.688 36.161 18.552 1.00 81.50 674 ALA A O 1
ATOM 5430 N N . PRO A 1 675 ? -16.660 34.409 17.587 1.00 77.56 675 PRO A N 1
ATOM 5431 C CA . PRO A 1 675 ? -15.924 34.023 18.788 1.00 77.56 675 PRO A CA 1
ATOM 5432 C C . PRO A 1 675 ? -14.907 35.095 19.202 1.00 77.56 675 PRO A C 1
ATOM 5434 O O . PRO A 1 675 ? -14.369 35.788 18.341 1.00 77.56 675 PRO A O 1
ATOM 5437 N N . ASP A 1 676 ? -14.550 35.160 20.486 1.00 74.94 676 ASP A N 1
ATOM 5438 C CA . ASP A 1 676 ? -13.665 36.203 21.046 1.00 74.94 676 ASP A CA 1
ATOM 5439 C C . ASP A 1 676 ? -12.277 36.295 20.381 1.00 74.94 676 ASP A C 1
ATOM 5441 O O . ASP A 1 676 ? -11.625 37.339 20.393 1.00 74.94 676 ASP A O 1
ATOM 5445 N N . TRP A 1 677 ? -11.808 35.206 19.768 1.00 72.56 677 TRP A N 1
ATOM 5446 C CA . TRP A 1 677 ? -10.535 35.157 19.043 1.00 72.56 677 TRP A CA 1
ATOM 5447 C C . TRP A 1 677 ? -10.617 35.702 17.608 1.00 72.56 677 TRP A C 1
ATOM 5449 O O . TRP A 1 677 ? -9.584 35.906 16.963 1.00 72.56 677 TRP A O 1
ATOM 5459 N N . PHE A 1 678 ? -11.819 35.931 17.075 1.00 83.50 678 PHE A N 1
ATOM 5460 C CA . PHE A 1 678 ? -12.007 36.377 15.701 1.00 83.50 678 PHE A CA 1
ATOM 5461 C C . PHE A 1 678 ? -11.687 37.868 15.555 1.00 83.50 678 PHE A C 1
ATOM 5463 O O . PHE A 1 678 ? -12.354 38.731 16.123 1.00 83.50 678 PHE A O 1
ATOM 5470 N N . ARG A 1 679 ? -10.688 38.187 14.724 1.00 81.06 679 ARG A N 1
ATOM 5471 C CA . ARG A 1 679 ? -10.332 39.569 14.375 1.00 81.06 679 ARG A CA 1
ATOM 5472 C C . ARG A 1 679 ? -10.737 39.873 12.927 1.00 81.06 679 ARG A C 1
ATOM 5474 O O . ARG A 1 679 ? -10.163 39.278 12.011 1.00 81.06 679 ARG A O 1
ATOM 5481 N N . PRO A 1 680 ? -11.701 40.780 12.682 1.00 79.31 680 PRO A N 1
ATOM 5482 C CA . PRO A 1 680 ? -12.161 41.078 11.331 1.00 79.31 680 PRO A CA 1
ATOM 5483 C C . PRO A 1 680 ? -11.068 41.781 10.519 1.00 79.31 680 PRO A C 1
ATOM 5485 O O . PRO A 1 680 ? -10.526 42.807 10.924 1.00 79.31 680 PRO A O 1
ATOM 5488 N N . ARG A 1 681 ? -10.765 41.238 9.336 1.00 84.50 681 ARG A N 1
ATOM 5489 C CA . ARG A 1 681 ? -9.841 41.868 8.376 1.00 84.50 681 ARG A CA 1
ATOM 5490 C C . ARG A 1 681 ? -10.506 43.058 7.670 1.00 84.50 681 ARG A C 1
ATOM 5492 O O . ARG A 1 681 ? -11.631 42.925 7.182 1.00 84.50 681 ARG A O 1
ATOM 5499 N N . SER A 1 682 ? -9.804 44.192 7.600 1.00 78.81 682 SER A N 1
ATOM 5500 C CA . SER A 1 682 ? -10.330 45.460 7.061 1.00 78.81 682 SER A CA 1
ATOM 5501 C C . SER A 1 682 ? -10.743 45.363 5.588 1.00 78.81 682 SER A C 1
ATOM 5503 O O . SER A 1 682 ? -11.811 45.832 5.212 1.00 78.81 682 SER A O 1
ATOM 5505 N N . ASP A 1 683 ? -9.948 44.670 4.772 1.00 72.44 683 ASP A N 1
ATOM 5506 C CA . ASP A 1 683 ? -10.147 44.493 3.326 1.00 72.44 683 ASP A CA 1
ATOM 5507 C C . ASP A 1 683 ? -11.376 43.634 2.971 1.00 72.44 683 ASP A C 1
ATOM 5509 O O . ASP A 1 683 ? -11.960 43.743 1.889 1.00 72.44 683 ASP A O 1
ATOM 5513 N N . ILE A 1 684 ? -11.772 42.732 3.871 1.00 81.19 684 ILE A N 1
ATOM 5514 C CA . ILE A 1 684 ? -12.975 41.910 3.707 1.00 81.19 684 ILE A CA 1
ATOM 5515 C C . ILE A 1 684 ? -14.202 42.689 4.181 1.00 81.19 684 ILE A C 1
ATOM 5517 O O . ILE A 1 684 ? -15.250 42.607 3.545 1.00 81.19 684 ILE A O 1
ATOM 5521 N N . LYS A 1 685 ? -14.067 43.477 5.253 1.00 83.06 685 LYS A N 1
ATOM 5522 C CA . LYS A 1 685 ? -15.142 44.328 5.772 1.00 83.06 685 LYS A CA 1
ATOM 5523 C C . LYS A 1 685 ? -15.579 45.376 4.742 1.00 83.06 685 LYS A C 1
ATOM 5525 O O . LYS A 1 685 ? -16.758 45.431 4.410 1.00 83.06 685 LYS A O 1
ATOM 5530 N N . GLU A 1 686 ? -14.627 46.100 4.158 1.00 82.25 686 GLU A N 1
ATOM 5531 C CA . GLU A 1 686 ? -14.890 47.117 3.129 1.00 82.25 686 GLU A CA 1
ATOM 5532 C C . GLU A 1 686 ? -15.581 46.519 1.891 1.00 82.25 686 GLU A C 1
ATOM 5534 O O . GLU A 1 686 ? -16.541 47.065 1.353 1.00 82.25 686 GLU A O 1
ATOM 5539 N N . ARG A 1 687 ? -15.164 45.320 1.477 1.00 83.00 687 ARG A N 1
ATOM 5540 C CA . ARG A 1 687 ? -15.765 44.600 0.346 1.00 83.00 687 ARG A CA 1
ATOM 5541 C C . ARG A 1 687 ? -17.189 44.132 0.620 1.00 83.00 687 ARG A C 1
ATOM 5543 O O . ARG A 1 687 ? -18.009 44.095 -0.296 1.00 83.00 687 ARG A O 1
ATOM 5550 N N . VAL A 1 688 ? -17.469 43.723 1.855 1.00 84.94 688 VAL A N 1
ATOM 5551 C CA . VAL A 1 688 ? -18.820 43.359 2.290 1.00 84.94 688 VAL A CA 1
ATOM 5552 C C . VAL A 1 688 ? -19.714 44.598 2.280 1.00 84.94 688 VAL A C 1
ATOM 5554 O O . VAL A 1 688 ? -20.800 44.537 1.715 1.00 84.94 688 VAL A O 1
ATOM 5557 N N . GLU A 1 689 ? -19.245 45.726 2.813 1.00 82.75 689 GLU A N 1
ATOM 5558 C CA . GLU A 1 689 ? -19.979 46.999 2.815 1.00 82.75 689 GLU A CA 1
ATOM 5559 C C . GLU A 1 689 ? -20.261 47.505 1.391 1.00 82.75 689 GLU A C 1
ATOM 5561 O O . GLU A 1 689 ? -21.401 47.834 1.063 1.00 82.75 689 GLU A O 1
ATOM 5566 N N . GLU A 1 690 ? -19.270 47.461 0.500 1.00 83.69 690 GLU A N 1
ATOM 5567 C CA . GLU A 1 690 ? -19.440 47.865 -0.900 1.00 83.69 690 GLU A CA 1
ATOM 5568 C C . GLU A 1 690 ? -20.413 46.951 -1.663 1.00 83.69 690 GLU A C 1
ATOM 5570 O O . GLU A 1 690 ? -21.168 47.411 -2.523 1.00 83.69 690 GLU A O 1
ATOM 5575 N N . LYS A 1 691 ? -20.447 45.653 -1.339 1.00 82.75 691 LYS A N 1
ATOM 5576 C CA . LYS A 1 691 ? -21.440 44.724 -1.897 1.00 82.75 691 LYS A CA 1
ATOM 5577 C C . LYS A 1 691 ? -22.846 44.996 -1.377 1.00 82.75 691 LYS A C 1
ATOM 5579 O O . LYS A 1 691 ? -23.782 44.943 -2.166 1.00 82.75 691 LYS A O 1
ATOM 5584 N N . LEU A 1 692 ? -22.998 45.307 -0.090 1.00 81.38 692 LEU A N 1
ATOM 5585 C CA . LEU A 1 692 ? -24.295 45.684 0.482 1.00 81.38 692 LEU A CA 1
ATOM 5586 C C . LEU A 1 692 ? -24.840 46.971 -0.135 1.00 81.38 692 LEU A C 1
ATOM 5588 O O . LEU A 1 692 ? -26.048 47.119 -0.254 1.00 81.38 692 LEU A O 1
ATOM 5592 N N . ARG A 1 693 ? -23.955 47.877 -0.561 1.00 79.44 693 ARG A N 1
ATOM 5593 C CA . ARG A 1 693 ? -24.331 49.112 -1.257 1.00 79.44 693 ARG A CA 1
ATOM 5594 C C . ARG A 1 693 ? -24.766 48.885 -2.710 1.00 79.44 693 ARG A C 1
ATOM 5596 O O . ARG A 1 693 ? -25.510 49.693 -3.251 1.00 79.44 693 ARG A O 1
ATOM 5603 N N . LYS A 1 694 ? -24.249 47.840 -3.363 1.00 81.06 694 LYS A N 1
ATOM 5604 C CA . LYS A 1 694 ? -24.475 47.556 -4.792 1.00 81.06 694 LYS A CA 1
ATOM 5605 C C . LYS A 1 694 ? -25.597 46.553 -5.062 1.00 81.06 694 LYS A C 1
ATOM 5607 O O . LYS A 1 694 ? -26.104 46.524 -6.179 1.00 81.06 694 LYS A O 1
ATOM 5612 N N . ASP A 1 695 ? -25.933 45.705 -4.094 1.00 82.31 695 ASP A N 1
ATOM 5613 C CA . ASP A 1 695 ? -26.879 44.599 -4.257 1.00 82.31 695 ASP A CA 1
ATOM 5614 C C . ASP A 1 695 ? -28.048 44.734 -3.271 1.00 82.31 695 ASP A C 1
ATOM 5616 O O . ASP A 1 695 ? -28.009 44.215 -2.150 1.00 82.31 695 ASP A O 1
ATOM 5620 N N . ASP A 1 696 ? -29.106 45.420 -3.715 1.00 80.12 696 ASP A N 1
ATOM 5621 C CA . ASP A 1 696 ? -30.319 45.666 -2.924 1.00 80.12 696 ASP A CA 1
ATOM 5622 C C . ASP A 1 696 ? -30.991 44.355 -2.474 1.00 80.12 696 ASP A C 1
ATOM 5624 O O . ASP A 1 696 ? -31.512 44.260 -1.363 1.00 80.12 696 ASP A O 1
ATOM 5628 N N . SER A 1 697 ? -30.908 43.296 -3.289 1.00 75.62 697 SER A N 1
ATOM 5629 C CA . SER A 1 697 ? -31.469 41.982 -2.956 1.00 75.62 697 SER A CA 1
ATOM 5630 C C . SER A 1 697 ? -30.713 41.305 -1.809 1.00 75.62 697 SER A C 1
ATOM 5632 O O . SER A 1 697 ? -31.334 40.680 -0.947 1.00 75.62 697 SER A O 1
ATOM 5634 N N . LEU A 1 698 ? -29.382 41.422 -1.776 1.00 78.62 698 LEU A N 1
ATOM 5635 C CA . LEU A 1 698 ? -28.569 40.912 -0.668 1.00 78.62 698 LEU A CA 1
ATOM 5636 C C . LEU A 1 698 ? -28.812 41.713 0.621 1.00 78.62 698 LEU A C 1
ATOM 5638 O O . LEU A 1 698 ? -28.861 41.133 1.709 1.00 78.62 698 LEU A O 1
ATOM 5642 N N . ALA A 1 699 ? -28.990 43.031 0.505 1.00 79.56 699 ALA A N 1
ATOM 5643 C CA . ALA A 1 699 ? -29.302 43.897 1.637 1.00 79.56 699 ALA A CA 1
ATOM 5644 C C . ALA A 1 699 ? -30.672 43.563 2.261 1.00 79.56 699 ALA A C 1
ATOM 5646 O O . ALA A 1 699 ? -30.775 43.452 3.487 1.00 79.56 699 ALA A O 1
ATOM 5647 N N . GLU A 1 700 ? -31.703 43.328 1.441 1.00 79.81 700 GLU A N 1
ATOM 5648 C CA . GLU A 1 700 ? -33.030 42.903 1.906 1.00 79.81 700 GLU A CA 1
ATOM 5649 C C . GLU A 1 700 ? -33.002 41.528 2.592 1.00 79.81 700 GLU A C 1
ATOM 5651 O O . GLU A 1 700 ? -33.597 41.362 3.660 1.00 79.81 700 GLU A O 1
ATOM 5656 N N . GLU A 1 701 ? -32.268 40.559 2.032 1.00 79.44 701 GLU A N 1
ATOM 5657 C CA . GLU A 1 701 ? -32.103 39.222 2.618 1.00 79.44 701 GLU A CA 1
ATOM 5658 C C . GLU A 1 701 ? -31.440 39.296 4.003 1.00 79.44 701 GLU A C 1
ATOM 5660 O O . GLU A 1 701 ? -31.907 38.677 4.963 1.00 79.44 701 GLU A O 1
ATOM 5665 N N . ILE A 1 702 ? -30.397 40.117 4.149 1.00 82.94 702 ILE A N 1
ATOM 5666 C CA . ILE A 1 702 ? -29.710 40.317 5.431 1.00 82.94 702 ILE A CA 1
ATOM 5667 C C . ILE A 1 702 ? -30.599 41.047 6.438 1.00 82.94 702 ILE A C 1
ATOM 5669 O O . ILE A 1 702 ? -30.598 40.689 7.617 1.00 82.94 702 ILE A O 1
ATOM 5673 N N . ASN A 1 703 ? -31.377 42.039 6.003 1.00 80.56 703 ASN A N 1
ATOM 5674 C CA . ASN A 1 703 ? -32.296 42.754 6.886 1.00 80.56 703 ASN A CA 1
ATOM 5675 C C . ASN A 1 703 ? -33.424 41.834 7.386 1.00 80.56 703 ASN A C 1
ATOM 5677 O O . ASN A 1 703 ? -33.773 41.844 8.568 1.00 80.56 703 ASN A O 1
ATOM 5681 N N . TRP A 1 704 ? -33.941 40.964 6.513 1.00 77.38 704 TRP A N 1
ATOM 5682 C CA . TRP A 1 704 ? -34.903 39.936 6.900 1.00 77.38 704 TRP A CA 1
ATOM 5683 C C . TRP A 1 704 ? -34.304 38.938 7.898 1.00 77.38 704 TRP A C 1
ATOM 5685 O O . TRP A 1 704 ? -34.949 38.609 8.895 1.00 77.38 704 TRP A O 1
ATOM 5695 N N . LEU A 1 705 ? -33.056 38.506 7.685 1.00 78.81 705 LEU A N 1
ATOM 5696 C CA . LEU A 1 705 ? -32.352 37.617 8.610 1.00 78.81 705 LEU A CA 1
ATOM 5697 C C . LEU A 1 705 ? -32.131 38.270 9.980 1.00 78.81 705 LEU A C 1
ATOM 5699 O O . LEU A 1 705 ? -32.448 37.635 10.985 1.00 78.81 705 LEU A O 1
ATOM 5703 N N . LYS A 1 706 ? -31.687 39.534 10.034 1.00 78.12 706 LYS A N 1
ATOM 5704 C CA . LYS A 1 706 ? -31.552 40.298 11.289 1.00 78.12 706 LYS A CA 1
ATOM 5705 C C . LYS A 1 706 ? -32.885 40.375 12.037 1.00 78.12 706 LYS A C 1
ATOM 5707 O O . LYS A 1 706 ? -32.971 39.935 13.178 1.00 78.12 706 LYS A O 1
ATOM 5712 N N . LYS A 1 707 ? -33.960 40.766 11.345 1.00 76.69 707 LYS A N 1
ATOM 5713 C CA . LYS A 1 707 ? -35.306 40.850 11.931 1.00 76.69 707 LYS A CA 1
ATOM 5714 C C . LYS A 1 707 ? -35.835 39.495 12.415 1.00 76.69 707 LYS A C 1
ATOM 5716 O O . LYS A 1 707 ? -36.501 39.418 13.440 1.00 76.69 707 LYS A O 1
ATOM 5721 N N . SER A 1 708 ? -35.540 38.411 11.696 1.00 71.94 708 SER A N 1
ATOM 5722 C CA . SER A 1 708 ? -35.925 37.054 12.108 1.00 71.94 708 SER A CA 1
ATOM 5723 C C . SER A 1 708 ? -35.179 36.565 13.355 1.00 71.94 708 SER A C 1
ATOM 5725 O O . SER A 1 708 ? -35.670 35.668 14.042 1.00 71.94 708 SER A O 1
ATOM 5727 N N . MET A 1 709 ? -34.005 37.137 13.635 1.00 66.00 709 MET A N 1
ATOM 5728 C CA . MET A 1 709 ? -33.179 36.813 14.794 1.00 66.00 709 MET A CA 1
ATOM 5729 C C . MET A 1 709 ? -33.573 37.633 16.023 1.00 66.00 709 MET A C 1
ATOM 5731 O O . MET A 1 709 ? -33.667 37.045 17.098 1.00 66.00 709 MET A O 1
ATOM 5735 N N . ASP A 1 710 ? -33.901 38.917 15.858 1.00 65.69 710 ASP A N 1
ATOM 5736 C CA . ASP A 1 710 ? -34.410 39.761 16.952 1.00 65.69 710 ASP A CA 1
ATOM 5737 C C . ASP A 1 710 ? -35.708 39.171 17.538 1.00 65.69 710 ASP A C 1
ATOM 5739 O O . ASP A 1 710 ? -35.836 39.002 18.749 1.00 65.69 710 ASP A O 1
ATOM 5743 N N . ILE A 1 711 ? -36.609 38.678 16.674 1.00 63.50 711 ILE A N 1
ATOM 5744 C CA . ILE A 1 711 ? -37.854 37.996 17.082 1.00 63.50 711 ILE A CA 1
ATOM 5745 C C . ILE A 1 711 ? -37.587 36.712 17.898 1.00 63.50 711 ILE A C 1
ATOM 5747 O O . ILE A 1 711 ? -38.419 36.305 18.706 1.00 63.50 711 ILE A O 1
ATOM 5751 N N . ARG A 1 712 ? -36.443 36.038 17.701 1.00 55.12 712 ARG A N 1
ATOM 5752 C CA . ARG A 1 712 ? -36.091 34.819 18.456 1.00 55.12 712 ARG A CA 1
ATOM 5753 C C . ARG A 1 712 ? -35.410 35.116 19.790 1.00 55.12 712 ARG A C 1
ATOM 5755 O O . ARG A 1 712 ? -35.455 34.253 20.661 1.00 55.12 712 ARG A O 1
ATOM 5762 N N . GLN A 1 713 ? -34.796 36.287 19.954 1.00 54.00 713 GLN A N 1
ATOM 5763 C CA . GLN A 1 713 ? -34.199 36.700 21.227 1.00 54.00 713 GLN A CA 1
ATOM 5764 C C . GLN A 1 713 ? -35.248 37.247 22.207 1.00 54.00 713 GLN A C 1
ATOM 5766 O O . GLN A 1 713 ? -35.138 36.981 23.399 1.00 54.00 713 GLN A O 1
ATOM 5771 N N . GLU A 1 714 ? -36.322 37.884 21.727 1.00 49.34 714 GLU A N 1
ATOM 5772 C CA . GLU A 1 714 ? -37.443 38.327 22.583 1.00 49.34 714 GLU A CA 1
ATOM 5773 C C . GLU A 1 714 ? -38.310 37.166 23.122 1.00 49.34 714 GLU A C 1
ATOM 5775 O O . GLU A 1 714 ? -39.020 37.325 24.109 1.00 49.34 714 GLU A O 1
ATOM 5780 N N . GLY A 1 715 ? -38.231 35.972 22.521 1.00 46.41 715 GLY A N 1
ATOM 5781 C CA . GLY A 1 715 ? -38.933 34.761 22.981 1.00 46.41 715 GLY A CA 1
ATOM 5782 C C . GLY A 1 715 ? -38.175 33.922 24.020 1.00 46.41 715 GLY A C 1
ATOM 5783 O O . GLY A 1 715 ? -38.593 32.801 24.321 1.00 46.41 715 GLY A O 1
ATOM 5784 N N . HIS A 1 716 ? -37.036 34.413 24.516 1.00 41.41 716 HIS A N 1
ATOM 5785 C CA . HIS A 1 716 ? -36.197 33.754 25.521 1.00 41.41 716 HIS A CA 1
ATOM 5786 C C . HIS A 1 716 ? -35.645 34.780 26.525 1.00 41.41 716 HIS A C 1
ATOM 5788 O O . HIS A 1 716 ? -34.441 34.995 26.646 1.00 41.41 716 HIS A O 1
ATOM 5794 N N . GLN A 1 717 ? -36.549 35.398 27.281 1.00 30.67 717 GLN A N 1
ATOM 5795 C CA . GLN A 1 717 ? -36.254 35.872 28.632 1.00 30.67 717 GLN A CA 1
ATOM 5796 C C . GLN A 1 717 ? -37.190 35.139 29.608 1.00 30.67 717 GLN A C 1
ATOM 5798 O O . GLN A 1 717 ? -38.313 34.829 29.205 1.00 30.67 717 GLN A O 1
ATOM 5803 N N . PRO A 1 718 ? -36.717 34.775 30.816 1.00 43.66 718 PRO A N 1
ATOM 5804 C CA . PRO A 1 718 ? -37.527 34.071 31.811 1.00 43.66 718 PRO A CA 1
ATOM 5805 C C . PRO A 1 718 ? -38.767 34.857 32.243 1.00 43.66 718 PRO A C 1
ATOM 5807 O O . PRO A 1 718 ? -38.694 36.108 32.278 1.00 43.66 718 PRO A O 1
#

Sequence (718 aa):
MADSVSTDLNTSHSTIGFLFRKPKRWTQEHLDSLRIQEHENTSVSEIVGKTNLPTNNDPAYRLLTLQIALPSKEDILTKAESDDWFPANAFTYVFDSIHKLAQTPEDKTPPADLFGGIVSVMALLYRFHNPEARNIWDLSHGFPFHFQTCRVRGVLKCNGALGWAVDGGSTVATDTPFHSLIIYNTVTKPEAENAMKCEIPFGLFLAFAAFDRNPTRDEYVSFVFNLRRTAVQVTKIVATRSYLRALCEGREVSEHLHIYRSAEYDLVEPDGRKEFLTLFLGVMKHSLTQFSDVSKSYPRTYRFARFFSPSSSSPTSPTVLPLTPIPEIDVSNTWNMSSNKSVILKSLRDWDTWNKQFRAEGERKDLLDLVDGLENFRTRPKTPDPANYHSQPHNTRNSTQASILIFDDPIAELSNEERSAYQLAYTIYKDRRDLYDKQRALLDKLQTWMTKSVASSYSKTCFHHKRTIKEWYDALKEQVGVDEYDIKREIVDAYKRAVKPLSKTPKDFESWITNWEQIMAEGTERDLYFATSINVWFEDFITAAVNPIDPTWTKAYQLTNRKEVREGSLSYRTLANDFRDVVRTLSTSARFTRIAKGSFGTTFAGQGTGDESDDSSTNSTAKVIPEKKKKTGKQNRKRGHSRTISLATATGRCRACNQGHDLHACYYIFPGKAPDWFRPRSDIKERVEEKLRKDDSLAEEINWLKKSMDIRQEGHQP

Foldseek 3Di:
DDDDDDDDDDDDDQLLPQLPPQLLPFDVVNVVLQQADEAEADDLCRQLNPVLFDDPVDPLLVLLLCLLLVAALCCLQVPDPDPPDPVPGLCPLLSVLLNQLLPDDLQDWRQLVSVLSNLQSLLVSLCVVPVLSLQKEKDQAWAWDAQPLLRDTDTDGARIFIFGWPVSDRPPPNPTDTQGQETEHTDNDDPVSCCSNPNVSVQVVNQSSLCSLPLPDQKGWGWYWYDNSQWIKIKIWIDGSQQNNCSSVSHRGPDHTYIYIHPIQRSSHSVSSSSVSRSSSSSSSSSSVSVVVSVVPDDPPPDDDDDDDDDDDDDDDDDDDDDDDDDDDDPPDDDPDPDDPQAAAPALVSCVVLVVVLCVLCVVLVNNCVLVVVDDQQDQFDQDDLVVLDDDDDDDDDDDDDDDDDPPDSLVPDDPVSNVVNVVVNVVNVVSNVVNVSVVVSQVVSVVSNVVRYDPVLCVVQPDPPDGPNSSVVSCCVVNNDPPVVLLVVLVVQQCVLLAADQDQDPCNVVSLVSNVVSLVSCVVSVNPCNQQLVNVLCSCLVRPPCNPDVPVSVVCCVVCVVVNVVVNDDSVNVSVVVVVVVVVVVVVVVVPVPPPDDPDDDDDDDDDDDDDDDDDDDDDDDDDDDDDDDDDDDDDDDDDDDDDDDDDPPCADPQQRHRDHVLQDCLLVVVNDPPPDDDDPVSNVSSVVCCVVDVPVVVVSVVSVVVVVVVVVVDDD

Organism: Aspergillus thermomutatus (NCBI:txid41047)

Radius of gyration: 38.89 Å; chains: 1; bounding box: 145×82×97 Å

Secondary structure (DSSP, 8-state):
-----------S--TTTTTTS-GGG--HHHHHTT-EEEEEEE-HHHHH-TTTSPPTT-HHHHHHHHHHHSS-HHHHHH--S-S-SSTT-TTHHHHHHHHHHHTS-TTSPPPHHHHHHHHHHHHHHHHHH-GGGTTEEEE-S-EEEEETTTTEEEEE--SEEEEEETT--SS--TTS-EEEEEEEEE--S-HHHHIIIIIHHHHHHHHHHHHHH-TT-SEEEEEEEEEETTEEEEEEEEEEHHHHHHHHHTPPP-S-EEEEEEPPEETTSHHHHHHHHHHHHHHHHHHHHHHHHHHTT--S------S---------PPPP-PPPPPPP----------------B-SGGGHHHHHHHHHHHHHTTT-HHHHTTSSPPPPPPPPPPGGGGSPPPP-------------S-TTTTS-HHHHHHHHHHHHHHHHHHHHHHHHHHHHHHHHHHHHHHB-HHHHHHH--TTS-HHHHHHHHHHHHPPPHHHHHHHHHHHHHHHTS--SS--TTHHHHHHHHHHHHHHHHHTT-HHHH-HHHHHHHIIIIIITTT-HHHHHHHHHHTHHHHHHT---HHHHHHHHHHHHHHHHHHHHHT--------------------------------------------------PPP---TT-S-TTT-SSS-GGG-TTT-GGGS-TT----HHHHHHHHHHHHH-HHHHHHHHHHHHHHHHHHTT---